Protein AF-A0A9C8L7P3-F1 (afdb_monomer_lite)

Radius of gyration: 28.36 Å; chains: 1; bounding box: 90×75×67 Å

Sequence (430 aa):
MRFQYSTNGHASNRRGRFLTSGTFPVILALGPALTFHACDCSPCARRITIRQFTGDVLAYVTTHDGPCTIDADCDPHCTRRLSSYSRVTFMRSIHQPGRNTPKIARSARLEDIQTLFNQPWDTLQAAAWAARGAHHPDDLALAVPGGKRYETERYRNTPHRFASLSVTGHDCDLMCDHCRGRLLLGMRPATTPESLLEKGQALIAQGCEGVLISGGAGIDGAVPLEPHLTAIAQLKSWGLRVIVHTGLLDRATAEGLKSAGIDQVLFDVIGDAVTIRDVLHMDRTPDDYARALATLRELEIPVAPHIVAGLHFGQLRGELRALDIVRQAGADVLVIVVLRPLRHTPMADVAPVTPEAVGRLVAVARLLNPDVPLTLGCARPSGPAKVEMERRAVLAGVNGLAYPDPRTVRLAEELGLRVSFVERCCTLAV

Structure (mmCIF, N/CA/C/O backbone):
data_AF-A0A9C8L7P3-F1
#
_entry.id   AF-A0A9C8L7P3-F1
#
loop_
_atom_site.group_PDB
_atom_site.id
_atom_site.type_symbol
_atom_site.label_atom_id
_atom_site.label_alt_id
_atom_site.label_comp_id
_atom_site.label_asym_id
_atom_site.label_entity_id
_atom_site.label_seq_id
_atom_site.pdbx_PDB_ins_code
_atom_site.Cartn_x
_atom_site.Cartn_y
_atom_site.Cartn_z
_atom_site.occupancy
_atom_site.B_iso_or_equiv
_atom_site.auth_seq_id
_atom_site.auth_comp_id
_atom_site.auth_asym_id
_atom_site.auth_atom_id
_atom_site.pdbx_PDB_model_num
ATOM 1 N N . MET A 1 1 ? -65.010 -0.848 0.115 1.00 29.95 1 MET A N 1
ATOM 2 C CA . MET A 1 1 ? -66.436 -0.705 -0.248 1.00 29.95 1 MET A CA 1
ATOM 3 C C . MET A 1 1 ? -66.490 -0.362 -1.736 1.00 29.95 1 MET A C 1
ATOM 5 O O . MET A 1 1 ? -65.916 0.655 -2.079 1.00 29.95 1 MET A O 1
ATOM 9 N N . ARG A 1 2 ? -67.093 -1.244 -2.561 1.00 24.39 2 ARG A N 1
ATOM 10 C CA . ARG A 1 2 ? -67.594 -1.071 -3.958 1.00 24.39 2 ARG A CA 1
ATOM 11 C C . ARG A 1 2 ? -66.604 -0.531 -5.026 1.00 24.39 2 ARG A C 1
ATOM 13 O O . ARG A 1 2 ? -66.145 0.589 -4.907 1.00 24.39 2 ARG A O 1
ATOM 20 N N . PHE A 1 3 ? -66.128 -1.280 -6.035 1.00 21.08 3 PHE A N 1
ATOM 21 C CA . PHE A 1 3 ? -66.808 -1.893 -7.205 1.00 21.08 3 PHE A CA 1
ATOM 22 C C . PHE A 1 3 ? -67.796 -0.952 -7.939 1.00 21.08 3 PHE A C 1
ATOM 24 O O . PHE A 1 3 ? -68.821 -0.625 -7.354 1.00 21.08 3 PHE A O 1
ATOM 31 N N . GLN A 1 4 ? -67.550 -0.595 -9.217 1.00 25.12 4 GLN A N 1
ATOM 32 C CA . GLN A 1 4 ? -68.216 -1.194 -10.404 1.00 25.12 4 GLN A CA 1
ATOM 33 C C . GLN A 1 4 ? -68.184 -0.357 -11.722 1.00 25.12 4 GLN A C 1
ATOM 35 O O . GLN A 1 4 ? -68.730 0.735 -11.738 1.00 25.12 4 GLN A O 1
ATOM 40 N N . TYR A 1 5 ? -67.702 -1.004 -12.814 1.00 26.09 5 TYR A N 1
ATOM 41 C CA . TYR A 1 5 ? -68.291 -1.166 -14.187 1.00 26.09 5 TYR A CA 1
ATOM 42 C C . TYR A 1 5 ? -68.443 0.082 -15.109 1.00 26.09 5 TYR A C 1
ATOM 44 O O . TYR A 1 5 ? -68.508 1.193 -14.617 1.00 26.09 5 TYR A O 1
ATOM 52 N N . SER A 1 6 ? -68.498 0.057 -16.457 1.00 24.66 6 SER A N 1
ATOM 53 C CA . SER A 1 6 ? -68.910 -0.905 -17.514 1.00 24.66 6 SER A CA 1
ATOM 54 C C . SER A 1 6 ? -68.573 -0.252 -18.895 1.00 24.66 6 SER A C 1
ATOM 56 O O . SER A 1 6 ? -68.754 0.954 -19.000 1.00 24.66 6 SER A O 1
ATOM 58 N N . THR A 1 7 ? -67.935 -0.868 -19.910 1.00 26.69 7 THR A N 1
ATOM 59 C CA . THR A 1 7 ? -68.411 -1.742 -21.034 1.00 26.69 7 THR A CA 1
ATOM 60 C C . THR A 1 7 ? -68.539 -1.090 -22.430 1.00 26.69 7 THR A C 1
ATOM 62 O O . THR A 1 7 ? -68.982 0.045 -22.549 1.00 26.69 7 THR A O 1
ATOM 65 N N . ASN A 1 8 ? -68.293 -1.945 -23.446 1.00 27.53 8 ASN A N 1
ATOM 66 C CA . ASN A 1 8 ? -68.621 -1.915 -24.894 1.00 27.53 8 ASN A CA 1
ATOM 67 C C . ASN A 1 8 ? -67.517 -1.363 -25.822 1.00 27.53 8 ASN A C 1
ATOM 69 O O . ASN A 1 8 ? -67.143 -0.210 -25.712 1.00 27.53 8 ASN A O 1
ATOM 73 N N . GLY A 1 9 ? -66.925 -2.084 -26.786 1.00 23.25 9 GLY A N 1
ATOM 74 C CA . GLY A 1 9 ? -67.201 -3.396 -27.380 1.00 23.25 9 GLY A CA 1
ATOM 75 C C . GLY A 1 9 ? -67.893 -3.262 -28.739 1.00 23.25 9 GLY A C 1
ATOM 76 O O . GLY A 1 9 ? -69.111 -3.155 -28.756 1.00 23.25 9 GLY A O 1
ATOM 77 N N . HIS A 1 10 ? -67.145 -3.319 -29.853 1.00 27.42 10 HIS A N 1
ATOM 78 C CA . HIS A 1 10 ? -67.653 -3.652 -31.195 1.00 27.42 10 HIS A CA 1
ATOM 79 C C . HIS A 1 10 ? -66.591 -4.406 -32.009 1.00 27.42 10 HIS A C 1
ATOM 81 O O . HIS A 1 10 ? -65.445 -3.977 -32.130 1.00 27.42 10 HIS A O 1
ATOM 87 N N . ALA A 1 11 ? -67.004 -5.555 -32.542 1.00 26.09 11 ALA A N 1
ATOM 88 C CA . ALA A 1 11 ? -66.221 -6.484 -33.340 1.00 26.09 11 ALA A CA 1
ATOM 89 C C . ALA A 1 11 ? -66.621 -6.385 -34.818 1.00 26.09 11 ALA A C 1
ATOM 91 O O . ALA A 1 11 ? -67.803 -6.283 -35.132 1.00 26.09 11 ALA A O 1
ATOM 92 N N . SER A 1 12 ? -65.660 -6.538 -35.729 1.00 29.17 12 SER A N 1
ATOM 93 C CA . SER A 1 12 ? -65.913 -7.174 -37.024 1.00 29.17 12 SER A CA 1
ATOM 94 C C . SER A 1 12 ? -64.647 -7.878 -37.525 1.00 29.17 12 SER A C 1
ATOM 96 O O . SER A 1 12 ? -63.530 -7.581 -37.118 1.00 29.17 12 SER A O 1
ATOM 98 N N . ASN A 1 13 ? -64.869 -8.919 -38.314 1.00 26.41 13 ASN A N 1
ATOM 99 C CA . ASN A 1 13 ? -64.104 -10.157 -38.389 1.00 26.41 13 ASN A CA 1
ATOM 100 C C . ASN A 1 13 ? -63.680 -10.386 -39.848 1.00 26.41 13 ASN A C 1
ATOM 102 O O . ASN A 1 13 ? -64.540 -10.240 -40.715 1.00 26.41 13 ASN A O 1
ATOM 106 N N . ARG A 1 14 ? -62.428 -10.797 -40.129 1.00 27.64 14 ARG A N 1
ATOM 107 C CA . ARG A 1 14 ? -62.071 -11.662 -41.282 1.00 27.64 14 ARG A CA 1
ATOM 108 C C . ARG A 1 14 ? -60.617 -12.184 -41.225 1.00 27.64 14 ARG A C 1
ATOM 110 O O . ARG A 1 14 ? -59.671 -11.503 -41.585 1.00 27.64 14 ARG A O 1
ATOM 117 N N . ARG A 1 15 ? -60.518 -13.439 -40.765 1.00 26.91 15 ARG A N 1
ATOM 118 C CA . ARG A 1 15 ? -59.682 -14.592 -41.188 1.00 26.91 15 ARG A CA 1
ATOM 119 C C . ARG A 1 15 ? -58.296 -14.373 -41.833 1.00 26.91 15 ARG A C 1
ATOM 121 O O . ARG A 1 15 ? -58.195 -13.906 -42.958 1.00 26.91 15 ARG A O 1
ATOM 128 N N . GLY A 1 16 ? -57.296 -15.019 -41.221 1.00 25.52 16 GLY A N 1
ATOM 129 C CA . GLY A 1 16 ? -56.079 -15.521 -41.874 1.00 25.52 16 GLY A CA 1
ATOM 130 C C . GLY A 1 16 ? -55.090 -16.116 -40.863 1.00 25.52 16 GLY A C 1
ATOM 131 O O . GLY A 1 16 ? -54.385 -15.377 -40.193 1.00 25.52 16 GLY A O 1
ATOM 132 N N . ARG A 1 17 ? -55.082 -17.447 -40.705 1.00 25.22 17 ARG A N 1
ATOM 133 C CA . ARG A 1 17 ? -54.166 -18.214 -39.834 1.00 25.22 17 ARG A CA 1
ATOM 134 C C . ARG A 1 17 ? -52.711 -18.080 -40.306 1.00 25.22 17 ARG A C 1
ATOM 136 O O . ARG A 1 17 ? -52.494 -18.231 -41.496 1.00 25.22 17 ARG A O 1
ATOM 143 N N . PHE A 1 18 ? -51.754 -17.988 -39.379 1.00 26.50 18 PHE A N 1
ATOM 144 C CA . PHE A 1 18 ? -50.683 -18.984 -39.198 1.00 26.50 18 PHE A CA 1
ATOM 145 C C . PHE A 1 18 ? -50.095 -18.868 -37.777 1.00 26.50 18 PHE A C 1
ATOM 147 O O . PHE A 1 18 ? -49.848 -17.778 -37.271 1.00 26.50 18 PHE A O 1
ATOM 154 N N . LEU A 1 19 ? -49.975 -20.029 -37.128 1.00 25.45 19 LEU A N 1
ATOM 155 C CA . LEU A 1 19 ? -49.342 -20.296 -35.827 1.00 25.45 19 LEU A CA 1
ATOM 156 C C . LEU A 1 19 ? -47.824 -20.004 -35.947 1.00 25.45 19 LEU A C 1
ATOM 158 O O . LEU A 1 19 ? -47.296 -20.130 -37.043 1.00 25.45 19 LEU A O 1
ATOM 162 N N . THR A 1 20 ? -47.057 -19.596 -34.931 1.00 26.11 20 THR A N 1
ATOM 163 C CA . THR A 1 20 ? -46.837 -20.261 -33.634 1.00 26.11 20 THR A CA 1
ATOM 164 C C . THR A 1 20 ? -46.187 -19.316 -32.600 1.00 26.11 20 THR A C 1
ATOM 166 O O . THR A 1 20 ? -45.161 -18.703 -32.874 1.00 26.11 20 THR A O 1
ATOM 169 N N . SER A 1 21 ? -46.795 -19.283 -31.405 1.00 26.41 21 SER A N 1
ATOM 170 C CA . SER A 1 21 ? -46.231 -19.137 -30.043 1.00 26.41 21 SER A CA 1
ATOM 171 C C . SER A 1 21 ? -45.179 -18.054 -29.715 1.00 26.41 21 SER A C 1
ATOM 173 O O . SER A 1 21 ? -43.977 -18.283 -29.837 1.00 26.41 21 SER A O 1
ATOM 175 N N . GLY A 1 22 ? -45.652 -16.959 -29.097 1.00 23.42 22 GLY A N 1
ATOM 176 C CA . GLY A 1 22 ? -45.029 -16.389 -27.883 1.00 23.42 22 GLY A CA 1
ATOM 177 C C . GLY A 1 22 ? -45.265 -17.317 -26.668 1.00 23.42 22 GLY A C 1
ATOM 178 O O . GLY A 1 22 ? -45.924 -18.342 -26.815 1.00 23.42 22 GLY A O 1
ATOM 179 N N . THR A 1 23 ? -44.759 -17.085 -25.455 1.00 25.30 23 THR A N 1
ATOM 180 C CA . THR A 1 23 ? -44.752 -15.838 -24.669 1.00 25.30 23 THR A CA 1
ATOM 181 C C . THR A 1 23 ? -43.913 -15.999 -23.381 1.00 25.30 23 THR A C 1
ATOM 183 O O . THR A 1 23 ? -43.664 -17.115 -22.936 1.00 25.30 23 THR A O 1
ATOM 186 N N . PHE A 1 24 ? -43.540 -14.850 -22.797 1.00 23.12 24 PHE A N 1
ATOM 187 C CA . PHE A 1 24 ? -42.935 -14.587 -21.475 1.00 23.12 24 PHE A CA 1
ATOM 188 C C . PHE A 1 24 ? -43.818 -15.017 -20.246 1.00 23.12 24 PHE A C 1
ATOM 190 O O . PHE A 1 24 ? -44.768 -15.772 -20.431 1.00 23.12 24 PHE A O 1
ATOM 197 N N . PRO A 1 25 ? -43.589 -14.526 -18.997 1.00 38.16 25 PRO A N 1
ATOM 198 C CA . PRO A 1 25 ? -42.874 -15.184 -17.891 1.00 38.16 25 PRO A CA 1
ATOM 199 C C . PRO A 1 25 ? -43.792 -15.468 -16.670 1.00 38.16 25 PRO A C 1
ATOM 201 O O . PRO A 1 25 ? -44.803 -14.795 -16.489 1.00 38.16 25 PRO A O 1
ATOM 204 N N . VAL A 1 26 ? -43.460 -16.412 -15.777 1.00 22.56 26 VAL A N 1
ATOM 205 C CA . VAL A 1 26 ? -44.269 -16.647 -14.556 1.00 22.56 26 VAL A CA 1
ATOM 206 C C . VAL A 1 26 ? -43.404 -16.962 -13.322 1.00 22.56 26 VAL A C 1
ATOM 208 O O . VAL A 1 26 ? -42.483 -17.771 -13.371 1.00 22.56 26 VAL A O 1
ATOM 211 N N . ILE A 1 27 ? -43.742 -16.251 -12.242 1.00 24.56 27 ILE A N 1
ATOM 212 C CA . ILE A 1 27 ? -43.334 -16.328 -10.823 1.00 24.56 27 ILE A CA 1
ATOM 213 C C . ILE A 1 27 ? -43.895 -17.617 -10.167 1.00 24.56 27 ILE A C 1
ATOM 215 O O . ILE A 1 27 ? -44.858 -18.148 -10.700 1.00 24.56 27 ILE A O 1
ATOM 219 N N . LEU A 1 28 ? -43.404 -18.013 -8.971 1.00 22.36 28 LEU A N 1
ATOM 220 C CA . LEU A 1 28 ? -43.906 -19.042 -8.005 1.00 22.36 28 LEU A CA 1
ATOM 221 C C . LEU A 1 28 ? -43.106 -20.362 -8.033 1.00 22.36 28 LEU A C 1
ATOM 223 O O . LEU A 1 28 ? -42.674 -20.789 -9.089 1.00 22.36 28 LEU A O 1
ATOM 227 N N . ALA A 1 29 ? -42.858 -21.100 -6.947 1.00 22.69 29 ALA A N 1
ATOM 228 C CA . ALA A 1 29 ? -43.302 -21.073 -5.552 1.00 22.69 29 ALA A CA 1
ATOM 229 C C . ALA A 1 29 ? -42.319 -21.901 -4.689 1.00 22.69 29 ALA A C 1
ATOM 231 O O . ALA A 1 29 ? -41.569 -22.733 -5.197 1.00 22.69 29 ALA A O 1
ATOM 232 N N . LEU A 1 30 ? -42.372 -21.695 -3.371 1.00 28.20 30 LEU A N 1
ATOM 233 C CA . LEU A 1 30 ? -41.768 -22.548 -2.343 1.00 28.20 30 LEU A CA 1
ATOM 234 C C . LEU A 1 30 ? -42.576 -23.851 -2.134 1.00 28.20 30 LEU A C 1
ATOM 236 O O . LEU A 1 30 ? -43.791 -23.787 -1.960 1.00 28.20 30 LEU A O 1
ATOM 240 N N . GLY A 1 31 ? -41.869 -24.990 -2.032 1.00 22.92 31 GLY A N 1
ATOM 241 C CA . GLY A 1 31 ? -42.311 -26.282 -1.453 1.00 22.92 31 GLY A CA 1
ATOM 242 C C . GLY A 1 31 ? -42.813 -27.354 -2.448 1.00 22.92 31 GLY A C 1
ATOM 243 O O . GLY A 1 31 ? -43.250 -26.983 -3.534 1.00 22.92 31 GLY A O 1
ATOM 244 N N . PRO A 1 32 ? -42.806 -28.673 -2.115 1.00 27.89 32 PRO A N 1
ATOM 245 C CA . PRO A 1 32 ? -42.470 -29.321 -0.841 1.00 27.89 32 PRO A CA 1
ATOM 246 C C . PRO A 1 32 ? -41.255 -30.281 -0.905 1.00 27.89 32 PRO A C 1
ATOM 248 O O . PRO A 1 32 ? -40.760 -30.654 -1.966 1.00 27.89 32 PRO A O 1
ATOM 251 N N . ALA A 1 33 ? -40.787 -30.698 0.274 1.00 29.80 33 ALA A N 1
ATOM 252 C CA . ALA A 1 33 ? -39.735 -31.692 0.459 1.00 29.80 33 ALA A CA 1
ATOM 253 C C . ALA A 1 33 ? -40.134 -33.064 -0.122 1.00 29.80 33 ALA A C 1
ATOM 255 O O . ALA A 1 33 ? -41.142 -33.650 0.278 1.00 29.80 33 ALA A O 1
ATOM 256 N N . LEU A 1 34 ? -39.320 -33.598 -1.035 1.00 26.02 34 LEU A N 1
ATOM 257 C CA . LEU A 1 34 ? -39.436 -34.976 -1.514 1.00 26.02 34 LEU A CA 1
ATOM 258 C C . LEU A 1 34 ? -38.966 -35.942 -0.420 1.00 26.02 34 LEU A C 1
ATOM 260 O O . LEU A 1 34 ? -37.819 -35.899 0.022 1.00 26.02 34 LEU A O 1
ATOM 264 N N . THR A 1 35 ? -39.872 -36.816 0.013 1.00 24.81 35 THR A N 1
ATOM 265 C CA . THR A 1 35 ? -39.593 -37.921 0.938 1.00 24.81 35 THR A CA 1
ATOM 266 C C . THR A 1 35 ? -39.595 -39.210 0.120 1.00 24.81 35 THR A C 1
ATOM 268 O O . THR A 1 35 ? -40.595 -39.500 -0.530 1.00 24.81 35 THR A O 1
ATOM 271 N N . PHE A 1 36 ? -38.500 -39.976 0.124 1.00 26.23 36 PHE A N 1
ATOM 272 C CA . PHE A 1 36 ? -38.438 -41.297 -0.515 1.00 26.23 36 PHE A CA 1
ATOM 273 C C . PHE A 1 36 ? -38.524 -42.409 0.540 1.00 26.23 36 PHE A C 1
ATOM 275 O O . PHE A 1 36 ? -37.850 -42.341 1.570 1.00 26.23 36 PHE A O 1
ATOM 282 N N . HIS A 1 37 ? -39.361 -43.418 0.273 1.00 23.38 37 HIS A N 1
ATOM 283 C CA . HIS A 1 37 ? -39.468 -44.654 1.053 1.00 23.38 37 HIS A CA 1
ATOM 284 C C . HIS A 1 37 ? -38.392 -45.671 0.640 1.00 23.38 37 HIS A C 1
ATOM 286 O O . HIS A 1 37 ? -38.017 -45.762 -0.527 1.00 23.38 37 HIS A O 1
ATOM 292 N N . ALA A 1 38 ? -37.894 -46.396 1.641 1.00 25.92 38 ALA A N 1
ATOM 293 C CA . ALA A 1 38 ? -36.743 -47.289 1.597 1.00 25.92 38 ALA A CA 1
ATOM 294 C C . ALA A 1 38 ? -37.011 -48.626 0.882 1.00 25.92 38 ALA A C 1
ATOM 296 O O . ALA A 1 38 ? -38.070 -49.223 1.058 1.00 25.92 38 ALA A O 1
ATOM 297 N N . CYS A 1 39 ? -36.001 -49.120 0.158 1.00 23.83 39 CYS A N 1
ATOM 298 C CA . CYS A 1 39 ? -35.796 -50.554 -0.057 1.00 23.83 39 CYS A CA 1
ATOM 299 C C . CYS A 1 39 ? -35.018 -51.130 1.135 1.00 23.83 39 CYS A C 1
ATOM 301 O O . CYS A 1 39 ? -34.101 -50.483 1.646 1.00 23.83 39 CYS A O 1
ATOM 303 N N . ASP A 1 40 ? -35.395 -52.338 1.554 1.00 29.25 40 ASP A N 1
ATOM 304 C CA . ASP A 1 40 ? -34.850 -53.076 2.694 1.00 29.25 40 ASP A CA 1
ATOM 305 C C . ASP A 1 40 ? -33.330 -53.274 2.630 1.00 29.25 40 ASP A C 1
ATOM 307 O O . ASP A 1 40 ? -32.826 -54.101 1.877 1.00 29.25 40 ASP A O 1
ATOM 311 N N . CYS A 1 41 ? -32.626 -52.539 3.490 1.00 24.41 41 CYS A N 1
ATOM 312 C CA . CYS A 1 41 ? -31.339 -52.896 4.084 1.00 24.41 41 CYS A CA 1
ATOM 313 C C . CYS A 1 41 ? -31.224 -52.119 5.407 1.00 24.41 41 CYS A C 1
ATOM 315 O O . CYS A 1 41 ? -31.053 -50.899 5.416 1.00 24.41 41 CYS A O 1
ATOM 317 N N . SER A 1 42 ? -31.362 -52.806 6.542 1.00 27.73 42 SER A N 1
ATOM 318 C CA . SER A 1 42 ? -31.051 -52.237 7.864 1.00 27.73 42 SER A CA 1
ATOM 319 C C . SER A 1 42 ? -29.555 -52.396 8.186 1.00 27.73 42 SER A C 1
ATOM 321 O O . SER A 1 42 ? -28.981 -53.390 7.744 1.00 27.73 42 SER A O 1
ATOM 323 N N . PRO A 1 43 ? -28.920 -51.512 8.990 1.00 32.91 43 PRO A N 1
ATOM 324 C CA . PRO A 1 43 ? -29.449 -50.314 9.638 1.00 32.91 43 PRO A CA 1
ATOM 325 C C . PRO A 1 43 ? -28.584 -49.079 9.308 1.00 32.91 43 PRO A C 1
ATOM 327 O O . PRO A 1 43 ? -27.665 -48.771 10.048 1.00 32.91 43 PRO A O 1
ATOM 330 N N . CYS A 1 44 ? -28.850 -48.352 8.219 1.00 29.20 44 CYS A N 1
ATOM 331 C CA . CYS A 1 44 ? -28.290 -46.997 8.036 1.00 29.20 44 CYS A CA 1
ATOM 332 C C . CYS A 1 44 ? -29.060 -46.194 6.976 1.00 29.20 44 CYS A C 1
ATOM 334 O O . CYS A 1 44 ? -28.501 -45.602 6.059 1.00 29.20 44 CYS A O 1
ATOM 336 N N . ALA A 1 45 ? -30.388 -46.177 7.072 1.00 29.75 45 ALA A N 1
ATOM 337 C CA . ALA A 1 45 ? -31.201 -45.248 6.298 1.00 29.75 45 ALA A CA 1
ATOM 338 C C . ALA A 1 45 ? -31.477 -44.008 7.153 1.00 29.75 45 ALA A C 1
ATOM 340 O O . ALA A 1 45 ? -32.242 -44.125 8.109 1.00 29.75 45 ALA A O 1
ATOM 341 N N . ARG A 1 46 ? -30.901 -42.839 6.812 1.00 33.28 46 ARG A N 1
ATOM 342 C CA . ARG A 1 46 ? -31.512 -41.505 7.040 1.00 33.28 46 ARG A CA 1
ATOM 343 C C . ARG A 1 46 ? -30.716 -40.342 6.403 1.00 33.28 46 ARG A C 1
ATOM 345 O O . ARG A 1 46 ? -29.586 -40.074 6.775 1.00 33.28 46 ARG A O 1
ATOM 352 N N . ARG A 1 47 ? -31.412 -39.633 5.496 1.00 32.28 47 ARG A N 1
ATOM 353 C CA . ARG A 1 47 ? -31.302 -38.223 5.037 1.00 32.28 47 ARG A CA 1
ATOM 354 C C . ARG A 1 47 ? -29.909 -37.620 4.766 1.00 32.28 47 ARG A C 1
ATOM 356 O O . ARG A 1 47 ? -29.277 -37.074 5.659 1.00 32.28 47 ARG A O 1
ATOM 363 N N . ILE A 1 48 ? -29.56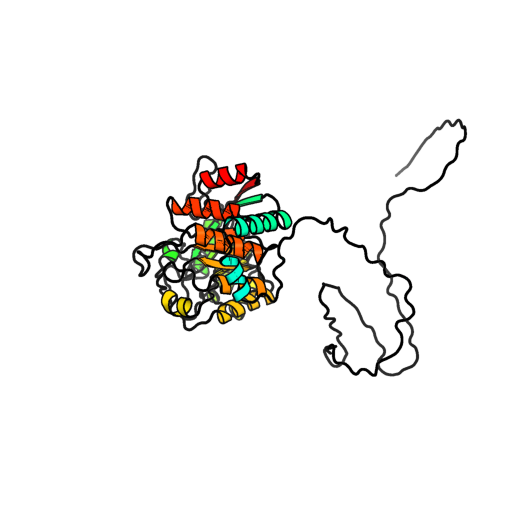4 -37.513 3.480 1.00 35.72 48 ILE A N 1
ATOM 364 C CA . ILE A 1 48 ? -28.537 -36.588 2.968 1.00 35.72 48 ILE A CA 1
ATOM 365 C C . ILE A 1 48 ? -29.218 -35.254 2.622 1.00 35.72 48 ILE A C 1
ATOM 367 O O . ILE A 1 48 ? -30.201 -35.239 1.882 1.00 35.72 48 ILE A O 1
ATOM 371 N N . THR A 1 49 ? -28.708 -34.137 3.147 1.00 33.19 49 THR A N 1
ATOM 372 C CA . THR A 1 49 ? -29.142 -32.781 2.763 1.00 33.19 49 THR A CA 1
ATOM 373 C C . THR A 1 49 ? -27.980 -32.084 2.064 1.00 33.19 49 THR A C 1
ATOM 375 O O . THR A 1 49 ? -26.978 -31.786 2.703 1.00 33.19 49 THR A O 1
ATOM 378 N N . ILE A 1 50 ? -28.097 -31.832 0.759 1.00 35.00 50 ILE A N 1
ATOM 379 C CA . ILE A 1 50 ? -27.055 -31.160 -0.033 1.00 35.00 50 ILE A CA 1
ATOM 380 C C . ILE A 1 50 ? -27.272 -29.648 0.060 1.00 35.00 50 ILE A C 1
ATOM 382 O O . ILE A 1 50 ? -28.336 -29.153 -0.316 1.00 35.00 50 ILE A O 1
ATOM 386 N N . ARG A 1 51 ? -26.271 -28.903 0.541 1.00 28.47 51 ARG A N 1
ATOM 387 C CA . ARG A 1 51 ? -26.257 -27.437 0.493 1.00 28.47 51 ARG A CA 1
ATOM 388 C C . ARG A 1 51 ? -25.077 -26.965 -0.359 1.00 28.47 51 ARG A C 1
ATOM 390 O O . ARG A 1 51 ? -23.950 -26.983 0.103 1.00 28.47 51 ARG A O 1
ATOM 397 N N . GLN A 1 52 ? -25.410 -26.498 -1.566 1.00 29.92 52 GLN A N 1
ATOM 398 C CA . GLN A 1 52 ? -24.610 -25.623 -2.436 1.00 29.92 52 GLN A CA 1
ATOM 399 C C . GLN A 1 52 ? -23.435 -26.262 -3.210 1.00 29.92 52 GLN A C 1
ATOM 401 O O . GLN A 1 52 ? -22.666 -27.057 -2.689 1.00 29.92 52 GLN A O 1
ATOM 406 N N . PHE A 1 53 ? -23.324 -25.892 -4.493 1.00 33.75 53 PHE A N 1
ATOM 407 C CA . PHE A 1 53 ? -22.230 -26.254 -5.400 1.00 33.75 53 PHE A CA 1
ATOM 408 C C . PHE A 1 53 ? -21.407 -25.000 -5.704 1.00 33.75 53 PHE A C 1
ATOM 410 O O . PHE A 1 53 ? -21.944 -24.029 -6.240 1.00 33.75 53 PHE A O 1
ATOM 417 N N . THR A 1 54 ? -20.109 -25.040 -5.424 1.00 31.70 54 THR A N 1
ATOM 418 C CA . THR A 1 54 ? -19.114 -24.099 -5.956 1.00 31.70 54 THR A CA 1
ATOM 419 C C . THR A 1 54 ? -18.001 -24.911 -6.604 1.00 31.70 54 THR A C 1
ATOM 421 O O . THR A 1 54 ? -17.605 -25.943 -6.072 1.00 31.70 54 THR A O 1
ATOM 424 N N . GLY A 1 55 ? -17.587 -24.500 -7.803 1.00 36.94 55 GLY A N 1
ATOM 425 C CA . GLY A 1 55 ? -16.689 -25.247 -8.683 1.00 36.94 55 GLY A CA 1
ATOM 426 C C . GLY A 1 55 ? -15.309 -25.478 -8.079 1.00 36.94 55 GLY A C 1
ATOM 427 O O . GLY A 1 55 ? -14.467 -24.596 -8.124 1.00 36.94 55 GLY A O 1
ATOM 428 N N . ASP A 1 56 ? -15.161 -26.629 -7.440 1.00 32.62 56 ASP A N 1
ATOM 429 C CA . ASP A 1 56 ? -14.117 -27.653 -7.550 1.00 32.62 56 ASP A CA 1
ATOM 430 C C . ASP A 1 56 ? -14.455 -28.663 -6.433 1.00 32.62 56 ASP A C 1
ATOM 432 O O . ASP A 1 56 ? -14.809 -28.284 -5.319 1.00 32.62 56 ASP A O 1
ATOM 436 N N . VAL A 1 57 ? -14.540 -29.950 -6.769 1.00 31.59 57 VAL A N 1
ATOM 437 C CA . VAL A 1 57 ? -15.282 -30.964 -5.994 1.00 31.59 57 VAL A CA 1
ATOM 438 C C . VAL A 1 57 ? -14.733 -31.155 -4.573 1.00 31.59 57 VAL A C 1
ATOM 440 O O . VAL A 1 57 ? -13.619 -31.634 -4.409 1.00 31.59 57 VAL A O 1
ATOM 443 N N . LEU A 1 58 ? -15.566 -30.893 -3.558 1.00 28.39 58 LEU A N 1
ATOM 444 C CA . LEU A 1 58 ? -15.502 -31.502 -2.222 1.00 28.39 58 LEU A CA 1
ATOM 445 C C . LEU A 1 58 ? -16.894 -31.414 -1.577 1.00 28.39 58 LEU A C 1
ATOM 447 O O . LEU A 1 58 ? -17.387 -30.332 -1.265 1.00 28.39 58 LEU A O 1
ATOM 451 N N . ALA A 1 59 ? -17.564 -32.557 -1.418 1.00 35.03 59 ALA A N 1
ATOM 452 C CA . ALA A 1 59 ? -18.818 -32.646 -0.676 1.00 35.03 59 ALA A CA 1
ATOM 453 C C . ALA A 1 59 ? -18.517 -33.120 0.751 1.00 35.03 59 ALA A C 1
ATOM 455 O O . ALA A 1 59 ? -17.974 -34.207 0.932 1.00 35.03 59 ALA A O 1
ATOM 456 N N . TYR A 1 60 ? -18.897 -32.338 1.762 1.00 29.86 60 TYR A N 1
ATOM 457 C CA . TYR A 1 60 ? -18.876 -32.789 3.154 1.00 29.86 60 TYR 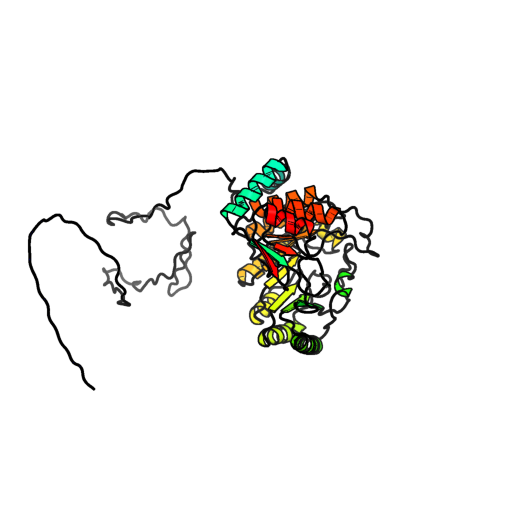A CA 1
ATOM 458 C C . TYR A 1 60 ? -20.194 -33.492 3.489 1.00 29.86 60 TYR A C 1
ATOM 460 O O . TYR A 1 60 ? -21.271 -32.911 3.348 1.00 29.86 60 TYR A O 1
ATOM 468 N N . VAL A 1 61 ? -20.109 -34.739 3.954 1.00 35.38 61 VAL A N 1
ATOM 469 C CA . VAL A 1 61 ? -21.249 -35.495 4.488 1.00 35.38 61 VAL A CA 1
ATOM 470 C C . VAL A 1 61 ? -20.999 -35.746 5.971 1.00 35.38 61 VAL A C 1
ATOM 472 O O . VAL A 1 61 ? -20.027 -36.399 6.344 1.00 35.38 61 VAL A O 1
ATOM 475 N N . THR A 1 62 ? -21.873 -35.232 6.833 1.00 31.30 62 THR A N 1
ATOM 476 C CA . THR A 1 62 ? -21.855 -35.545 8.266 1.00 31.30 62 THR A CA 1
ATOM 477 C C . THR A 1 62 ? -22.683 -36.799 8.517 1.00 31.30 62 THR A C 1
ATOM 479 O O . THR A 1 62 ? -23.871 -36.836 8.195 1.00 31.30 62 THR A O 1
ATOM 482 N N . THR A 1 63 ? -22.065 -37.825 9.100 1.00 40.41 63 THR A N 1
ATOM 483 C CA . THR A 1 63 ? -22.766 -39.015 9.605 1.00 40.41 63 THR A CA 1
ATOM 484 C C . THR A 1 63 ? -22.792 -38.991 11.133 1.00 40.41 63 THR A C 1
ATOM 486 O O . THR A 1 63 ? -22.122 -38.163 11.752 1.00 40.41 63 THR A O 1
ATOM 489 N N . HIS A 1 64 ? -23.587 -39.866 11.755 1.00 35.31 64 HIS A N 1
ATOM 490 C CA . HIS A 1 64 ? -23.797 -39.857 13.207 1.00 35.31 64 HIS A CA 1
ATOM 491 C C . HIS A 1 64 ? -22.517 -40.165 14.023 1.00 35.31 64 HIS A C 1
ATOM 493 O O . HIS A 1 64 ? -22.492 -39.863 15.215 1.00 35.31 64 HIS A O 1
ATOM 499 N N . ASP A 1 65 ? -21.455 -40.665 13.376 1.00 34.12 65 ASP A N 1
ATOM 500 C CA . ASP A 1 65 ? -20.176 -41.031 14.003 1.00 34.12 65 ASP A CA 1
ATOM 501 C C . ASP A 1 65 ? -18.994 -40.113 13.603 1.00 34.12 65 ASP A C 1
ATOM 503 O O . ASP A 1 65 ? -17.846 -40.399 13.934 1.00 34.12 65 ASP A O 1
ATOM 507 N N . GLY A 1 66 ? -19.250 -38.985 12.920 1.00 33.38 66 GLY A N 1
ATOM 508 C CA . GLY A 1 66 ? -18.234 -37.979 12.563 1.00 33.38 66 GLY A CA 1
ATOM 509 C C . GLY A 1 66 ? -18.129 -37.663 11.059 1.00 33.38 66 GLY A C 1
ATOM 510 O O . GLY A 1 66 ? -18.885 -38.214 10.246 1.00 33.38 66 GLY A O 1
ATOM 511 N N . PRO A 1 67 ? -17.242 -36.723 10.666 1.00 33.88 67 PRO A N 1
ATOM 512 C CA . PRO A 1 67 ? -17.020 -36.366 9.264 1.00 33.88 67 PRO A CA 1
ATOM 513 C C . PRO A 1 67 ? -16.256 -37.478 8.529 1.00 33.88 67 PRO A C 1
ATOM 515 O O . PRO A 1 67 ? -15.208 -37.923 8.989 1.00 33.88 67 PRO A O 1
ATOM 518 N N . CYS A 1 68 ? -16.765 -37.906 7.371 1.00 34.69 68 CYS A N 1
ATOM 519 C CA . CYS A 1 68 ? -16.079 -38.838 6.475 1.00 34.69 68 CYS A CA 1
ATOM 520 C C . CYS A 1 68 ? -15.682 -38.109 5.185 1.00 34.69 68 CYS A C 1
ATOM 522 O O . CYS A 1 68 ? -16.516 -37.448 4.562 1.00 34.69 68 CYS A O 1
ATOM 524 N N . THR A 1 69 ? -14.413 -38.223 4.792 1.00 34.56 69 THR A N 1
ATOM 525 C CA . THR A 1 69 ? -13.883 -37.682 3.535 1.00 34.56 69 THR A CA 1
ATOM 526 C C . THR A 1 69 ? -13.978 -38.768 2.466 1.00 34.56 69 THR A C 1
ATOM 528 O O . THR A 1 69 ? -13.390 -39.835 2.625 1.00 34.56 69 THR A O 1
ATOM 531 N N . ILE A 1 70 ? -14.722 -38.525 1.385 1.00 37.00 70 ILE A N 1
ATOM 532 C CA . ILE A 1 70 ? -14.692 -39.403 0.208 1.00 37.00 70 ILE A CA 1
ATOM 533 C C . ILE A 1 70 ? -13.519 -38.939 -0.652 1.00 37.00 70 ILE A C 1
ATOM 535 O O . ILE A 1 70 ? -13.610 -37.893 -1.293 1.00 37.00 70 ILE A O 1
ATOM 539 N N . ASP A 1 71 ? -12.424 -39.692 -0.624 1.00 32.78 71 ASP A N 1
ATOM 540 C CA . ASP A 1 71 ? -11.262 -39.465 -1.484 1.00 32.78 71 ASP A CA 1
ATOM 541 C C . ASP A 1 71 ? -11.350 -40.317 -2.763 1.00 32.78 71 ASP A C 1
ATOM 543 O O . ASP A 1 71 ? -12.099 -41.298 -2.823 1.00 32.78 71 ASP A O 1
ATOM 547 N N . ALA A 1 72 ? -10.594 -39.945 -3.797 1.00 33.94 72 ALA A N 1
ATOM 548 C CA . ALA A 1 72 ? -10.648 -40.563 -5.127 1.00 33.94 72 ALA A CA 1
ATOM 549 C C . ALA A 1 72 ? -10.167 -42.034 -5.185 1.00 33.94 72 ALA A C 1
ATOM 551 O O . ALA A 1 72 ? -10.363 -42.686 -6.209 1.00 33.94 72 ALA A O 1
ATOM 552 N N . ASP A 1 73 ? -9.619 -42.572 -4.090 1.00 33.34 73 ASP A N 1
ATOM 553 C CA . ASP A 1 73 ? -9.037 -43.922 -3.995 1.00 33.34 73 ASP A CA 1
ATOM 554 C C . ASP A 1 73 ? -9.911 -44.928 -3.214 1.00 33.34 73 ASP A C 1
ATOM 556 O O . ASP A 1 73 ? -9.416 -45.845 -2.555 1.00 33.34 73 ASP A O 1
ATOM 560 N N . CYS A 1 74 ? -11.237 -44.786 -3.276 1.00 30.53 74 CYS A N 1
ATOM 561 C CA . CYS A 1 74 ? -12.149 -45.784 -2.714 1.00 30.53 74 CYS A CA 1
ATOM 562 C C . CYS A 1 74 ? -12.295 -47.009 -3.646 1.00 30.53 74 CYS A C 1
ATOM 564 O O . CYS A 1 74 ? -12.470 -46.865 -4.854 1.00 30.53 74 CYS A O 1
ATOM 566 N N . ASP A 1 75 ? -12.229 -48.201 -3.045 1.00 30.92 75 ASP A N 1
ATOM 567 C CA . ASP A 1 75 ? -12.218 -49.553 -3.632 1.00 30.92 75 ASP A CA 1
ATOM 568 C C . ASP A 1 75 ? -12.951 -49.706 -4.997 1.00 30.92 75 ASP A C 1
ATOM 570 O O . ASP A 1 75 ? -14.154 -49.424 -5.102 1.00 30.92 75 ASP A O 1
ATOM 574 N N . PRO A 1 76 ? -12.271 -50.219 -6.048 1.00 33.34 76 PRO A N 1
ATOM 575 C CA . PRO A 1 76 ? -12.830 -50.383 -7.392 1.00 33.34 76 PRO A CA 1
ATOM 576 C C . PRO A 1 76 ? -13.983 -51.402 -7.507 1.00 33.34 76 PRO A C 1
ATOM 578 O O . PRO A 1 76 ? -14.551 -51.549 -8.593 1.00 33.34 76 PRO A O 1
ATOM 581 N N . HIS A 1 77 ? -14.386 -52.092 -6.435 1.00 32.19 77 HIS A N 1
ATOM 582 C CA . HIS A 1 77 ? -15.512 -53.032 -6.467 1.00 32.19 77 HIS A CA 1
ATOM 583 C C . HIS A 1 77 ? -16.920 -52.417 -6.332 1.00 32.19 77 HIS A C 1
ATOM 585 O O . HIS A 1 77 ? -17.912 -53.146 -6.434 1.00 32.19 77 HIS A O 1
ATOM 591 N N . CYS A 1 78 ? -17.070 -51.092 -6.222 1.00 33.31 78 CYS A N 1
ATOM 592 C CA . CYS A 1 78 ? -18.389 -50.442 -6.248 1.00 33.31 78 CYS A CA 1
ATOM 593 C C . CYS A 1 78 ? -18.909 -50.205 -7.683 1.00 33.31 78 CYS A C 1
ATOM 595 O O . CYS A 1 78 ? -19.130 -49.083 -8.138 1.00 33.31 78 CYS A O 1
ATOM 597 N N . THR A 1 79 ? -19.118 -51.281 -8.441 1.00 34.69 79 THR A N 1
ATOM 598 C CA . THR A 1 79 ? -19.727 -51.226 -9.778 1.00 34.69 79 THR A CA 1
ATOM 599 C C . THR A 1 79 ? -21.215 -51.574 -9.729 1.00 34.69 79 THR A C 1
ATOM 601 O O . THR A 1 79 ? -21.552 -52.753 -9.632 1.00 34.69 79 THR A O 1
ATOM 604 N N . ARG A 1 80 ? -22.120 -50.594 -9.912 1.00 30.88 80 ARG A N 1
ATOM 605 C CA . ARG A 1 80 ? -23.412 -50.817 -10.606 1.00 30.88 80 ARG A CA 1
ATOM 606 C C . ARG A 1 80 ? -24.094 -49.522 -11.088 1.00 30.88 80 ARG A C 1
ATOM 608 O O . ARG A 1 80 ? -24.815 -48.854 -10.364 1.00 30.88 80 ARG A O 1
ATOM 615 N N . ARG A 1 81 ? -23.898 -49.275 -12.391 1.00 28.06 81 ARG A N 1
ATOM 616 C CA . ARG A 1 81 ? -24.810 -48.661 -13.382 1.00 28.06 81 ARG A CA 1
ATOM 617 C C . ARG A 1 81 ? -25.510 -47.343 -13.013 1.00 28.06 81 ARG A C 1
ATOM 619 O O . ARG A 1 81 ? -26.683 -47.322 -12.659 1.00 28.06 81 ARG A O 1
ATOM 626 N N . LEU A 1 82 ? -24.861 -46.232 -13.361 1.00 28.09 82 LEU A N 1
ATOM 627 C CA . LEU A 1 82 ? -25.539 -44.989 -13.748 1.00 28.09 82 LEU A CA 1
ATOM 628 C C . LEU A 1 82 ? -25.996 -45.092 -15.214 1.00 28.09 82 LEU A C 1
ATOM 630 O O . LEU A 1 82 ? -25.423 -44.481 -16.109 1.00 28.09 82 LEU A O 1
ATOM 634 N N . SER A 1 83 ? -27.011 -45.914 -15.482 1.00 29.86 83 SER A N 1
ATOM 635 C CA . SER A 1 83 ? -27.630 -46.021 -16.810 1.00 29.86 83 SER A CA 1
ATOM 636 C C . SER A 1 83 ? -29.141 -45.823 -16.719 1.00 29.86 83 SER A C 1
ATOM 638 O O . SER A 1 83 ? -29.900 -46.728 -17.045 1.00 29.86 83 SER A O 1
ATOM 640 N N . SER A 1 84 ? -29.574 -44.657 -16.237 1.00 31.25 84 SER A N 1
ATOM 641 C CA . SER A 1 84 ? -30.965 -44.190 -16.358 1.00 31.25 84 SER A CA 1
ATOM 642 C C . SER A 1 84 ? -31.117 -42.751 -15.854 1.00 31.25 84 SER A C 1
ATOM 644 O O . SER A 1 84 ? -31.791 -42.513 -14.860 1.00 31.25 84 SER A O 1
ATOM 646 N N . TYR A 1 85 ? -30.508 -41.780 -16.538 1.00 26.47 85 TYR A N 1
ATOM 647 C CA . TYR A 1 85 ? -30.961 -40.389 -16.455 1.00 26.47 85 TYR A CA 1
ATOM 648 C C . TYR A 1 85 ? -30.969 -39.771 -17.849 1.00 26.47 85 TYR A C 1
ATOM 650 O O . TYR A 1 85 ? -29.943 -39.576 -18.497 1.00 26.47 85 TYR A O 1
ATOM 658 N N . SER A 1 86 ? -32.176 -39.505 -18.328 1.00 28.67 86 SER A N 1
ATOM 659 C CA . SER A 1 86 ? -32.464 -38.790 -19.561 1.00 28.67 86 SER A CA 1
ATOM 660 C C . SER A 1 86 ? -32.292 -37.282 -19.344 1.00 28.67 86 SER A C 1
ATOM 662 O O . SER A 1 86 ? -33.065 -36.681 -18.606 1.00 28.67 86 SER A O 1
ATOM 664 N N . ARG A 1 87 ? -31.316 -36.697 -20.058 1.00 23.86 87 ARG A N 1
ATOM 665 C CA . ARG A 1 87 ? -31.048 -35.256 -20.272 1.00 23.86 87 ARG A CA 1
ATOM 666 C C . ARG A 1 87 ? -30.603 -34.429 -19.051 1.00 23.86 87 ARG A C 1
ATOM 668 O O . ARG A 1 87 ? -31.419 -33.877 -18.327 1.00 23.86 87 ARG A O 1
ATOM 675 N N . VAL A 1 88 ? -29.292 -34.184 -18.968 1.00 26.05 88 VAL A N 1
ATOM 676 C CA . VAL A 1 88 ? -28.727 -32.958 -18.377 1.00 26.05 88 VAL A CA 1
ATOM 677 C C . VAL A 1 88 ? -28.253 -32.080 -19.535 1.00 26.05 88 VAL A C 1
ATOM 679 O O . VAL A 1 88 ? -27.309 -32.431 -20.241 1.00 26.05 88 VAL A O 1
ATOM 682 N N . THR A 1 89 ? -28.943 -30.969 -19.788 1.00 22.95 89 THR A N 1
ATOM 683 C CA . THR A 1 89 ? -28.544 -30.000 -20.817 1.00 22.95 89 THR A CA 1
ATOM 684 C C . THR A 1 89 ? -27.590 -28.992 -20.187 1.00 22.95 89 THR A C 1
ATOM 686 O O . THR A 1 89 ? -28.007 -28.166 -19.380 1.00 22.95 89 THR A O 1
ATOM 689 N N . PHE A 1 90 ? -26.314 -29.038 -20.562 1.00 25.34 90 PHE A N 1
ATOM 690 C CA . PHE A 1 90 ? -25.357 -27.986 -20.226 1.00 25.34 90 PHE A CA 1
ATOM 691 C C . PHE A 1 90 ? -25.582 -26.790 -21.160 1.00 25.34 90 PHE A C 1
ATOM 693 O O . PHE A 1 90 ? -25.471 -26.928 -22.381 1.00 25.34 90 PHE A O 1
ATOM 700 N N . MET A 1 91 ? -25.887 -25.610 -20.613 1.00 22.38 91 MET A N 1
ATOM 701 C CA . MET A 1 91 ? -25.813 -24.369 -21.388 1.00 22.38 91 MET A CA 1
ATOM 702 C C . MET A 1 91 ? -24.344 -24.108 -21.729 1.00 22.38 91 MET A C 1
ATOM 704 O O . MET A 1 91 ? -23.547 -23.737 -20.870 1.00 22.38 91 MET A O 1
ATOM 708 N N . ARG A 1 92 ? -23.977 -24.323 -22.998 1.00 23.14 92 ARG A N 1
ATOM 709 C CA . ARG A 1 92 ? -22.714 -23.834 -23.555 1.00 23.14 92 ARG A CA 1
ATOM 710 C C . ARG A 1 92 ? -22.721 -22.310 -23.467 1.00 23.14 92 ARG A C 1
ATOM 712 O O . ARG A 1 92 ? -23.514 -21.661 -24.145 1.00 23.14 92 ARG A O 1
ATOM 719 N N . SER A 1 93 ? -21.821 -21.751 -22.661 1.00 25.98 93 SER A N 1
ATOM 720 C CA . SER A 1 93 ? -21.395 -20.365 -22.841 1.00 25.98 93 SER A CA 1
ATOM 721 C C . SER A 1 93 ? -20.873 -20.222 -24.271 1.00 25.98 93 SER A C 1
ATOM 723 O O . SER A 1 93 ? -20.041 -21.011 -24.728 1.00 25.98 93 SER A O 1
ATOM 725 N N . ILE A 1 94 ? -21.439 -19.267 -25.002 1.00 26.78 94 ILE A N 1
ATOM 726 C CA . ILE A 1 94 ? -21.088 -18.965 -26.384 1.00 26.78 94 ILE A CA 1
ATOM 727 C C . ILE A 1 94 ? -19.732 -18.259 -26.334 1.00 26.78 94 ILE A C 1
ATOM 729 O O . ILE A 1 94 ? -19.645 -17.049 -26.153 1.00 26.78 94 ILE A O 1
ATOM 733 N N . HIS A 1 95 ? -18.661 -19.041 -26.429 1.00 27.06 95 HIS A N 1
ATOM 734 C CA . HIS A 1 95 ? -17.303 -18.536 -26.565 1.00 27.06 95 HIS A CA 1
ATOM 735 C C . HIS A 1 95 ? -17.154 -17.957 -27.979 1.00 27.06 95 HIS A C 1
ATOM 737 O O . HIS A 1 95 ? -17.156 -18.700 -28.961 1.00 27.06 95 HIS A O 1
ATOM 743 N N . GLN A 1 96 ? -17.069 -16.631 -28.096 1.00 28.30 96 GLN A N 1
ATOM 744 C CA . GLN A 1 96 ? -16.558 -16.003 -29.314 1.00 28.30 96 GLN A CA 1
ATOM 745 C C . GLN A 1 96 ? -15.035 -16.222 -29.368 1.00 28.30 96 GLN A C 1
ATOM 747 O O . GLN A 1 96 ? -14.359 -15.963 -28.372 1.00 28.30 96 GLN A O 1
ATOM 752 N N . PRO A 1 97 ? -14.466 -16.700 -30.487 1.00 27.53 97 PRO A N 1
ATOM 753 C CA . PRO A 1 97 ? -13.028 -16.880 -30.607 1.00 27.53 97 PRO A CA 1
ATOM 754 C C . PRO A 1 97 ? -12.371 -15.539 -30.957 1.00 27.53 97 PRO A C 1
ATOM 756 O O . PRO A 1 97 ? -12.662 -14.953 -31.998 1.00 27.53 97 PRO A O 1
ATOM 759 N N . GLY A 1 98 ? -11.459 -15.052 -30.112 1.00 28.39 98 GLY A N 1
ATOM 760 C CA . GLY A 1 98 ? -10.666 -13.871 -30.445 1.00 28.39 98 GLY A CA 1
ATOM 761 C C . GLY A 1 98 ? -9.710 -13.405 -29.350 1.00 28.39 98 GLY A C 1
ATOM 762 O O . GLY A 1 98 ? -10.144 -12.790 -28.387 1.00 28.39 98 GLY A O 1
ATOM 763 N N . ARG A 1 99 ? -8.408 -13.588 -29.617 1.00 31.42 99 ARG A N 1
ATOM 764 C CA . ARG A 1 99 ? -7.200 -13.106 -28.906 1.00 31.42 99 ARG A CA 1
ATOM 765 C C . ARG A 1 99 ? -6.703 -13.987 -27.749 1.00 31.42 99 ARG A C 1
ATOM 767 O O . ARG A 1 99 ? -7.241 -13.988 -26.652 1.00 31.42 99 ARG A O 1
ATOM 774 N N . ASN A 1 100 ? -5.603 -14.694 -28.032 1.00 32.69 10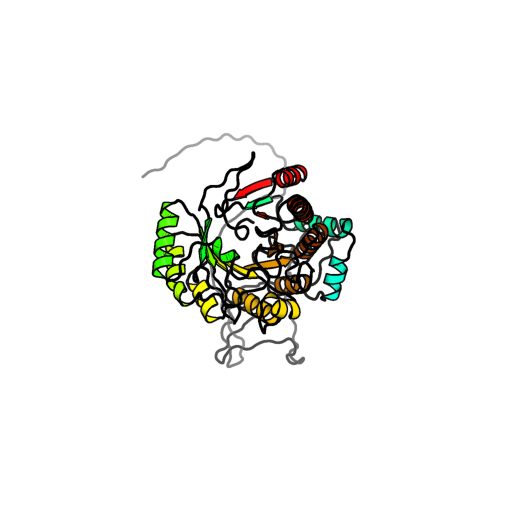0 ASN A N 1
ATOM 775 C CA . ASN A 1 100 ? -4.742 -15.383 -27.069 1.00 32.69 100 ASN A CA 1
ATOM 776 C C . ASN A 1 100 ? -4.202 -14.392 -26.022 1.00 32.69 100 ASN A C 1
ATOM 778 O O . ASN A 1 100 ? -3.138 -13.806 -26.216 1.00 32.69 100 ASN A O 1
ATOM 782 N N . THR A 1 101 ? -4.897 -14.225 -24.902 1.00 37.34 101 THR A N 1
ATOM 783 C CA . THR A 1 101 ? -4.254 -13.841 -23.642 1.00 37.34 101 THR A CA 1
ATOM 784 C C . THR A 1 101 ? -3.702 -15.117 -23.002 1.00 37.34 101 THR A C 1
ATOM 786 O O . THR A 1 101 ? -4.465 -16.062 -22.779 1.00 37.34 101 THR A O 1
ATOM 789 N N . PRO A 1 102 ? -2.388 -15.217 -22.740 1.00 37.78 102 PRO A N 1
ATOM 790 C CA . PRO A 1 102 ? -1.833 -16.384 -22.070 1.00 37.78 102 PRO A CA 1
ATOM 791 C C . PRO A 1 102 ? -2.422 -16.478 -20.657 1.00 37.78 102 PRO A C 1
ATOM 793 O O . PRO A 1 102 ? -2.138 -15.647 -19.798 1.00 37.78 102 PRO A O 1
ATOM 796 N N . LYS A 1 103 ? -3.266 -17.488 -20.417 1.00 41.03 103 LYS A N 1
ATOM 797 C CA . LYS A 1 103 ? -3.719 -17.847 -19.071 1.00 41.03 103 LYS A CA 1
ATOM 798 C C . LYS A 1 103 ? -2.569 -18.553 -18.365 1.00 41.03 103 LYS A C 1
ATOM 800 O O . LYS A 1 103 ? -2.255 -19.697 -18.687 1.00 41.03 103 LYS A O 1
ATOM 805 N N . ILE A 1 104 ? -1.927 -17.868 -17.427 1.00 52.78 104 ILE A N 1
ATOM 806 C CA . ILE A 1 104 ? -0.894 -18.464 -16.581 1.00 52.78 104 ILE A CA 1
ATOM 807 C C . ILE A 1 104 ? -1.602 -19.375 -15.569 1.00 52.78 104 ILE A C 1
ATOM 809 O O . ILE A 1 104 ? -2.455 -18.924 -14.807 1.00 52.78 104 ILE A O 1
ATOM 813 N N . ALA A 1 105 ? -1.313 -20.678 -15.621 1.00 48.69 105 ALA A N 1
ATOM 814 C CA . ALA A 1 105 ? -1.955 -21.678 -14.772 1.00 48.69 105 ALA A CA 1
ATOM 815 C C . ALA A 1 105 ? -1.649 -21.434 -13.284 1.00 48.69 105 ALA A C 1
ATOM 817 O O . ALA A 1 105 ? -0.585 -20.924 -12.934 1.00 48.69 105 ALA A O 1
ATOM 818 N N . ARG A 1 106 ? -2.542 -21.882 -12.386 1.00 53.56 106 ARG A N 1
ATOM 819 C CA . ARG A 1 106 ? -2.323 -21.805 -10.928 1.00 53.56 106 ARG A CA 1
ATOM 820 C C . ARG A 1 106 ? -1.019 -22.487 -10.460 1.00 53.56 106 ARG A C 1
ATOM 822 O O . ARG A 1 106 ? -0.536 -22.162 -9.379 1.00 53.56 106 ARG A O 1
ATOM 829 N N . SER A 1 107 ? -0.441 -23.365 -11.281 1.00 53.28 107 SER A N 1
ATOM 830 C CA . SER A 1 107 ? 0.816 -24.091 -11.065 1.00 53.28 107 SER A CA 1
ATOM 831 C C . SER A 1 107 ? 2.050 -23.450 -11.723 1.00 53.28 107 SER A C 1
ATOM 833 O O . SER A 1 107 ? 3.043 -24.149 -11.931 1.00 53.28 107 SER A O 1
ATOM 835 N N . ALA A 1 108 ? 1.990 -22.182 -12.140 1.00 61.94 108 ALA A N 1
ATOM 836 C CA . ALA A 1 108 ? 3.137 -21.524 -12.761 1.00 61.94 108 ALA A CA 1
ATOM 837 C C . ALA A 1 108 ? 4.352 -21.552 -11.831 1.00 61.94 108 ALA A C 1
ATOM 839 O O . ALA A 1 108 ? 4.253 -21.202 -10.653 1.00 61.94 108 ALA A O 1
ATOM 840 N N . ARG A 1 109 ? 5.495 -21.987 -12.363 1.00 80.31 109 ARG A N 1
ATOM 841 C CA . ARG A 1 109 ? 6.753 -21.999 -11.619 1.00 80.31 109 ARG A CA 1
ATOM 842 C C . ARG A 1 109 ? 7.313 -20.581 -11.568 1.00 80.31 109 ARG A C 1
ATOM 844 O O . ARG A 1 109 ? 7.080 -19.779 -12.469 1.00 80.31 109 ARG A O 1
ATOM 851 N N . LEU A 1 110 ? 8.116 -20.274 -10.550 1.00 83.50 110 LEU A N 1
ATOM 852 C CA . LEU A 1 110 ? 8.784 -18.970 -10.442 1.00 83.50 110 LEU A CA 1
ATOM 853 C C . LEU A 1 110 ? 9.628 -18.641 -11.695 1.00 83.50 110 LEU A C 1
ATOM 855 O O . LEU A 1 110 ? 9.713 -17.485 -12.102 1.00 83.50 110 LEU A O 1
ATOM 859 N N . GLU A 1 111 ? 10.184 -19.663 -12.350 1.00 84.56 111 GLU A N 1
ATOM 860 C CA . GLU A 1 111 ? 10.885 -19.564 -13.640 1.00 84.56 111 GLU A CA 1
ATOM 861 C C . GLU A 1 111 ? 9.990 -19.033 -14.775 1.00 84.56 111 GLU A C 1
ATOM 863 O O . GLU A 1 111 ? 10.441 -18.238 -15.605 1.00 84.56 111 GLU A O 1
ATOM 868 N N . ASP A 1 112 ? 8.708 -19.410 -14.788 1.00 91.00 112 ASP A N 1
ATOM 869 C CA . ASP A 1 112 ? 7.735 -18.936 -15.777 1.00 91.00 112 ASP A CA 1
ATOM 870 C C . ASP A 1 112 ? 7.437 -17.446 -15.551 1.00 91.00 112 ASP A C 1
ATOM 872 O O . ASP A 1 112 ? 7.378 -16.656 -16.496 1.00 91.00 112 ASP A O 1
ATOM 876 N N . ILE A 1 113 ? 7.323 -17.035 -14.283 1.00 93.88 113 ILE A N 1
ATOM 877 C CA . ILE A 1 113 ? 7.120 -15.633 -13.894 1.00 93.88 113 ILE A CA 1
ATOM 878 C C . ILE A 1 113 ? 8.349 -14.791 -14.253 1.00 93.88 113 ILE A C 1
ATOM 880 O O . ILE A 1 113 ? 8.212 -13.677 -14.758 1.00 93.88 113 ILE A O 1
ATOM 884 N N . GLN A 1 114 ? 9.554 -15.323 -14.045 1.00 94.00 114 GLN A N 1
ATOM 885 C CA . GLN A 1 114 ? 10.792 -14.647 -14.429 1.00 94.00 114 GLN A CA 1
ATOM 886 C C . GLN A 1 114 ? 10.896 -14.494 -15.951 1.00 94.00 114 GLN A C 1
ATOM 888 O O . GLN A 1 114 ? 11.252 -13.422 -16.444 1.00 94.00 114 GLN A O 1
ATOM 893 N N . THR A 1 115 ? 10.538 -15.540 -16.699 1.00 94.69 115 THR A N 1
ATOM 894 C CA . THR A 1 115 ? 10.445 -15.496 -18.164 1.00 94.69 115 THR A CA 1
ATOM 895 C C . THR A 1 115 ? 9.469 -14.417 -18.622 1.00 94.69 115 THR A C 1
ATOM 897 O O . THR A 1 115 ? 9.801 -13.624 -19.503 1.00 94.69 115 THR A O 1
ATOM 900 N N . LEU A 1 116 ? 8.295 -14.332 -17.992 1.00 95.00 116 LEU A N 1
ATOM 901 C CA . LEU A 1 116 ? 7.311 -13.291 -18.267 1.00 95.00 116 LEU A CA 1
ATOM 902 C C . LEU A 1 116 ? 7.866 -11.890 -17.981 1.00 95.00 116 LEU A C 1
ATOM 904 O O . LEU A 1 116 ? 7.770 -11.007 -18.832 1.00 95.00 116 LEU A O 1
ATOM 908 N N . PHE A 1 117 ? 8.488 -11.695 -16.814 1.00 96.62 117 PHE A N 1
ATOM 909 C CA . PHE A 1 117 ? 9.089 -10.418 -16.428 1.00 96.62 117 PHE A CA 1
ATOM 910 C C . PHE A 1 117 ? 10.169 -9.958 -17.410 1.00 96.62 117 PHE A C 1
ATOM 912 O O . PHE A 1 117 ? 10.341 -8.756 -17.585 1.00 96.62 117 PHE A O 1
ATOM 919 N N . ASN A 1 118 ? 10.863 -10.889 -18.070 1.00 96.62 118 ASN A N 1
ATOM 920 C CA . ASN A 1 118 ? 11.942 -10.611 -19.018 1.00 96.62 118 ASN A CA 1
ATOM 921 C C . ASN A 1 118 ? 11.472 -10.384 -20.468 1.00 96.62 118 ASN A C 1
ATOM 923 O O . ASN A 1 118 ? 12.291 -10.035 -21.318 1.00 96.62 118 ASN A O 1
ATOM 927 N N . GLN A 1 119 ? 10.179 -10.533 -20.778 1.00 96.69 119 GLN A N 1
ATOM 928 C CA . GLN A 1 119 ? 9.662 -10.269 -22.129 1.00 96.69 119 GLN A CA 1
ATOM 929 C C . GLN A 1 119 ? 9.894 -8.814 -22.566 1.00 96.69 119 GLN A C 1
ATOM 931 O O . GLN A 1 119 ? 9.985 -7.930 -21.717 1.00 96.69 119 GLN A O 1
ATOM 936 N N . PRO A 1 120 ? 9.962 -8.495 -23.869 1.00 97.81 120 PRO A N 1
ATOM 937 C CA . PRO A 1 120 ? 10.008 -7.106 -24.326 1.00 97.81 120 PRO A CA 1
ATOM 938 C C . PRO A 1 120 ? 8.840 -6.281 -23.765 1.00 97.81 120 PRO A C 1
ATOM 940 O O . PRO A 1 120 ? 7.714 -6.778 -23.690 1.00 97.81 120 PRO A O 1
ATOM 943 N N . TRP A 1 121 ? 9.102 -5.023 -23.388 1.00 97.56 121 TRP A N 1
ATOM 944 C CA . TRP A 1 121 ? 8.103 -4.156 -22.748 1.00 97.56 121 TRP A CA 1
ATOM 945 C C . TRP A 1 121 ? 6.804 -4.074 -23.552 1.00 97.56 121 TRP A C 1
ATOM 947 O O . TRP A 1 121 ? 5.742 -4.262 -22.974 1.00 97.56 121 TRP A O 1
ATOM 957 N N . ASP A 1 122 ? 6.877 -3.876 -24.868 1.00 97.81 122 ASP A N 1
ATOM 958 C CA . ASP A 1 122 ? 5.682 -3.721 -25.708 1.00 97.81 122 ASP A CA 1
ATOM 959 C C . ASP A 1 122 ? 4.819 -4.991 -25.734 1.00 97.81 122 ASP A C 1
ATOM 961 O O . ASP A 1 122 ? 3.593 -4.918 -25.729 1.00 97.81 122 ASP A O 1
ATOM 965 N N . THR A 1 123 ? 5.449 -6.171 -25.697 1.00 98.00 123 THR A N 1
ATOM 966 C CA . THR A 1 123 ? 4.736 -7.455 -25.620 1.00 98.00 123 THR A CA 1
ATOM 967 C C . THR A 1 123 ? 4.061 -7.622 -24.262 1.00 98.00 123 THR A C 1
ATOM 969 O O . THR A 1 123 ? 2.870 -7.930 -24.188 1.00 98.00 123 THR A O 1
ATOM 972 N N . LEU A 1 124 ? 4.809 -7.367 -23.186 1.00 98.19 124 LEU A N 1
ATOM 973 C CA . LEU A 1 124 ? 4.324 -7.500 -21.817 1.00 98.19 124 LEU A CA 1
ATOM 974 C C . LEU A 1 124 ? 3.192 -6.500 -21.518 1.00 98.19 124 LEU A C 1
ATOM 976 O O . LEU A 1 124 ? 2.162 -6.865 -20.954 1.00 98.19 124 LEU A O 1
ATOM 980 N N . GLN A 1 125 ? 3.365 -5.246 -21.936 1.00 98.44 125 GLN A N 1
ATOM 981 C CA . GLN A 1 125 ? 2.400 -4.166 -21.763 1.00 98.44 125 GLN A CA 1
ATOM 982 C C . GLN A 1 125 ? 1.117 -4.434 -22.548 1.00 98.44 125 GLN A C 1
ATOM 984 O O . GLN A 1 125 ? 0.033 -4.305 -21.981 1.00 98.44 125 GLN A O 1
ATOM 989 N N . ALA A 1 126 ? 1.214 -4.851 -23.815 1.00 98.50 126 ALA A N 1
ATOM 990 C CA . ALA A 1 126 ? 0.038 -5.172 -24.619 1.00 98.50 126 ALA A CA 1
ATOM 991 C C . ALA A 1 126 ? -0.778 -6.321 -24.006 1.00 98.50 126 ALA A C 1
ATOM 993 O O . ALA A 1 126 ? -2.007 -6.243 -23.949 1.00 98.50 126 ALA A O 1
ATOM 994 N N . ALA A 1 127 ? -0.107 -7.362 -23.500 1.00 98.56 127 ALA A N 1
ATOM 995 C CA . ALA A 1 127 ? -0.767 -8.470 -22.816 1.00 98.56 127 ALA A CA 1
ATOM 996 C C . ALA A 1 127 ? -1.461 -8.011 -21.523 1.00 98.56 127 ALA A C 1
ATOM 998 O O . ALA A 1 127 ? -2.620 -8.358 -21.292 1.00 98.56 127 ALA A O 1
ATOM 999 N N . ALA A 1 128 ? -0.787 -7.203 -20.700 1.00 98.69 128 ALA A N 1
ATOM 1000 C CA . ALA A 1 128 ? -1.352 -6.689 -19.455 1.00 98.69 128 ALA A CA 1
ATOM 1001 C C . ALA A 1 128 ? -2.546 -5.748 -19.699 1.00 98.69 128 ALA A C 1
ATOM 1003 O O . ALA A 1 128 ? -3.568 -5.859 -19.022 1.00 98.69 128 ALA A O 1
ATOM 1004 N N . TRP A 1 129 ? -2.468 -4.879 -20.710 1.00 98.56 129 TRP A N 1
ATOM 1005 C CA . TRP A 1 129 ? -3.578 -4.010 -21.108 1.00 98.56 129 TRP A CA 1
ATOM 1006 C C . TRP A 1 129 ? -4.783 -4.809 -21.618 1.00 98.56 129 TRP A C 1
ATOM 1008 O O . TRP A 1 129 ? -5.920 -4.531 -21.236 1.00 98.56 129 TRP A O 1
ATOM 1018 N N . ALA A 1 130 ? -4.545 -5.847 -22.427 1.00 98.50 130 ALA A N 1
ATOM 1019 C CA . ALA A 1 130 ? -5.601 -6.750 -22.874 1.00 98.50 130 ALA A CA 1
ATOM 1020 C C . ALA A 1 130 ? -6.259 -7.490 -21.697 1.00 98.50 130 ALA A C 1
ATOM 1022 O O . ALA A 1 130 ? -7.483 -7.591 -21.651 1.00 98.50 130 ALA A O 1
ATOM 1023 N N . ALA A 1 131 ? -5.468 -7.954 -20.723 1.00 98.38 131 ALA A N 1
ATOM 1024 C CA . ALA A 1 131 ? -5.993 -8.559 -19.502 1.00 98.38 131 ALA A CA 1
ATOM 1025 C C . ALA A 1 131 ? -6.834 -7.558 -18.694 1.00 98.38 131 ALA A C 1
ATOM 1027 O O . ALA A 1 131 ? -7.941 -7.886 -18.284 1.00 98.38 131 ALA A O 1
ATOM 1028 N N . ARG A 1 132 ? -6.382 -6.308 -18.536 1.00 97.94 132 ARG A N 1
ATOM 1029 C CA . ARG A 1 132 ? -7.184 -5.261 -17.884 1.00 97.94 132 ARG A CA 1
ATOM 1030 C C . ARG A 1 132 ? -8.554 -5.115 -18.556 1.00 97.94 132 ARG A C 1
ATOM 1032 O O . ARG A 1 132 ? -9.560 -5.193 -17.865 1.00 97.94 132 ARG A O 1
ATOM 1039 N N . GLY A 1 133 ? -8.593 -4.940 -19.878 1.00 97.81 133 GLY A N 1
ATOM 1040 C CA . GLY A 1 133 ? -9.849 -4.744 -20.613 1.00 97.81 133 GLY A CA 1
ATOM 1041 C C . GLY A 1 133 ? -10.784 -5.960 -20.608 1.00 97.81 133 GLY A C 1
ATOM 1042 O O . GLY A 1 133 ? -11.990 -5.804 -20.759 1.00 97.81 133 GLY A O 1
ATOM 1043 N N . ALA A 1 134 ? -10.252 -7.170 -20.420 1.00 98.19 134 ALA A N 1
ATOM 1044 C CA . ALA A 1 134 ? -11.061 -8.383 -20.325 1.00 98.19 134 ALA A CA 1
ATOM 1045 C C . ALA A 1 134 ? -11.694 -8.593 -18.936 1.00 98.19 134 ALA A C 1
ATOM 1047 O O . ALA A 1 134 ? -12.707 -9.283 -18.840 1.00 98.19 134 ALA A O 1
ATOM 1048 N N . HIS A 1 135 ? -11.105 -8.021 -17.881 1.00 98.06 135 HIS A N 1
ATOM 1049 C CA . HIS A 1 135 ? -11.445 -8.345 -16.491 1.00 98.06 135 HIS A CA 1
ATOM 1050 C C . HIS A 1 135 ? -11.944 -7.150 -15.665 1.00 98.06 135 HIS A C 1
ATOM 1052 O O . HIS A 1 135 ? -12.576 -7.338 -14.629 1.00 98.06 135 HIS A O 1
ATOM 1058 N N . HIS A 1 136 ? -11.706 -5.918 -16.117 1.00 97.81 136 HIS A N 1
ATOM 1059 C CA . HIS A 1 136 ? -12.057 -4.706 -15.383 1.00 97.81 136 HIS A CA 1
ATOM 1060 C C . HIS A 1 136 ? -12.764 -3.675 -16.268 1.00 97.81 136 HIS A C 1
ATOM 1062 O O . HIS A 1 136 ? -12.483 -3.598 -17.464 1.00 97.81 136 HIS A O 1
ATOM 1068 N N . PRO A 1 137 ? -13.647 -2.840 -15.687 1.00 97.00 137 PRO A N 1
ATOM 1069 C CA . PRO A 1 137 ? -14.237 -1.719 -16.406 1.00 97.00 137 PRO A CA 1
ATOM 1070 C C . PRO A 1 137 ? -13.175 -0.679 -16.774 1.00 97.00 137 PRO A C 1
ATOM 1072 O O . PRO A 1 137 ? -12.098 -0.618 -16.177 1.00 97.00 137 PRO A O 1
ATOM 1075 N N . ASP A 1 138 ? -13.510 0.218 -17.699 1.00 97.38 138 ASP A N 1
ATOM 1076 C CA . ASP A 1 138 ? -12.662 1.344 -18.109 1.00 97.38 138 ASP A CA 1
ATOM 1077 C C . ASP A 1 138 ? -12.618 2.482 -17.082 1.00 97.38 138 ASP A C 1
ATOM 1079 O O . ASP A 1 138 ? -12.591 3.651 -17.439 1.00 97.38 138 ASP A O 1
ATOM 1083 N N . ASP A 1 139 ? -12.583 2.141 -15.795 1.00 97.50 139 ASP A N 1
ATOM 1084 C CA . ASP A 1 139 ? -12.456 3.081 -14.687 1.00 97.50 139 ASP A CA 1
ATOM 1085 C C . ASP A 1 139 ? -11.011 3.169 -14.188 1.00 97.50 139 ASP A C 1
ATOM 1087 O O . ASP A 1 139 ? -10.258 2.186 -14.188 1.00 97.50 139 ASP A O 1
ATOM 1091 N N . LEU A 1 140 ? -10.630 4.373 -13.756 1.00 98.12 140 LEU A N 1
ATOM 1092 C CA . LEU A 1 140 ? -9.384 4.638 -13.046 1.00 98.12 140 LEU A CA 1
ATOM 1093 C C . LEU A 1 140 ? -9.660 5.525 -11.825 1.00 98.12 140 LEU A C 1
ATOM 1095 O O . LEU A 1 140 ? -9.942 6.721 -11.950 1.00 98.12 140 LEU A O 1
ATOM 1099 N N . ALA A 1 141 ? -9.552 4.943 -10.634 1.00 98.12 141 ALA A N 1
ATOM 1100 C CA . ALA A 1 141 ? -9.757 5.648 -9.376 1.00 98.12 141 ALA A CA 1
ATOM 1101 C C . ALA A 1 141 ? -8.476 6.368 -8.915 1.00 98.12 141 ALA A C 1
ATOM 1103 O O . ALA A 1 141 ? -7.393 5.792 -8.801 1.00 98.12 141 ALA A O 1
ATOM 1104 N N . LEU A 1 142 ? -8.591 7.660 -8.627 1.00 98.25 142 LEU A N 1
ATOM 1105 C CA . LEU A 1 142 ? -7.490 8.538 -8.247 1.00 98.25 142 LEU A CA 1
ATOM 1106 C C . LEU A 1 142 ? -7.588 8.856 -6.751 1.00 98.25 142 LEU A C 1
ATOM 1108 O O . LEU A 1 142 ? -8.341 9.735 -6.328 1.00 98.25 142 LEU A O 1
ATOM 1112 N N . ALA A 1 143 ? -6.827 8.123 -5.938 1.00 97.88 143 ALA A N 1
ATOM 1113 C CA . ALA A 1 143 ? -6.905 8.197 -4.482 1.00 97.88 143 ALA A CA 1
ATOM 1114 C C . ALA A 1 143 ? -6.141 9.407 -3.920 1.00 97.88 143 ALA A C 1
ATOM 1116 O O . ALA A 1 143 ? -4.922 9.531 -4.084 1.00 97.88 143 ALA A O 1
ATOM 1117 N N . VAL A 1 144 ? -6.847 10.293 -3.218 1.00 97.62 144 VAL A N 1
ATOM 1118 C CA . VAL A 1 144 ? -6.327 11.548 -2.644 1.00 97.62 144 VAL A CA 1
ATOM 1119 C C . VAL A 1 144 ? -6.807 11.763 -1.190 1.00 97.62 144 VAL A C 1
ATOM 1121 O O . VAL A 1 144 ? -7.422 12.781 -0.884 1.00 97.62 144 VAL A O 1
ATOM 1124 N N . PRO A 1 145 ? -6.495 10.841 -0.254 1.00 95.38 145 PRO A N 1
ATOM 1125 C CA . PRO A 1 145 ? -7.174 10.681 1.044 1.00 95.38 145 PRO A CA 1
ATOM 1126 C C . PRO A 1 145 ? -7.198 11.873 2.015 1.00 95.38 145 PRO A C 1
ATOM 1128 O O . PRO A 1 145 ? -7.996 11.872 2.936 1.00 95.38 145 PRO A O 1
ATOM 1131 N N . GLY A 1 146 ? -6.324 12.872 1.891 1.00 93.69 146 GLY A N 1
ATOM 1132 C CA . GLY A 1 146 ? -6.320 14.026 2.811 1.00 93.69 146 GLY A CA 1
ATOM 1133 C C . GLY A 1 146 ? -5.289 13.953 3.940 1.00 93.69 146 GLY A C 1
ATOM 1134 O O . GLY A 1 146 ? -5.127 14.924 4.678 1.00 93.69 146 GLY A O 1
ATOM 1135 N N . GLY A 1 147 ? -4.526 12.857 4.046 1.00 89.12 147 GLY A N 1
ATOM 1136 C CA . GLY A 1 147 ? -3.316 12.792 4.883 1.00 89.12 147 GLY A CA 1
ATOM 1137 C C . GLY A 1 147 ? -2.162 13.662 4.355 1.00 89.12 147 GLY A C 1
ATOM 1138 O O . GLY A 1 147 ? -1.302 14.101 5.111 1.00 89.12 147 GLY A O 1
ATOM 1139 N N . LYS A 1 148 ? -2.171 13.960 3.051 1.00 91.50 148 LYS A N 1
ATOM 1140 C CA . LYS A 1 148 ? -1.296 14.926 2.376 1.00 91.50 148 LYS A CA 1
ATOM 1141 C C . LYS A 1 148 ? -2.167 15.907 1.597 1.00 91.50 148 LYS A C 1
ATOM 1143 O O . LYS A 1 148 ? -3.131 15.487 0.956 1.00 91.50 148 LYS A O 1
ATOM 1148 N N . ARG A 1 149 ? -1.766 17.183 1.562 1.00 94.69 149 ARG A N 1
ATOM 1149 C CA . ARG A 1 149 ? -2.363 18.166 0.649 1.00 94.69 149 ARG A CA 1
ATOM 1150 C C . ARG A 1 149 ? -2.100 17.765 -0.804 1.00 94.69 149 ARG A C 1
ATOM 1152 O O . ARG A 1 149 ? -0.950 17.580 -1.212 1.00 94.69 149 ARG A O 1
ATOM 1159 N N . TYR A 1 150 ? -3.174 17.653 -1.571 1.00 96.31 150 TYR A N 1
ATOM 1160 C CA . TYR A 1 150 ? -3.169 17.436 -3.007 1.00 96.31 150 TYR A CA 1
ATOM 1161 C C . TYR A 1 150 ? -4.022 18.510 -3.664 1.00 96.31 150 TYR A C 1
ATOM 1163 O O . TYR A 1 150 ? -5.208 18.646 -3.373 1.00 96.31 150 TYR A O 1
ATOM 1171 N N . GLU A 1 151 ? -3.395 19.284 -4.537 1.00 96.88 151 GLU A N 1
ATOM 1172 C CA . GLU A 1 151 ? -4.042 20.383 -5.229 1.00 96.88 151 GLU A CA 1
ATOM 1173 C C . GLU A 1 151 ? -3.443 20.509 -6.617 1.00 96.88 151 GLU A C 1
ATOM 1175 O O . GLU A 1 151 ? -2.227 20.613 -6.780 1.00 96.88 151 GLU A O 1
ATOM 1180 N N . THR A 1 152 ? -4.321 20.447 -7.603 1.00 95.62 152 THR A N 1
ATOM 1181 C CA . THR A 1 152 ? -4.019 20.560 -9.026 1.00 95.62 152 THR A CA 1
ATOM 1182 C C . THR A 1 152 ? -5.119 21.383 -9.679 1.00 95.62 152 THR A C 1
ATOM 1184 O O . THR A 1 152 ? -6.125 21.708 -9.047 1.00 95.62 152 THR A O 1
ATOM 1187 N N . GLU A 1 153 ? -4.975 21.665 -10.967 1.00 93.44 153 GLU A N 1
ATOM 1188 C CA . GLU A 1 153 ? -6.032 22.258 -11.780 1.00 93.44 153 GLU A CA 1
ATOM 1189 C C . GLU A 1 153 ? -7.296 21.382 -11.869 1.00 93.44 153 GLU A C 1
ATOM 1191 O O . GLU A 1 153 ? -8.364 21.881 -12.210 1.00 93.44 153 GLU A O 1
ATOM 1196 N N . ARG A 1 154 ? -7.190 20.079 -11.569 1.00 91.75 154 ARG A N 1
ATOM 1197 C CA . ARG A 1 154 ? -8.285 19.107 -11.713 1.00 91.75 154 ARG A CA 1
ATOM 1198 C C . ARG A 1 154 ? -9.031 18.833 -10.409 1.00 91.75 154 ARG A C 1
ATOM 1200 O O . ARG A 1 154 ? -10.220 18.541 -10.450 1.00 91.75 154 ARG A O 1
ATOM 1207 N N . TYR A 1 155 ? -8.338 18.865 -9.269 1.00 96.69 155 TYR A N 1
ATOM 1208 C CA . TYR A 1 155 ? -8.914 18.481 -7.979 1.00 96.69 155 TYR A CA 1
ATOM 1209 C C . TYR A 1 155 ? -8.128 19.063 -6.799 1.00 96.69 155 TYR A C 1
ATOM 1211 O O . TYR A 1 155 ? -6.897 19.178 -6.849 1.00 96.69 155 TYR A O 1
ATOM 1219 N N . ARG A 1 156 ? -8.841 19.365 -5.711 1.00 97.56 156 ARG A N 1
ATOM 1220 C CA . ARG A 1 156 ? -8.297 19.747 -4.402 1.00 97.56 156 ARG A CA 1
ATOM 1221 C C . ARG A 1 156 ? -8.911 18.832 -3.355 1.00 97.56 156 ARG A C 1
ATOM 1223 O O . ARG A 1 156 ? -10.132 18.779 -3.269 1.00 97.56 156 ARG A O 1
ATOM 1230 N N . ASN A 1 157 ? -8.078 18.160 -2.564 1.00 97.38 157 ASN A N 1
ATOM 1231 C CA . ASN A 1 157 ? -8.586 17.279 -1.520 1.00 97.38 157 ASN A CA 1
ATOM 1232 C C . ASN A 1 157 ? -8.905 17.990 -0.201 1.00 97.38 157 ASN A C 1
ATOM 1234 O O . ASN A 1 157 ? -8.308 19.020 0.130 1.00 97.38 157 ASN A O 1
ATOM 1238 N N . THR A 1 158 ? -9.811 17.400 0.576 1.00 97.25 158 THR A N 1
ATOM 1239 C CA . THR A 1 158 ? -10.124 17.857 1.931 1.00 97.25 158 THR A CA 1
ATOM 1240 C C . THR A 1 158 ? -9.113 17.307 2.948 1.00 97.25 158 THR A C 1
ATOM 1242 O O . THR A 1 158 ? -8.886 16.093 3.012 1.00 97.25 158 THR A O 1
ATOM 1245 N N . PRO A 1 159 ? -8.484 18.167 3.776 1.00 95.19 159 PRO A N 1
ATOM 1246 C CA . PRO A 1 159 ? -7.622 17.713 4.861 1.00 95.19 159 PRO A CA 1
ATOM 1247 C C . PRO A 1 159 ? -8.350 16.743 5.792 1.00 95.19 159 PRO A C 1
ATOM 1249 O O . PRO A 1 159 ? -9.498 16.968 6.154 1.00 95.19 159 PRO A O 1
ATOM 1252 N N . HIS A 1 160 ? -7.660 15.680 6.203 1.00 94.00 160 HIS A N 1
ATOM 1253 C CA . HIS A 1 160 ? -8.157 14.708 7.187 1.00 94.00 160 HIS A CA 1
ATOM 1254 C C . HIS A 1 160 ? -9.402 13.913 6.777 1.00 94.00 160 HIS A C 1
ATOM 1256 O O . HIS A 1 160 ? -9.925 13.178 7.613 1.00 94.00 160 HIS A O 1
ATOM 1262 N N . ARG A 1 161 ? -9.834 13.968 5.507 1.00 97.25 161 ARG A N 1
ATOM 1263 C CA . ARG A 1 161 ? -10.942 13.134 5.018 1.00 97.25 161 ARG A CA 1
ATOM 1264 C C . ARG A 1 161 ? -10.712 11.650 5.299 1.00 97.25 161 ARG A C 1
ATOM 1266 O O . ARG A 1 161 ? -11.624 10.950 5.723 1.00 97.25 161 ARG A O 1
ATOM 1273 N N . PHE A 1 162 ? -9.468 11.212 5.149 1.00 97.75 162 PHE A N 1
ATOM 1274 C CA . PHE A 1 162 ? -8.967 9.922 5.578 1.00 97.75 162 PHE A CA 1
ATOM 1275 C C . PHE A 1 162 ? -7.597 10.111 6.246 1.00 97.75 162 PHE A C 1
ATOM 1277 O O . PHE A 1 162 ? -6.645 10.596 5.621 1.00 97.75 162 PHE A O 1
ATOM 1284 N N . ALA A 1 163 ? -7.500 9.780 7.532 1.00 97.12 163 ALA A N 1
ATOM 1285 C CA . ALA A 1 163 ? -6.334 10.083 8.367 1.00 97.12 163 ALA A CA 1
ATOM 1286 C C . ALA A 1 163 ? -5.526 8.831 8.737 1.00 97.12 163 ALA A C 1
ATOM 1288 O O . ALA A 1 163 ? -6.017 7.715 8.626 1.00 97.12 163 ALA A O 1
ATOM 1289 N N . SER A 1 164 ? -4.292 9.015 9.211 1.00 97.69 164 SER A N 1
ATOM 1290 C CA . SER A 1 164 ? -3.445 7.918 9.696 1.00 97.69 164 SER A CA 1
ATOM 1291 C C . SER A 1 164 ? -3.146 8.086 11.185 1.00 97.69 164 SER A C 1
ATOM 1293 O O . SER A 1 164 ? -2.682 9.151 11.604 1.00 97.69 164 SER A O 1
ATOM 1295 N N . LEU A 1 165 ? -3.394 7.038 11.969 1.00 98.50 165 LEU A N 1
ATOM 1296 C CA . LEU A 1 165 ? -3.192 6.977 13.418 1.00 98.50 165 LEU A CA 1
ATOM 1297 C C . LEU A 1 165 ? -2.143 5.905 13.746 1.00 98.50 165 LEU A C 1
ATOM 1299 O O . LEU A 1 165 ? -2.228 4.794 13.228 1.00 98.50 165 LEU A O 1
ATOM 1303 N N . SER A 1 166 ? -1.158 6.244 14.581 1.00 98.62 166 SER A N 1
ATOM 1304 C CA . SER A 1 166 ? -0.082 5.333 14.996 1.00 98.62 166 SER A CA 1
ATOM 1305 C C . SER A 1 166 ? -0.267 4.868 16.440 1.00 98.62 166 SER A C 1
ATOM 1307 O O . SER A 1 166 ? -0.187 5.694 17.351 1.00 98.62 166 SER A O 1
ATOM 1309 N N . VAL A 1 167 ? -0.453 3.565 16.662 1.00 98.69 167 VAL A N 1
ATOM 1310 C CA . VAL A 1 167 ? -0.632 2.964 17.999 1.00 98.69 167 VAL A CA 1
ATOM 1311 C C . VAL A 1 167 ? 0.658 2.879 18.814 1.00 98.69 167 VAL A C 1
ATOM 1313 O O . VAL A 1 167 ? 0.606 2.644 20.013 1.00 98.69 167 VAL A O 1
ATOM 1316 N N . THR A 1 168 ? 1.814 3.132 18.198 1.00 98.44 168 THR A N 1
ATOM 1317 C CA . THR A 1 168 ? 3.116 3.229 18.889 1.00 98.44 168 THR A CA 1
ATOM 1318 C C . THR A 1 168 ? 3.695 4.644 18.837 1.00 98.44 168 THR A C 1
ATOM 1320 O O . THR A 1 168 ? 4.836 4.886 19.221 1.00 98.44 168 THR A O 1
ATOM 1323 N N . GLY A 1 169 ? 2.934 5.617 18.324 1.00 98.00 169 GLY A N 1
ATOM 1324 C CA . GLY A 1 169 ? 3.452 6.961 18.098 1.00 98.00 169 GLY A CA 1
ATOM 1325 C C . GLY A 1 169 ? 4.572 6.952 17.062 1.00 98.00 169 GLY A C 1
ATOM 1326 O O . GLY A 1 169 ? 4.301 6.731 15.882 1.00 98.00 169 GLY A O 1
ATOM 1327 N N . HIS A 1 170 ? 5.802 7.225 17.486 1.00 96.62 170 HIS A N 1
ATOM 1328 C CA . HIS A 1 170 ? 6.981 7.244 16.613 1.00 96.62 170 HIS A CA 1
ATOM 1329 C C . HIS A 1 170 ? 7.963 6.102 16.900 1.00 96.62 170 HIS A C 1
ATOM 1331 O O . HIS A 1 170 ? 8.980 6.001 16.212 1.00 96.62 170 HIS A O 1
ATOM 1337 N N . ASP A 1 171 ? 7.639 5.241 17.864 1.00 97.75 171 ASP A N 1
ATOM 1338 C CA . ASP A 1 171 ? 8.507 4.155 18.301 1.00 97.75 171 ASP A CA 1
ATOM 1339 C C . ASP A 1 171 ? 8.353 2.945 17.375 1.00 97.75 171 ASP A C 1
ATOM 1341 O O . ASP A 1 171 ? 7.243 2.616 16.942 1.00 97.75 171 ASP A O 1
ATOM 1345 N N . CYS A 1 172 ? 9.479 2.315 17.035 1.00 97.88 172 CYS A N 1
ATOM 1346 C CA . CYS A 1 172 ? 9.574 1.135 16.178 1.00 97.88 172 CYS A CA 1
ATOM 1347 C C . CYS A 1 172 ? 10.843 0.357 16.536 1.00 97.88 172 CYS A C 1
ATOM 1349 O O . CYS A 1 172 ? 11.934 0.916 16.433 1.00 97.88 172 CYS A O 1
ATOM 1351 N N . ASP A 1 173 ? 10.715 -0.918 16.895 1.00 97.38 173 ASP A N 1
ATOM 1352 C CA . ASP A 1 173 ? 11.852 -1.720 17.359 1.00 97.38 173 ASP A CA 1
ATOM 1353 C C . ASP A 1 173 ? 12.709 -2.229 16.195 1.00 97.38 173 ASP A C 1
ATOM 1355 O O . ASP A 1 173 ? 13.929 -2.323 16.319 1.00 97.38 173 ASP A O 1
ATOM 1359 N N . LEU A 1 174 ? 12.098 -2.503 15.033 1.00 94.88 174 LEU A N 1
ATOM 1360 C CA . LEU A 1 174 ? 12.826 -3.022 13.865 1.00 94.88 174 LEU A CA 1
ATOM 1361 C C . LEU A 1 174 ? 13.869 -2.048 13.317 1.00 94.88 174 LEU A C 1
ATOM 1363 O O . LEU A 1 174 ? 14.913 -2.459 12.806 1.00 94.88 174 LEU A O 1
ATOM 1367 N N . MET A 1 175 ? 13.559 -0.748 13.358 1.00 97.12 175 MET A N 1
ATOM 1368 C CA . MET A 1 175 ? 14.406 0.310 12.804 1.00 97.12 175 MET A CA 1
ATOM 1369 C C . MET A 1 175 ? 14.964 -0.034 11.412 1.00 97.12 175 MET A C 1
ATOM 1371 O O . MET A 1 175 ? 16.150 0.165 11.149 1.00 97.12 175 MET A O 1
ATOM 1375 N N . CYS A 1 176 ? 14.094 -0.532 10.524 1.00 97.94 176 CYS A N 1
ATOM 1376 C CA . CYS A 1 176 ? 14.448 -0.978 9.177 1.00 97.94 176 CYS A CA 1
ATOM 1377 C C . CYS A 1 176 ? 15.264 0.076 8.418 1.00 97.94 176 CYS A C 1
ATOM 1379 O O . CYS A 1 176 ? 14.977 1.276 8.504 1.00 97.94 176 CYS A O 1
ATOM 1381 N N . ASP A 1 177 ? 16.207 -0.361 7.592 1.00 98.31 177 ASP A N 1
ATOM 1382 C CA . ASP A 1 177 ? 17.137 0.518 6.878 1.00 98.31 177 ASP A CA 1
ATOM 1383 C C . ASP A 1 177 ? 16.462 1.505 5.921 1.00 98.31 177 ASP A C 1
ATOM 1385 O O . ASP A 1 177 ? 16.968 2.608 5.705 1.00 98.31 177 ASP A O 1
ATOM 1389 N N . HIS A 1 178 ? 15.280 1.162 5.406 1.00 97.31 178 HIS A N 1
ATOM 1390 C CA . HIS A 1 178 ? 14.538 2.020 4.483 1.00 97.31 178 HIS A CA 1
ATOM 1391 C C . HIS A 1 178 ? 13.778 3.160 5.176 1.00 97.31 178 HIS A C 1
ATOM 1393 O O . HIS A 1 178 ? 13.428 4.146 4.522 1.00 97.31 178 HIS A O 1
ATOM 1399 N N . CYS A 1 179 ? 13.475 3.037 6.477 1.00 96.94 179 CYS A N 1
ATOM 1400 C CA . CYS A 1 179 ? 12.629 4.013 7.166 1.00 96.94 179 CYS A CA 1
ATOM 1401 C C . CYS A 1 179 ? 13.144 4.510 8.511 1.00 96.94 179 CYS A C 1
ATOM 1403 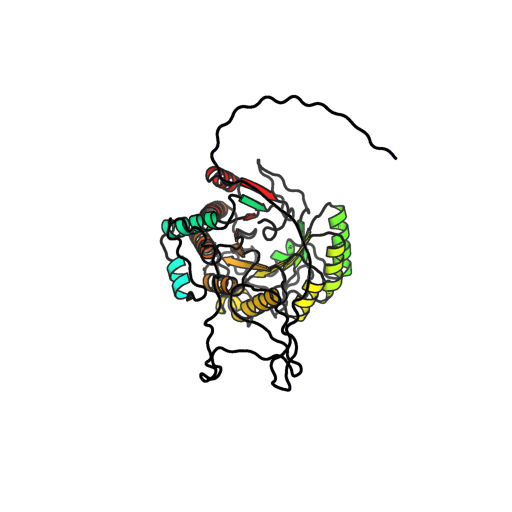O O . CYS A 1 179 ? 12.923 5.684 8.805 1.00 96.94 179 CYS A O 1
ATOM 1405 N N . ARG A 1 180 ? 13.796 3.674 9.330 1.00 97.19 180 ARG A N 1
ATOM 1406 C CA . ARG A 1 180 ? 14.231 4.015 10.698 1.00 97.19 180 ARG A CA 1
ATOM 1407 C C . ARG A 1 180 ? 13.111 4.683 11.519 1.00 97.19 180 ARG A C 1
ATOM 1409 O O . ARG A 1 180 ? 13.326 5.722 12.136 1.00 97.19 180 ARG A O 1
ATOM 1416 N N . GLY A 1 181 ? 11.879 4.175 11.402 1.00 95.94 181 GLY A N 1
ATOM 1417 C CA . GLY A 1 181 ? 10.684 4.734 12.056 1.00 95.94 181 GLY A CA 1
ATOM 1418 C C . GLY A 1 181 ? 10.153 6.048 11.458 1.00 95.94 181 GLY A C 1
ATOM 1419 O O . GLY A 1 181 ? 9.061 6.491 11.801 1.00 95.94 181 GLY A O 1
ATOM 1420 N N . ARG A 1 182 ? 10.845 6.673 10.494 1.00 96.19 182 ARG A N 1
ATOM 1421 C CA . ARG A 1 182 ? 10.481 8.004 9.966 1.00 96.19 182 ARG A CA 1
ATOM 1422 C C . ARG A 1 182 ? 9.138 8.067 9.251 1.00 96.19 182 ARG A C 1
ATOM 1424 O O . ARG A 1 182 ? 8.566 9.151 9.152 1.00 96.19 182 ARG A O 1
ATOM 1431 N N . LEU A 1 183 ? 8.627 6.943 8.749 1.00 93.81 183 LEU A N 1
ATOM 1432 C CA . LEU A 1 183 ? 7.284 6.889 8.162 1.00 93.81 183 LEU A CA 1
ATOM 1433 C C . LEU A 1 183 ? 6.194 7.216 9.199 1.00 93.81 183 LEU A C 1
ATOM 1435 O O . LEU A 1 183 ? 5.181 7.813 8.838 1.00 93.81 183 LEU A O 1
ATOM 1439 N N . LEU A 1 184 ? 6.441 6.930 10.482 1.00 96.81 184 LEU A N 1
ATOM 1440 C CA . LEU A 1 184 ? 5.514 7.201 11.583 1.00 96.81 184 LEU A CA 1
ATOM 1441 C C . LEU A 1 184 ? 5.384 8.693 11.908 1.00 96.81 184 LEU A C 1
ATOM 1443 O O . LEU A 1 184 ? 4.384 9.106 12.484 1.00 96.81 184 LEU A O 1
ATOM 1447 N N . LEU A 1 185 ? 6.351 9.528 11.507 1.00 95.00 185 LEU A N 1
ATOM 1448 C CA . LEU A 1 185 ? 6.295 10.983 11.724 1.00 95.00 185 LEU A CA 1
ATOM 1449 C C . LEU A 1 185 ? 5.131 11.644 10.972 1.00 95.00 185 LEU A C 1
ATOM 1451 O O . LEU A 1 185 ? 4.673 12.717 11.352 1.00 95.00 185 LEU A O 1
ATOM 1455 N N . GLY A 1 186 ? 4.654 11.012 9.894 1.00 91.62 186 GLY A N 1
ATOM 1456 C CA . GLY A 1 186 ? 3.477 11.461 9.148 1.00 91.62 186 GLY A CA 1
ATOM 1457 C C . GLY A 1 186 ? 2.145 10.999 9.745 1.00 91.62 186 GLY A C 1
ATOM 1458 O O . GLY A 1 186 ? 1.094 11.325 9.195 1.00 91.62 186 GLY A O 1
ATOM 1459 N N . MET A 1 187 ? 2.171 10.223 10.829 1.00 96.69 187 MET A N 1
ATOM 1460 C CA . MET A 1 187 ? 0.991 9.655 11.474 1.00 96.69 187 MET A CA 1
ATOM 1461 C C . MET A 1 187 ? 0.708 10.365 12.794 1.00 96.69 187 MET A C 1
ATOM 1463 O O . MET A 1 187 ? 1.624 10.791 13.494 1.00 96.69 187 MET A O 1
ATOM 1467 N N . ARG A 1 188 ? -0.572 10.485 13.157 1.00 97.31 188 ARG A N 1
ATOM 1468 C CA . ARG A 1 188 ? -0.970 11.065 14.446 1.00 97.31 188 ARG A CA 1
ATOM 1469 C C . ARG A 1 188 ? -0.757 10.012 15.550 1.00 97.31 188 ARG A C 1
ATOM 1471 O O . ARG A 1 188 ? -1.396 8.962 15.471 1.00 97.31 188 ARG A O 1
ATOM 1478 N N . PRO A 1 189 ? 0.080 10.258 16.574 1.00 98.31 189 PRO A N 1
ATOM 1479 C CA . PRO A 1 189 ? 0.290 9.306 17.670 1.00 98.31 189 PRO A CA 1
ATOM 1480 C C . PRO A 1 189 ? -1.003 9.049 18.439 1.00 98.31 189 PRO A C 1
ATOM 1482 O O . PRO A 1 189 ? -1.691 10.017 18.742 1.00 98.31 189 PRO A O 1
ATOM 1485 N N . ALA A 1 190 ? -1.312 7.794 18.751 1.00 98.31 190 ALA A N 1
ATOM 1486 C CA . ALA A 1 190 ? -2.494 7.314 19.468 1.00 98.31 190 ALA A CA 1
ATOM 1487 C C . ALA A 1 190 ? -2.109 6.084 20.316 1.00 98.31 190 ALA A C 1
ATOM 1489 O O . ALA A 1 190 ? -2.578 4.974 20.080 1.00 98.31 190 ALA A O 1
ATOM 1490 N N . THR A 1 191 ? -1.178 6.275 21.255 1.00 98.25 191 THR A N 1
ATOM 1491 C CA . THR A 1 191 ? -0.437 5.179 21.906 1.00 98.25 191 THR A CA 1
ATOM 1492 C C . THR A 1 191 ? -1.240 4.356 22.906 1.00 98.25 191 THR A C 1
ATOM 1494 O O . THR A 1 191 ? -0.833 3.252 23.248 1.00 98.25 191 THR A O 1
ATOM 1497 N N . THR A 1 192 ? -2.403 4.840 23.341 1.00 98.69 192 THR A N 1
ATOM 1498 C CA . THR A 1 192 ? -3.321 4.100 24.219 1.00 98.69 192 THR A CA 1
ATOM 1499 C C . THR A 1 192 ? -4.704 3.978 23.578 1.00 98.69 192 THR A C 1
ATOM 1501 O O . THR A 1 192 ? -5.045 4.794 22.709 1.00 98.69 192 THR A O 1
ATOM 1504 N N . PRO A 1 193 ? -5.528 3.001 23.999 1.00 98.69 193 PRO A N 1
ATOM 1505 C CA . PRO A 1 193 ? -6.907 2.873 23.532 1.00 98.69 193 PRO A CA 1
ATOM 1506 C C . PRO A 1 193 ? -7.722 4.159 23.722 1.00 98.69 193 PRO A C 1
ATOM 1508 O O . PRO A 1 193 ? -8.415 4.589 22.805 1.00 98.69 193 PRO A O 1
ATOM 1511 N N . GLU A 1 194 ? -7.583 4.835 24.863 1.00 98.75 194 GLU A N 1
ATOM 1512 C CA . GLU A 1 194 ? -8.290 6.085 25.170 1.00 98.75 194 GLU A CA 1
ATOM 1513 C C . GLU A 1 194 ? -7.868 7.205 24.217 1.00 98.75 194 GLU A C 1
ATOM 1515 O O . GLU A 1 194 ? -8.714 7.910 23.667 1.00 98.75 194 GLU A O 1
ATOM 1520 N N . SER A 1 195 ? -6.562 7.329 23.954 1.00 98.56 195 SER A N 1
ATOM 1521 C CA . SER A 1 195 ? -6.037 8.323 23.015 1.00 98.56 195 SER A CA 1
ATOM 1522 C C . SER A 1 195 ? -6.495 8.055 21.577 1.00 98.56 195 SER A C 1
ATOM 1524 O O . SER A 1 195 ? -6.770 8.992 20.819 1.00 98.56 195 SER A O 1
ATOM 1526 N N . LEU A 1 196 ? -6.611 6.779 21.189 1.00 98.81 196 LEU A N 1
ATOM 1527 C CA . LEU A 1 196 ? -7.146 6.373 19.890 1.00 98.81 196 LEU A CA 1
ATOM 1528 C C . LEU A 1 196 ? -8.614 6.795 19.731 1.00 98.81 196 LEU A C 1
ATOM 1530 O O . LEU A 1 196 ? -8.980 7.352 18.693 1.00 98.81 196 LEU A O 1
ATOM 1534 N N . LEU A 1 197 ? -9.427 6.604 20.772 1.00 98.81 197 LEU A N 1
ATOM 1535 C CA . LEU A 1 197 ? -10.826 7.035 20.807 1.00 98.81 197 LEU A CA 1
ATOM 1536 C C . LEU A 1 197 ? -10.967 8.560 20.749 1.00 98.81 197 LEU A C 1
ATOM 1538 O O . LEU A 1 197 ? -11.725 9.068 19.922 1.00 98.81 197 LEU A O 1
ATOM 1542 N N . GLU A 1 198 ? -10.205 9.293 21.562 1.00 98.69 198 GLU A N 1
ATOM 1543 C CA . GLU A 1 198 ? -10.200 10.762 21.579 1.00 98.69 198 GLU A CA 1
ATOM 1544 C C . GLU A 1 198 ? -9.888 11.332 20.184 1.00 98.69 198 GLU A C 1
ATOM 1546 O O . GLU A 1 198 ? -10.600 12.194 19.658 1.00 98.69 198 GLU A O 1
ATOM 1551 N N . LYS A 1 199 ? -8.855 10.796 19.524 1.00 98.50 199 LYS A N 1
ATOM 1552 C CA . LYS A 1 199 ? -8.469 11.218 18.169 1.00 98.50 199 LYS A CA 1
ATOM 1553 C C . LYS A 1 199 ? -9.507 10.840 17.130 1.00 98.50 199 LYS A C 1
ATOM 1555 O O . LYS A 1 199 ? -9.720 11.618 16.201 1.00 98.50 199 LYS A O 1
ATOM 1560 N N . GLY A 1 200 ? -10.149 9.684 17.281 1.00 98.44 200 GLY A N 1
ATOM 1561 C CA . GLY A 1 200 ? -11.277 9.277 16.452 1.00 98.44 200 GLY A CA 1
ATOM 1562 C C . GLY A 1 200 ? -12.420 10.286 16.507 1.00 98.44 200 GLY A C 1
ATOM 1563 O O . GLY A 1 200 ? -12.870 10.753 15.464 1.00 98.44 200 GLY A O 1
ATOM 1564 N N . GLN A 1 201 ? -12.831 10.696 17.708 1.00 98.50 201 GLN A N 1
ATOM 1565 C CA . GLN A 1 201 ? -13.883 11.703 17.895 1.00 98.50 201 GLN A CA 1
ATOM 1566 C C . GLN A 1 201 ? -13.493 13.053 17.289 1.00 98.50 201 GLN A C 1
ATOM 1568 O O . GLN A 1 201 ? -14.276 13.648 16.545 1.00 98.50 201 GLN A O 1
ATOM 1573 N N . ALA A 1 202 ? -12.264 13.511 17.542 1.00 98.31 202 ALA A N 1
ATOM 1574 C CA . ALA A 1 202 ? -11.758 14.757 16.974 1.00 98.31 202 ALA A CA 1
ATOM 1575 C C . ALA A 1 202 ? -11.722 14.723 15.435 1.00 98.31 202 ALA A C 1
ATOM 1577 O O . ALA A 1 202 ? -12.039 15.716 14.784 1.00 98.31 202 ALA A O 1
ATOM 1578 N N . LEU A 1 203 ? -11.359 13.583 14.840 1.00 97.94 203 LEU A N 1
ATOM 1579 C CA . LEU A 1 203 ? -11.363 13.382 13.391 1.00 97.94 203 LEU A CA 1
ATOM 1580 C C . LEU A 1 203 ? -12.780 13.385 12.813 1.00 97.94 203 LEU A C 1
ATOM 1582 O O . LEU A 1 203 ? -13.018 14.047 11.805 1.00 97.94 203 LEU A O 1
ATOM 1586 N N . ILE A 1 204 ? -13.728 12.700 13.452 1.00 98.25 204 ILE A N 1
ATOM 1587 C CA . ILE A 1 204 ? -15.137 12.704 13.032 1.00 98.25 204 ILE A CA 1
ATOM 1588 C C . ILE A 1 204 ? -15.692 14.132 13.054 1.00 98.25 204 ILE A C 1
ATOM 1590 O O . ILE A 1 204 ? -16.307 14.566 12.081 1.00 98.25 204 ILE A O 1
ATOM 1594 N N . ALA A 1 205 ? -15.398 14.905 14.104 1.00 97.81 205 ALA A N 1
ATOM 1595 C CA . ALA A 1 205 ? -15.779 16.316 14.187 1.00 97.81 205 ALA A CA 1
ATOM 1596 C C . ALA A 1 205 ? -15.146 17.183 13.076 1.00 97.81 205 ALA A C 1
ATOM 1598 O O . ALA A 1 205 ? -15.696 18.219 12.712 1.00 97.81 205 ALA A O 1
ATOM 1599 N N . GLN A 1 206 ? -14.015 16.749 12.508 1.00 96.50 206 GLN A N 1
ATOM 1600 C CA . GLN A 1 206 ? -13.344 17.369 11.356 1.00 96.50 206 GLN A CA 1
ATOM 1601 C C . GLN A 1 206 ? -13.862 16.851 9.997 1.00 96.50 206 GLN A C 1
ATOM 1603 O O . GLN A 1 206 ? -13.310 17.215 8.960 1.00 96.50 206 GLN A O 1
ATOM 1608 N N . GLY A 1 207 ? -14.905 16.012 9.970 1.00 96.94 207 GLY A N 1
ATOM 1609 C CA . GLY A 1 207 ? -15.482 15.458 8.739 1.00 96.94 207 GLY A CA 1
ATOM 1610 C C . GLY A 1 207 ? -14.716 14.264 8.155 1.00 96.94 207 GLY A C 1
ATOM 1611 O O . GLY A 1 207 ? -14.850 13.973 6.960 1.00 96.94 207 GLY A O 1
ATOM 1612 N N . CYS A 1 208 ? -13.901 13.591 8.974 1.00 97.81 208 CYS A N 1
ATOM 1613 C CA . CYS A 1 208 ? -13.187 12.373 8.600 1.00 97.81 208 CYS A CA 1
ATOM 1614 C C . CYS A 1 208 ? -14.164 11.221 8.325 1.00 97.81 208 CYS A C 1
ATOM 1616 O O . CYS A 1 208 ? -15.079 10.973 9.107 1.00 97.81 208 CYS A O 1
ATOM 1618 N N . GLU A 1 209 ? -13.947 10.496 7.229 1.00 97.69 209 GLU A N 1
ATOM 1619 C CA . GLU A 1 209 ? -14.735 9.319 6.842 1.00 97.69 209 GLU A CA 1
ATOM 1620 C C . GLU A 1 209 ? -14.014 8.002 7.130 1.00 97.69 209 GLU A C 1
ATOM 1622 O O . GLU A 1 209 ? -14.630 6.935 7.096 1.00 97.69 209 GLU A O 1
ATOM 1627 N N . GLY A 1 210 ? -12.706 8.041 7.386 1.00 98.19 210 GLY A N 1
ATOM 1628 C CA . GLY A 1 210 ? -11.964 6.831 7.686 1.00 98.19 210 GLY A CA 1
ATOM 1629 C C . GLY A 1 210 ? -10.534 7.033 8.155 1.00 98.19 210 GLY A C 1
ATOM 1630 O O . GLY A 1 210 ? -9.946 8.107 8.039 1.00 98.19 210 GLY A O 1
ATOM 1631 N N . VAL A 1 211 ? -9.970 5.968 8.705 1.00 98.56 211 VAL A N 1
ATOM 1632 C CA . VAL A 1 211 ? -8.641 5.956 9.293 1.00 98.56 211 VAL A CA 1
ATOM 1633 C C . VAL A 1 211 ? -7.842 4.736 8.849 1.00 98.56 211 VAL A C 1
ATOM 1635 O O . VAL A 1 211 ? -8.362 3.626 8.739 1.00 98.56 211 VAL A O 1
ATOM 1638 N N . LEU A 1 212 ? -6.551 4.961 8.618 1.00 98.44 212 LEU A N 1
ATOM 1639 C CA . LEU A 1 212 ? -5.517 3.938 8.609 1.00 98.44 212 LEU A CA 1
ATOM 1640 C C . LEU A 1 212 ? -4.935 3.844 10.017 1.00 98.44 212 LEU A C 1
ATOM 1642 O O . LEU A 1 212 ? -4.357 4.814 10.508 1.00 98.44 212 LEU A O 1
ATOM 1646 N N . ILE A 1 213 ? -5.049 2.678 10.639 1.00 98.69 213 ILE A N 1
ATOM 1647 C CA . ILE A 1 213 ? -4.407 2.370 11.916 1.00 98.69 213 ILE A CA 1
ATOM 1648 C C . ILE A 1 213 ? -3.144 1.563 11.622 1.00 98.69 213 ILE A C 1
ATOM 1650 O O . ILE A 1 213 ? -3.183 0.603 10.860 1.00 98.69 213 ILE A O 1
ATOM 1654 N N . SER A 1 214 ? -2.008 1.981 12.164 1.00 98.12 214 SER A N 1
ATOM 1655 C CA . SER A 1 214 ? -0.721 1.285 12.038 1.00 98.12 214 SER A CA 1
ATOM 1656 C C . SER A 1 214 ? 0.145 1.621 13.251 1.00 98.12 214 SER A C 1
ATOM 1658 O O . SER A 1 214 ? -0.343 2.202 14.216 1.00 98.12 214 SER A O 1
ATOM 1660 N N . GLY A 1 215 ? 1.426 1.293 13.206 1.00 97.88 215 GLY A N 1
ATOM 1661 C CA . GLY A 1 215 ? 2.429 1.647 14.194 1.00 97.88 215 GLY A CA 1
ATOM 1662 C C . GLY A 1 215 ? 3.800 1.163 13.745 1.00 97.88 215 GLY A C 1
ATOM 1663 O O . GLY A 1 215 ? 3.957 0.574 12.674 1.00 97.88 215 GLY A O 1
ATOM 1664 N N . GLY A 1 216 ? 4.804 1.439 14.560 1.00 97.94 216 GLY A N 1
ATOM 1665 C CA . GLY A 1 216 ? 6.072 0.738 14.486 1.00 97.94 216 GLY A CA 1
ATOM 1666 C C . GLY A 1 216 ? 5.885 -0.724 14.856 1.00 97.94 216 GLY A C 1
ATOM 1667 O O . GLY A 1 216 ? 5.032 -1.070 15.673 1.00 97.94 216 GLY A O 1
ATOM 1668 N N . ALA A 1 217 ? 6.669 -1.570 14.204 1.00 97.19 217 ALA A N 1
ATOM 1669 C CA . ALA A 1 217 ? 6.646 -2.996 14.450 1.00 97.19 217 ALA A CA 1
ATOM 1670 C C . ALA A 1 217 ? 7.615 -3.363 15.579 1.00 97.19 217 ALA A C 1
ATOM 1672 O O . ALA A 1 217 ? 8.684 -2.751 15.710 1.00 97.19 217 ALA A O 1
ATOM 1673 N N . GLY A 1 218 ? 7.235 -4.377 16.353 1.00 95.88 218 GLY A N 1
ATOM 1674 C CA . GLY A 1 218 ? 8.123 -5.090 17.257 1.00 95.88 218 GLY A CA 1
ATOM 1675 C C . GLY A 1 218 ? 9.167 -5.906 16.492 1.00 95.88 218 GLY A C 1
ATOM 1676 O O . GLY A 1 218 ? 9.120 -6.027 15.265 1.00 95.88 218 GLY A O 1
ATOM 1677 N N . ILE A 1 219 ? 10.114 -6.498 17.224 1.00 93.38 219 ILE A N 1
ATOM 1678 C CA . ILE A 1 219 ? 11.202 -7.310 16.645 1.00 93.38 219 ILE A CA 1
ATOM 1679 C C . ILE A 1 219 ? 10.706 -8.536 15.856 1.00 93.38 219 ILE A C 1
ATOM 1681 O O . ILE A 1 219 ? 11.417 -9.090 15.020 1.00 93.38 219 ILE A O 1
ATOM 1685 N N . ASP A 1 220 ? 9.478 -8.967 16.126 1.00 92.00 220 ASP A N 1
ATOM 1686 C CA . ASP A 1 220 ? 8.796 -10.075 15.468 1.00 92.00 220 ASP A CA 1
ATOM 1687 C C . ASP A 1 220 ? 8.149 -9.702 14.125 1.00 92.00 220 ASP A C 1
ATOM 1689 O O . ASP A 1 220 ? 7.714 -10.599 13.396 1.00 92.00 220 ASP A O 1
ATOM 1693 N N . GLY A 1 221 ? 8.116 -8.408 13.791 1.00 95.38 221 GLY A N 1
ATOM 1694 C CA . GLY A 1 221 ? 7.500 -7.876 12.582 1.00 95.38 221 GLY A CA 1
ATOM 1695 C C . GLY A 1 221 ? 6.045 -7.448 12.734 1.00 95.38 221 GLY A C 1
ATOM 1696 O O . GLY A 1 221 ? 5.461 -7.004 11.741 1.00 95.38 221 GLY A O 1
ATOM 1697 N N . ALA A 1 222 ? 5.457 -7.565 13.927 1.00 96.81 222 ALA A N 1
ATOM 1698 C CA . ALA A 1 222 ? 4.060 -7.239 14.191 1.00 96.81 222 ALA A CA 1
ATOM 1699 C C . ALA A 1 222 ? 3.898 -5.808 14.716 1.00 96.81 222 ALA A C 1
ATOM 1701 O O . ALA A 1 222 ? 4.702 -5.323 15.510 1.00 96.81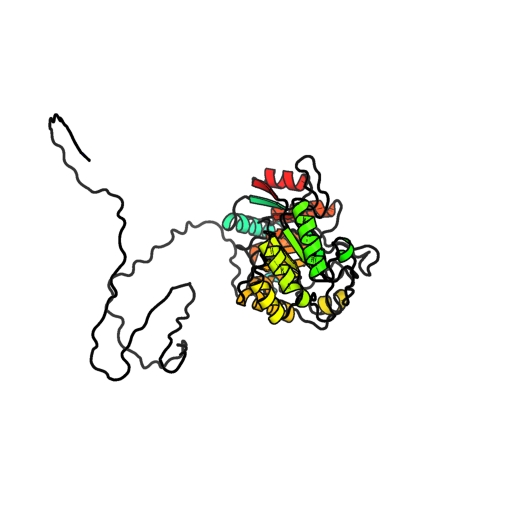 222 ALA A O 1
ATOM 1702 N N . VAL A 1 223 ? 2.821 -5.125 14.325 1.00 98.06 223 VAL A N 1
ATOM 1703 C CA . VAL A 1 223 ? 2.364 -3.916 15.026 1.00 98.06 223 VAL A CA 1
ATOM 1704 C C . VAL A 1 223 ? 1.565 -4.356 16.264 1.00 98.06 223 VAL A C 1
ATOM 1706 O O . VAL A 1 223 ? 0.657 -5.178 16.112 1.00 98.06 223 VAL A O 1
ATOM 1709 N N . PRO A 1 224 ? 1.833 -3.818 17.471 1.00 96.94 224 PRO A N 1
ATOM 1710 C CA . PRO A 1 224 ? 1.187 -4.257 18.713 1.00 96.94 224 PRO A CA 1
ATOM 1711 C C . PRO A 1 224 ? -0.258 -3.738 18.814 1.00 96.94 224 PRO A C 1
ATOM 1713 O O . PRO A 1 224 ? -0.548 -2.758 19.495 1.00 96.94 224 PRO A O 1
ATOM 1716 N N . LEU A 1 225 ? -1.170 -4.380 18.082 1.00 98.19 225 LEU A N 1
ATOM 1717 C CA . LEU A 1 225 ? -2.564 -3.949 17.921 1.00 98.19 225 LEU A CA 1
ATOM 1718 C C . LEU A 1 225 ? -3.516 -4.525 18.971 1.00 98.19 225 LEU A C 1
ATOM 1720 O O . LEU A 1 225 ? -4.591 -3.958 19.171 1.00 98.19 225 LEU A O 1
ATOM 1724 N N . GLU A 1 226 ? -3.147 -5.635 19.616 1.00 96.56 226 GLU A N 1
ATOM 1725 C CA . GLU A 1 226 ? -3.994 -6.345 20.583 1.00 96.56 226 GLU A CA 1
ATOM 1726 C C . GLU A 1 226 ? -4.586 -5.417 21.665 1.00 96.56 226 GLU A C 1
ATOM 1728 O O . GLU A 1 226 ? -5.809 -5.438 21.847 1.00 96.56 226 GLU A O 1
ATOM 1733 N N . PRO A 1 227 ? -3.811 -4.511 22.305 1.00 97.44 227 PRO A N 1
ATOM 1734 C CA . PRO A 1 227 ? -4.358 -3.613 23.324 1.00 97.44 227 PRO A CA 1
ATOM 1735 C C . PRO A 1 227 ? -5.428 -2.651 22.788 1.00 97.44 227 PRO A C 1
ATOM 1737 O O . PRO A 1 227 ? -6.260 -2.158 23.548 1.00 97.44 227 PRO A O 1
ATOM 1740 N N . HIS A 1 228 ? -5.431 -2.376 21.481 1.00 98.56 228 HIS A N 1
ATOM 1741 C CA . HIS A 1 228 ? -6.295 -1.383 20.844 1.00 98.56 228 HIS A CA 1
ATOM 1742 C C . HIS A 1 228 ? -7.532 -1.988 20.178 1.00 98.56 228 HIS A C 1
ATOM 1744 O O . HIS A 1 228 ? -8.378 -1.223 19.720 1.00 98.56 228 HIS A O 1
ATOM 1750 N N . LEU A 1 229 ? -7.693 -3.316 20.139 1.00 98.62 229 LEU A N 1
ATOM 1751 C CA . LEU A 1 229 ? -8.783 -3.990 19.412 1.00 98.62 229 LEU A CA 1
ATOM 1752 C C . LEU A 1 229 ? -10.179 -3.467 19.786 1.00 98.62 229 LEU A C 1
ATOM 1754 O O . LEU A 1 229 ? -10.986 -3.165 18.904 1.00 98.62 229 LEU A O 1
ATOM 1758 N N . THR A 1 230 ? -10.448 -3.271 21.078 1.00 98.62 230 THR A N 1
ATOM 1759 C CA . THR A 1 230 ? -11.724 -2.708 21.554 1.00 98.62 230 THR A CA 1
ATOM 1760 C C . THR A 1 230 ? -11.932 -1.275 21.061 1.00 98.62 230 THR A C 1
ATOM 1762 O O . THR A 1 230 ? -13.023 -0.917 20.617 1.00 98.62 230 THR A O 1
ATOM 1765 N N . ALA A 1 231 ? -10.884 -0.447 21.081 1.00 98.75 231 ALA A N 1
ATOM 1766 C CA . ALA A 1 231 ? -10.962 0.920 20.576 1.00 98.75 231 ALA A CA 1
ATOM 1767 C C . ALA A 1 231 ? -11.141 0.956 19.048 1.00 98.75 231 ALA A C 1
ATOM 1769 O O . ALA A 1 231 ? -11.923 1.756 18.543 1.00 98.75 231 ALA A O 1
ATOM 1770 N N . ILE A 1 232 ? -10.491 0.050 18.312 1.00 98.88 232 ILE A N 1
ATOM 1771 C CA . ILE A 1 232 ? -10.666 -0.131 16.863 1.00 98.88 232 ILE A CA 1
ATOM 1772 C C . ILE A 1 232 ? -12.129 -0.472 16.538 1.00 98.88 232 ILE A C 1
ATOM 1774 O O . ILE A 1 232 ? -12.730 0.168 15.671 1.00 98.88 232 ILE A O 1
ATOM 1778 N N . ALA A 1 233 ? -12.725 -1.421 17.265 1.00 98.81 233 ALA A N 1
ATOM 1779 C CA . ALA A 1 233 ? -14.135 -1.783 17.117 1.00 98.81 233 ALA A CA 1
ATOM 1780 C C . ALA A 1 233 ? -15.065 -0.590 17.402 1.00 98.81 233 ALA A C 1
ATOM 1782 O O . ALA A 1 233 ? -16.045 -0.353 16.692 1.00 98.81 233 ALA A O 1
ATOM 1783 N N . GLN A 1 234 ? -14.726 0.222 18.404 1.00 98.81 234 GLN A N 1
ATOM 1784 C CA . GLN A 1 234 ? -15.487 1.422 18.732 1.00 98.81 234 GLN A CA 1
ATOM 1785 C C . GLN A 1 234 ? -15.405 2.484 17.623 1.00 98.81 234 GLN A C 1
ATOM 1787 O O . GLN A 1 234 ? -16.445 3.027 17.246 1.00 98.81 234 GLN A O 1
ATOM 1792 N N . LEU A 1 235 ? -14.222 2.737 17.043 1.00 98.75 235 LEU A N 1
ATOM 1793 C CA . LEU A 1 235 ? -14.074 3.624 15.877 1.00 98.75 235 LEU A CA 1
ATOM 1794 C C . LEU A 1 235 ? -14.950 3.159 14.712 1.00 98.75 235 LEU A C 1
ATOM 1796 O O . LEU A 1 235 ? -15.600 3.975 14.054 1.00 98.75 235 LEU A O 1
ATOM 1800 N N . LYS A 1 236 ? -15.011 1.842 14.494 1.00 98.31 236 LYS A N 1
ATOM 1801 C CA . LYS A 1 236 ? -15.898 1.238 13.503 1.00 98.31 236 LYS A CA 1
ATOM 1802 C C . LYS A 1 236 ? -17.373 1.484 13.790 1.00 98.31 236 LYS A C 1
ATOM 1804 O O . LYS A 1 236 ? -18.104 1.879 12.883 1.00 98.31 236 LYS A O 1
ATOM 1809 N N . SER A 1 237 ? -17.801 1.323 15.040 1.00 98.50 237 SER A N 1
ATOM 1810 C CA . SER A 1 237 ? -19.189 1.576 15.446 1.00 98.50 237 SER A CA 1
ATOM 1811 C C . SER A 1 237 ? -19.620 3.042 15.279 1.00 98.50 237 SER A C 1
ATOM 1813 O O . SER A 1 237 ? -20.799 3.318 15.078 1.00 98.50 237 SER A O 1
ATOM 1815 N N . TRP A 1 238 ? -18.670 3.985 15.299 1.00 98.38 238 TRP A N 1
ATOM 1816 C CA . TRP A 1 238 ? -18.919 5.403 15.022 1.00 98.38 238 TRP A CA 1
ATOM 1817 C C . TRP A 1 238 ? -19.050 5.733 13.528 1.00 98.38 238 TRP A C 1
ATOM 1819 O O . TRP A 1 238 ? -19.233 6.894 13.170 1.00 98.38 238 TRP A O 1
ATOM 1829 N N . GLY A 1 239 ? -18.972 4.730 12.649 1.00 97.81 239 GLY A N 1
ATOM 1830 C CA . GLY A 1 239 ? -19.183 4.885 11.210 1.00 97.81 239 GLY A CA 1
ATOM 1831 C C . GLY A 1 239 ? -17.920 5.192 10.406 1.00 97.81 239 GLY A C 1
ATOM 1832 O O . GLY A 1 239 ? -18.017 5.383 9.194 1.00 97.81 239 GLY A O 1
ATOM 1833 N N . LEU A 1 240 ? -16.736 5.204 11.031 1.00 98.31 240 LEU A N 1
ATOM 1834 C CA . LEU A 1 240 ? -15.482 5.343 10.293 1.00 98.31 240 LEU A CA 1
ATOM 1835 C C . LEU A 1 240 ? -15.210 4.096 9.447 1.00 98.31 240 LEU A C 1
ATOM 1837 O O . LEU A 1 240 ? -15.402 2.954 9.877 1.00 98.31 240 LEU A O 1
ATOM 1841 N N . ARG A 1 241 ? -14.661 4.306 8.250 1.00 98.38 241 ARG A N 1
ATOM 1842 C CA . ARG A 1 241 ? -13.895 3.260 7.574 1.00 98.38 241 ARG A CA 1
ATOM 1843 C C . ARG A 1 241 ? -12.585 3.047 8.329 1.00 98.38 241 ARG A C 1
ATOM 1845 O O . ARG A 1 241 ? -11.910 4.012 8.656 1.00 98.38 241 ARG A O 1
ATOM 1852 N N . VAL A 1 242 ? -12.225 1.811 8.639 1.00 98.75 242 VAL A N 1
ATOM 1853 C CA . VAL A 1 242 ? -11.017 1.478 9.395 1.00 98.75 242 VAL A CA 1
ATOM 1854 C C . VAL A 1 242 ? -10.279 0.399 8.634 1.00 98.75 242 VAL A C 1
ATOM 1856 O O . VAL A 1 242 ? -10.777 -0.717 8.494 1.00 98.75 242 VAL A O 1
ATOM 1859 N N . ILE A 1 243 ? -9.095 0.752 8.152 1.00 98.62 243 ILE A N 1
ATOM 1860 C CA . ILE A 1 243 ? -8.129 -0.188 7.590 1.00 98.62 243 ILE A CA 1
ATOM 1861 C C . ILE A 1 243 ? -6.923 -0.251 8.514 1.00 98.62 243 ILE A C 1
ATOM 1863 O O . ILE A 1 243 ? -6.591 0.740 9.171 1.00 98.62 243 ILE A O 1
ATOM 1867 N N . VAL A 1 244 ? -6.269 -1.404 8.568 1.00 98.75 244 VAL A N 1
ATOM 1868 C CA . VAL A 1 244 ? -5.192 -1.637 9.531 1.00 98.75 244 VAL A CA 1
ATOM 1869 C C . VAL A 1 244 ? -3.957 -2.160 8.821 1.00 98.75 244 VAL A C 1
ATOM 1871 O O . VAL A 1 244 ? -4.036 -3.157 8.106 1.00 98.75 244 VAL A O 1
ATOM 1874 N N . HIS A 1 245 ? -2.819 -1.490 9.018 1.00 97.94 245 HIS A N 1
ATOM 1875 C CA . HIS A 1 245 ? -1.526 -2.038 8.641 1.00 97.94 245 HIS A CA 1
ATOM 1876 C C . HIS A 1 245 ? -0.945 -2.828 9.805 1.00 97.94 245 HIS A C 1
ATOM 1878 O O . HIS A 1 245 ? -0.618 -2.259 10.843 1.00 97.94 245 HIS A O 1
ATOM 1884 N N . THR A 1 246 ? -0.803 -4.135 9.626 1.00 97.56 246 THR A N 1
ATOM 1885 C CA . THR A 1 246 ? -0.556 -5.057 10.742 1.00 97.56 246 THR A CA 1
ATOM 1886 C C . THR A 1 246 ? 0.899 -5.478 10.890 1.00 97.56 246 THR A C 1
ATOM 1888 O O . THR A 1 246 ? 1.299 -5.904 11.968 1.00 97.56 246 THR A O 1
ATOM 1891 N N . GLY A 1 247 ? 1.688 -5.396 9.814 1.00 95.25 247 GLY A N 1
ATOM 1892 C CA . GLY A 1 247 ? 2.914 -6.192 9.740 1.00 95.25 247 GLY A CA 1
ATOM 1893 C C . GLY A 1 247 ? 2.588 -7.693 9.755 1.00 95.25 247 GLY A C 1
ATOM 1894 O O . GLY A 1 247 ? 1.504 -8.092 9.314 1.00 95.25 247 GLY A O 1
ATOM 1895 N N . LEU A 1 248 ? 3.508 -8.514 10.263 1.00 94.88 248 LEU A N 1
ATOM 1896 C CA . LEU A 1 248 ? 3.313 -9.956 10.454 1.00 94.88 248 LEU A CA 1
ATOM 1897 C C . LEU A 1 248 ? 2.500 -10.217 11.728 1.00 94.88 248 LEU A C 1
ATOM 1899 O O . LEU A 1 248 ? 3.068 -10.386 12.799 1.00 94.88 248 LEU A O 1
ATOM 1903 N N . LEU A 1 249 ? 1.172 -10.231 11.616 1.00 91.56 249 LEU A N 1
ATOM 1904 C CA . LEU A 1 249 ? 0.296 -10.505 12.756 1.00 91.56 249 LEU A CA 1
ATOM 1905 C C . LEU A 1 249 ? 0.181 -11.995 13.100 1.00 91.56 249 LEU A C 1
ATOM 1907 O O . LEU A 1 249 ? 0.288 -12.861 12.228 1.00 91.56 249 LEU A O 1
ATOM 1911 N N . ASP A 1 250 ? -0.140 -12.269 14.363 1.00 92.69 250 ASP A N 1
ATOM 1912 C CA . ASP A 1 250 ? -0.589 -13.581 14.816 1.00 92.69 250 ASP A CA 1
ATOM 1913 C C . ASP A 1 250 ? -2.102 -13.794 14.609 1.00 92.69 250 ASP A C 1
ATOM 1915 O O . ASP A 1 250 ? -2.868 -12.886 14.262 1.00 92.69 250 ASP A O 1
ATOM 1919 N N . ARG A 1 251 ? -2.543 -15.040 14.817 1.00 95.44 251 ARG A N 1
ATOM 1920 C CA . ARG A 1 251 ? -3.948 -15.430 14.653 1.00 95.44 251 ARG A CA 1
ATOM 1921 C C . ARG A 1 251 ? -4.876 -14.743 15.658 1.00 95.44 251 ARG A C 1
ATOM 1923 O O . ARG A 1 251 ? -5.973 -14.355 15.268 1.00 95.44 251 ARG A O 1
ATOM 1930 N N . ALA A 1 252 ? -4.452 -14.574 16.910 1.00 96.38 252 ALA A N 1
ATOM 1931 C CA . ALA A 1 252 ? -5.280 -13.955 17.945 1.00 96.38 252 ALA A CA 1
ATOM 1932 C C . ALA A 1 252 ? -5.616 -12.499 17.582 1.00 96.38 252 ALA A C 1
ATOM 1934 O O . ALA A 1 252 ? -6.777 -12.086 17.611 1.00 96.38 252 ALA A O 1
ATOM 1935 N N . THR A 1 253 ? -4.614 -11.748 17.122 1.00 96.94 253 THR A N 1
ATOM 1936 C CA . THR A 1 253 ? -4.781 -10.391 16.602 1.00 96.94 253 THR A CA 1
ATOM 1937 C C . THR A 1 253 ? -5.691 -10.383 15.375 1.00 96.94 253 THR A C 1
ATOM 1939 O O . THR A 1 253 ? -6.565 -9.522 15.265 1.00 96.94 253 THR A O 1
ATOM 1942 N N . ALA A 1 254 ? -5.545 -11.350 14.463 1.00 97.94 254 ALA A N 1
ATOM 1943 C CA . ALA A 1 254 ? -6.376 -11.446 13.261 1.00 97.94 254 ALA A CA 1
ATOM 1944 C C . ALA A 1 254 ? -7.862 -11.665 13.599 1.00 97.94 254 ALA A C 1
ATOM 1946 O O . ALA A 1 254 ? -8.735 -10.984 13.059 1.00 97.94 254 ALA A O 1
ATOM 1947 N N . GLU A 1 255 ? -8.155 -12.571 14.533 1.00 98.50 255 GLU A N 1
ATOM 1948 C CA . GLU A 1 255 ? -9.508 -12.846 15.030 1.00 98.50 255 GLU A CA 1
ATOM 1949 C C . GLU A 1 255 ? -10.100 -11.636 15.765 1.00 98.50 255 GLU A C 1
ATOM 1951 O O . GLU A 1 255 ? -11.276 -11.298 15.579 1.00 98.50 255 GLU A O 1
ATOM 1956 N N . GLY A 1 256 ? -9.271 -10.924 16.529 1.00 98.50 256 GLY A N 1
ATOM 1957 C CA . GLY A 1 256 ? -9.624 -9.653 17.149 1.00 98.50 256 GLY A CA 1
ATOM 1958 C C . GLY A 1 256 ? -10.017 -8.586 16.126 1.00 98.50 256 GLY A C 1
ATOM 1959 O O . GLY A 1 256 ? -11.066 -7.952 16.253 1.00 98.50 256 GLY A O 1
ATOM 1960 N N . LEU A 1 257 ? -9.221 -8.421 15.067 1.00 98.56 257 LEU A N 1
ATOM 1961 C CA . LEU A 1 257 ? -9.504 -7.482 13.979 1.00 98.56 257 LEU A CA 1
ATOM 1962 C C . LEU A 1 257 ? -10.770 -7.865 13.198 1.00 98.56 257 LEU A C 1
ATOM 1964 O O . LEU A 1 257 ? -11.576 -6.988 12.878 1.00 98.56 257 LEU A O 1
ATOM 1968 N N . LYS A 1 258 ? -10.991 -9.163 12.941 1.00 98.38 258 LYS A N 1
ATOM 1969 C CA . LYS A 1 258 ? -12.240 -9.659 12.341 1.00 98.38 258 LYS A CA 1
ATOM 1970 C C . LYS A 1 258 ? -13.443 -9.301 13.208 1.00 98.38 258 LYS A C 1
ATOM 1972 O O . LYS A 1 258 ? -14.428 -8.775 12.693 1.00 98.38 258 LYS A O 1
ATOM 1977 N N . SER A 1 259 ? -13.344 -9.544 14.514 1.00 98.44 259 SER A N 1
ATOM 1978 C CA . SER A 1 259 ? -14.399 -9.241 15.488 1.00 98.44 259 SER A CA 1
ATOM 1979 C C . SER A 1 259 ? -14.672 -7.738 15.593 1.00 98.44 259 SER A C 1
ATOM 1981 O O . SER A 1 259 ? -15.821 -7.329 15.737 1.00 98.44 259 SER A O 1
ATOM 1983 N N . ALA A 1 260 ? -13.636 -6.907 15.444 1.00 98.38 260 ALA A N 1
ATOM 1984 C CA . ALA A 1 260 ? -13.761 -5.453 15.377 1.00 98.38 260 ALA A CA 1
ATOM 1985 C C . ALA A 1 260 ? -14.444 -4.950 14.089 1.00 98.38 260 ALA A C 1
ATOM 1987 O O . ALA A 1 260 ? -14.805 -3.775 14.005 1.00 98.38 260 ALA A O 1
ATOM 1988 N N . GLY A 1 261 ? -14.626 -5.814 13.084 1.00 98.06 261 GLY A N 1
ATOM 1989 C CA . GLY A 1 261 ? -15.336 -5.490 11.849 1.00 98.06 261 GLY A CA 1
ATOM 1990 C C . GLY A 1 261 ? -14.599 -4.493 10.956 1.00 98.06 261 GLY A C 1
ATOM 1991 O O . GLY A 1 261 ? -15.252 -3.698 10.279 1.00 98.06 261 GLY A O 1
ATOM 1992 N N . ILE A 1 262 ? -13.258 -4.488 10.974 1.00 98.50 262 ILE A N 1
ATOM 1993 C CA . ILE A 1 262 ? -12.438 -3.612 10.118 1.00 98.50 262 ILE A CA 1
ATOM 1994 C C . ILE A 1 262 ? -12.744 -3.827 8.625 1.00 98.50 262 ILE A C 1
ATOM 1996 O O . ILE A 1 262 ? -13.184 -4.900 8.221 1.00 98.50 262 ILE A O 1
ATOM 2000 N N . ASP A 1 263 ? -12.512 -2.811 7.788 1.00 98.44 263 ASP A N 1
ATOM 2001 C CA . ASP A 1 263 ? -12.783 -2.928 6.347 1.00 98.44 263 ASP A CA 1
ATOM 2002 C C . ASP A 1 263 ? -11.717 -3.735 5.613 1.00 98.44 263 ASP A C 1
ATOM 2004 O O . ASP A 1 263 ? -12.031 -4.352 4.602 1.00 98.44 263 ASP A O 1
ATOM 2008 N N . GLN A 1 264 ? -10.454 -3.652 6.047 1.00 98.31 264 GLN A N 1
ATOM 2009 C CA . GLN A 1 264 ? -9.340 -4.251 5.319 1.00 98.31 264 GLN A CA 1
ATOM 2010 C C . GLN A 1 264 ? -8.061 -4.311 6.161 1.00 98.31 264 GLN A C 1
ATOM 2012 O O . GLN A 1 264 ? -7.743 -3.363 6.886 1.00 98.31 264 GLN A O 1
ATOM 2017 N N . VAL A 1 265 ? -7.287 -5.380 5.993 1.00 98.38 265 VAL A N 1
ATOM 2018 C CA . VAL A 1 265 ? -5.892 -5.471 6.442 1.00 98.38 265 VAL A CA 1
ATOM 2019 C C . VAL A 1 265 ? -4.958 -5.184 5.276 1.00 98.38 265 VAL A C 1
ATOM 2021 O O . VAL A 1 265 ? -5.177 -5.647 4.160 1.00 98.38 265 VAL A O 1
ATOM 2024 N N . LEU A 1 266 ? -3.883 -4.449 5.531 1.00 95.88 266 LEU A N 1
ATOM 2025 C CA . LEU A 1 266 ? -2.791 -4.276 4.584 1.00 95.88 266 LEU A CA 1
ATOM 2026 C C . LEU A 1 266 ? -1.442 -4.566 5.240 1.00 95.88 266 LEU A C 1
ATOM 2028 O O . LEU A 1 266 ? -1.234 -4.290 6.414 1.00 95.88 266 LEU A O 1
ATOM 2032 N N . PHE A 1 267 ? -0.518 -5.145 4.489 1.00 94.88 267 PHE A N 1
ATOM 2033 C CA . PHE A 1 267 ? 0.855 -5.355 4.938 1.00 94.88 267 PHE A CA 1
ATOM 2034 C C . PHE A 1 267 ? 1.760 -5.595 3.733 1.00 94.88 267 PHE A C 1
ATOM 2036 O O . PHE A 1 267 ? 1.291 -6.006 2.666 1.00 94.88 267 PHE A O 1
ATOM 2043 N N . ASP A 1 268 ? 3.051 -5.336 3.909 1.00 97.69 268 ASP A N 1
ATOM 2044 C CA . ASP A 1 268 ? 4.057 -5.600 2.887 1.00 97.69 268 ASP A CA 1
ATOM 2045 C C . ASP A 1 268 ? 4.351 -7.106 2.810 1.00 97.69 268 ASP A C 1
ATOM 2047 O O . ASP A 1 268 ? 4.676 -7.722 3.821 1.00 97.69 268 ASP A O 1
ATOM 2051 N N . VAL A 1 269 ? 4.264 -7.703 1.619 1.00 98.44 269 VAL A N 1
ATOM 2052 C CA . VAL A 1 269 ? 4.646 -9.102 1.359 1.00 98.44 269 VAL A CA 1
ATOM 2053 C C . VAL A 1 269 ? 6.049 -9.121 0.769 1.00 98.44 269 VAL A C 1
ATOM 2055 O O . VAL A 1 269 ? 6.271 -8.631 -0.340 1.00 98.44 269 VAL A O 1
ATOM 2058 N N . ILE A 1 270 ? 7.006 -9.702 1.498 1.00 98.38 270 ILE A N 1
ATOM 2059 C CA . ILE A 1 270 ? 8.415 -9.720 1.087 1.00 98.38 270 ILE A CA 1
ATOM 2060 C C . ILE A 1 270 ? 8.821 -11.119 0.628 1.00 98.38 270 ILE A C 1
ATOM 2062 O O . ILE A 1 270 ? 8.777 -12.086 1.381 1.00 98.38 270 ILE A O 1
ATOM 2066 N N . GLY A 1 271 ? 9.234 -11.223 -0.635 1.00 98.12 271 GLY A N 1
ATOM 2067 C CA . GLY A 1 271 ? 9.517 -12.499 -1.293 1.00 98.12 271 GLY A CA 1
ATOM 2068 C C . GLY A 1 271 ? 10.971 -12.973 -1.221 1.00 98.12 271 GLY A C 1
ATOM 2069 O O . GLY A 1 271 ? 11.317 -13.932 -1.905 1.00 98.12 271 GLY A O 1
ATOM 2070 N N . ASP A 1 272 ? 11.841 -12.332 -0.438 1.00 98.44 272 ASP A N 1
ATOM 2071 C CA . ASP A 1 272 ? 13.261 -12.694 -0.343 1.00 98.44 272 ASP A CA 1
ATOM 2072 C C . ASP A 1 272 ? 13.796 -12.600 1.096 1.00 98.44 272 ASP A C 1
ATOM 2074 O O . ASP A 1 272 ? 13.721 -11.555 1.737 1.00 98.44 272 ASP A O 1
ATOM 2078 N N . ALA A 1 273 ? 14.377 -13.700 1.587 1.00 98.25 273 ALA A N 1
ATOM 2079 C CA . ALA A 1 273 ? 14.898 -13.811 2.955 1.00 98.25 273 ALA A CA 1
ATOM 2080 C C . ALA A 1 273 ? 16.090 -12.879 3.223 1.00 98.25 273 ALA A C 1
ATOM 2082 O O . ALA A 1 273 ? 16.238 -12.359 4.325 1.00 98.25 273 ALA A O 1
ATOM 2083 N N . VAL A 1 274 ? 16.925 -12.627 2.210 1.00 98.44 274 VAL A N 1
ATOM 2084 C CA . VAL A 1 274 ? 18.064 -11.704 2.328 1.00 98.44 274 VAL A CA 1
ATOM 2085 C C . VAL A 1 274 ? 17.566 -10.272 2.525 1.00 98.44 274 VAL A C 1
ATOM 2087 O O . VAL A 1 274 ? 18.071 -9.563 3.380 1.00 98.44 274 VAL A O 1
ATOM 2090 N N . THR A 1 275 ? 16.518 -9.867 1.813 1.00 98.50 275 THR A N 1
ATOM 2091 C CA . THR A 1 275 ? 15.869 -8.560 1.973 1.00 98.50 275 THR A CA 1
ATOM 2092 C C . THR A 1 275 ? 15.235 -8.409 3.350 1.00 98.50 275 THR A C 1
ATOM 2094 O O . THR A 1 275 ? 15.412 -7.379 3.993 1.00 98.50 275 THR A O 1
ATOM 2097 N N . ILE A 1 276 ? 14.538 -9.442 3.826 1.00 98.44 276 ILE A N 1
ATOM 2098 C CA . ILE A 1 276 ? 13.936 -9.456 5.165 1.00 98.44 276 ILE A CA 1
ATOM 2099 C C . ILE A 1 276 ? 15.012 -9.267 6.243 1.00 98.44 276 ILE A C 1
ATOM 2101 O O . ILE A 1 276 ? 14.870 -8.415 7.118 1.00 98.44 276 ILE A O 1
ATOM 2105 N N . ARG A 1 277 ? 16.123 -9.999 6.146 1.00 98.12 277 ARG A N 1
ATOM 2106 C CA . ARG A 1 277 ? 17.231 -9.899 7.097 1.00 98.12 277 ARG A CA 1
ATOM 2107 C C . ARG A 1 277 ? 17.968 -8.562 6.996 1.00 98.12 277 ARG A C 1
ATOM 2109 O O . ARG A 1 277 ? 18.132 -7.883 8.001 1.00 98.12 277 ARG A O 1
ATOM 2116 N N . ASP A 1 278 ? 18.411 -8.186 5.801 1.00 98.25 278 ASP A N 1
ATOM 2117 C CA . ASP A 1 278 ? 19.336 -7.062 5.619 1.00 98.25 278 ASP A CA 1
ATOM 2118 C C . ASP A 1 278 ? 18.627 -5.706 5.715 1.00 98.25 278 ASP A C 1
ATOM 2120 O O . ASP A 1 278 ? 19.233 -4.742 6.162 1.00 98.25 278 ASP A O 1
ATOM 2124 N N . VAL A 1 279 ? 17.353 -5.615 5.307 1.00 98.31 279 VAL A N 1
ATOM 2125 C CA . VAL A 1 279 ? 16.609 -4.342 5.297 1.00 98.31 279 VAL A CA 1
ATOM 2126 C C . VAL A 1 279 ? 15.662 -4.219 6.484 1.00 98.31 279 VAL A C 1
ATOM 2128 O O . VAL A 1 279 ? 15.504 -3.121 7.019 1.00 98.31 279 VAL A O 1
ATOM 2131 N N . LEU A 1 280 ? 14.980 -5.306 6.863 1.00 97.94 280 LEU A N 1
ATOM 2132 C CA . LEU A 1 280 ? 13.987 -5.285 7.945 1.00 97.94 280 LEU A CA 1
ATOM 2133 C C . LEU A 1 280 ? 14.536 -5.792 9.283 1.00 97.94 280 LEU A C 1
ATOM 2135 O O . LEU A 1 280 ? 13.856 -5.635 10.289 1.00 97.94 280 LEU A O 1
ATOM 2139 N N . HIS A 1 281 ? 15.748 -6.356 9.303 1.00 97.19 281 HIS A N 1
ATOM 2140 C CA . HIS A 1 281 ? 16.414 -6.882 10.501 1.00 97.19 281 HIS A CA 1
ATOM 2141 C C . HIS A 1 281 ? 15.645 -8.013 11.195 1.00 97.19 281 HIS A C 1
ATOM 2143 O O . HIS A 1 281 ? 15.713 -8.161 12.414 1.00 97.19 281 HIS A O 1
ATOM 2149 N N . MET A 1 282 ? 14.919 -8.823 10.421 1.00 96.69 282 MET A N 1
ATOM 2150 C CA . MET A 1 282 ? 14.103 -9.912 10.957 1.00 96.69 282 MET A CA 1
ATOM 2151 C C . MET A 1 282 ? 14.667 -11.285 10.602 1.00 96.69 282 MET A C 1
ATOM 2153 O O . MET A 1 282 ? 15.082 -11.527 9.468 1.00 96.69 282 MET A O 1
ATOM 2157 N N . ASP A 1 283 ? 14.586 -12.213 11.556 1.00 95.00 283 ASP A N 1
ATOM 2158 C CA . ASP A 1 283 ? 14.756 -13.648 11.311 1.00 95.00 283 ASP A CA 1
ATOM 2159 C C . ASP A 1 283 ? 13.416 -14.251 10.866 1.00 95.00 283 ASP A C 1
ATOM 2161 O O . ASP A 1 283 ? 12.661 -14.858 11.636 1.00 95.00 283 ASP A O 1
ATOM 2165 N N . ARG A 1 284 ? 13.049 -13.932 9.623 1.00 96.62 284 ARG A N 1
ATOM 2166 C CA . ARG A 1 284 ? 11.805 -14.343 8.968 1.00 96.62 284 ARG A CA 1
ATOM 2167 C C . ARG A 1 284 ? 12.075 -14.716 7.519 1.00 96.62 284 ARG A C 1
ATOM 2169 O O . ARG A 1 284 ? 13.073 -14.335 6.908 1.00 96.62 284 ARG A O 1
ATOM 2176 N N . THR A 1 285 ? 11.135 -15.450 6.954 1.00 97.88 285 THR A N 1
ATOM 2177 C CA . THR A 1 285 ? 11.176 -15.971 5.594 1.00 97.88 285 THR A CA 1
ATOM 2178 C C . THR A 1 285 ? 9.965 -15.487 4.801 1.00 97.88 285 THR A C 1
ATOM 2180 O O . THR A 1 285 ? 8.950 -15.107 5.385 1.00 97.88 285 THR A O 1
ATOM 2183 N N . PRO A 1 286 ? 10.001 -15.547 3.461 1.00 98.06 286 PRO A N 1
ATOM 2184 C CA . PRO A 1 286 ? 8.812 -15.280 2.650 1.00 98.06 286 PRO A CA 1
ATOM 2185 C C . PRO A 1 286 ? 7.605 -16.158 3.011 1.00 98.06 286 PRO A C 1
ATOM 2187 O O . PRO A 1 286 ? 6.462 -15.745 2.827 1.00 98.06 286 PRO A O 1
ATOM 2190 N N . ASP A 1 287 ? 7.842 -17.349 3.562 1.00 97.56 287 ASP A N 1
ATOM 2191 C CA . ASP A 1 287 ? 6.774 -18.268 3.952 1.00 97.56 287 ASP A CA 1
ATOM 2192 C C . ASP A 1 287 ? 6.029 -17.775 5.205 1.00 97.56 287 ASP A C 1
ATOM 2194 O O . ASP A 1 287 ? 4.857 -18.100 5.378 1.00 97.56 287 ASP A O 1
ATOM 2198 N N . ASP A 1 288 ? 6.655 -16.944 6.049 1.00 97.69 288 ASP A N 1
ATOM 2199 C CA . ASP A 1 288 ? 5.968 -16.249 7.147 1.00 97.69 288 ASP A CA 1
ATOM 2200 C C . ASP A 1 288 ? 4.906 -15.281 6.611 1.00 97.69 288 ASP A C 1
ATOM 2202 O O . ASP A 1 288 ? 3.771 -15.277 7.086 1.00 97.69 288 ASP A O 1
ATOM 2206 N N . TYR A 1 289 ? 5.234 -14.524 5.560 1.00 98.00 289 TYR A N 1
ATOM 2207 C CA . TYR A 1 289 ? 4.282 -13.636 4.888 1.00 98.00 289 TYR A CA 1
ATOM 2208 C C . TYR A 1 289 ? 3.168 -14.421 4.189 1.00 98.00 289 TYR A C 1
ATOM 2210 O O . TYR A 1 289 ? 2.007 -14.016 4.241 1.00 98.00 289 TYR A O 1
ATOM 2218 N N . ALA A 1 290 ? 3.502 -15.560 3.571 1.00 97.50 290 ALA A N 1
ATOM 2219 C CA . ALA A 1 290 ? 2.512 -16.447 2.966 1.00 97.50 290 ALA A CA 1
ATOM 2220 C C . ALA A 1 290 ? 1.532 -17.007 4.012 1.00 97.50 290 ALA A C 1
ATOM 2222 O O . ALA A 1 290 ? 0.323 -16.988 3.784 1.00 97.50 290 ALA A O 1
ATOM 2223 N N . ARG A 1 291 ? 2.028 -17.436 5.182 1.00 97.31 291 ARG A N 1
ATOM 2224 C CA . ARG A 1 291 ? 1.192 -17.901 6.304 1.00 97.31 291 ARG A CA 1
ATOM 2225 C C . ARG A 1 291 ? 0.310 -16.797 6.880 1.00 97.31 291 ARG A C 1
ATOM 2227 O O . ARG A 1 291 ? -0.862 -17.049 7.160 1.00 97.31 291 ARG A O 1
ATOM 2234 N N . ALA A 1 292 ? 0.847 -15.587 7.039 1.00 97.00 292 ALA A N 1
ATOM 2235 C CA . ALA A 1 292 ? 0.070 -14.437 7.496 1.00 97.00 292 ALA A CA 1
ATOM 2236 C C . ALA A 1 292 ? -1.066 -14.114 6.511 1.00 97.00 292 ALA A C 1
ATOM 2238 O O . ALA A 1 292 ? -2.218 -13.975 6.921 1.00 97.00 292 ALA A O 1
ATOM 2239 N N . LEU A 1 293 ? -0.771 -14.089 5.203 1.00 97.50 293 LEU A N 1
ATOM 2240 C CA . LEU A 1 293 ? -1.788 -13.882 4.171 1.00 97.50 293 LEU A CA 1
ATOM 2241 C C . LEU A 1 293 ? -2.850 -14.988 4.206 1.00 97.50 293 LEU A C 1
ATOM 2243 O O . LEU A 1 293 ? -4.037 -14.679 4.236 1.00 97.50 293 LEU A O 1
ATOM 2247 N N . ALA A 1 294 ? -2.437 -16.258 4.262 1.00 96.31 294 ALA A N 1
ATOM 2248 C CA . ALA A 1 294 ? -3.348 -17.400 4.341 1.00 96.31 294 ALA A CA 1
ATOM 2249 C C . ALA A 1 294 ? -4.277 -17.313 5.562 1.00 96.31 294 ALA A C 1
ATOM 2251 O O . ALA A 1 294 ? -5.485 -17.461 5.416 1.00 96.31 294 ALA A O 1
ATOM 2252 N N . THR A 1 295 ? -3.742 -16.959 6.734 1.00 96.94 295 THR A N 1
ATOM 2253 C CA . THR A 1 295 ? -4.532 -16.775 7.964 1.00 96.94 295 THR A CA 1
ATOM 2254 C C . THR A 1 295 ? -5.609 -15.700 7.789 1.00 96.94 295 THR A C 1
ATOM 2256 O O . THR A 1 295 ? -6.764 -15.909 8.156 1.00 96.94 295 THR A O 1
ATOM 2259 N N . LEU A 1 296 ? -5.264 -14.558 7.184 1.00 97.62 296 LEU A N 1
ATOM 2260 C CA . LEU A 1 296 ? -6.230 -13.490 6.908 1.00 97.62 296 LEU A CA 1
ATOM 2261 C C . LEU A 1 296 ? -7.317 -13.937 5.917 1.00 97.62 296 LEU A C 1
ATOM 2263 O O . LEU A 1 296 ? -8.485 -13.581 6.084 1.00 97.62 296 LEU A O 1
ATOM 2267 N N . ARG A 1 297 ? -6.945 -14.734 4.905 1.00 96.62 297 ARG A N 1
ATOM 2268 C CA . ARG A 1 297 ? -7.887 -15.299 3.927 1.00 96.62 297 ARG A CA 1
ATOM 2269 C C . ARG A 1 297 ? -8.829 -16.321 4.554 1.00 96.62 297 ARG A C 1
ATOM 2271 O O . ARG A 1 297 ? -10.023 -16.256 4.287 1.00 96.62 297 ARG A O 1
ATOM 2278 N N . GLU A 1 298 ? -8.321 -17.212 5.402 1.00 97.12 298 GLU A N 1
ATOM 2279 C CA . GLU A 1 298 ? -9.121 -18.199 6.143 1.00 97.12 298 GLU A CA 1
ATOM 2280 C C . GLU A 1 298 ? -10.166 -17.538 7.047 1.00 97.12 298 GLU A C 1
ATOM 2282 O O . GLU A 1 298 ? -11.284 -18.028 7.165 1.00 97.12 298 GLU A O 1
ATOM 2287 N N . LEU A 1 299 ? -9.820 -16.403 7.659 1.00 97.81 299 LEU A N 1
ATOM 2288 C CA . LEU A 1 299 ? -10.736 -15.609 8.483 1.00 97.81 299 LEU A CA 1
ATOM 2289 C C . LEU A 1 299 ? -11.674 -14.715 7.653 1.00 97.81 299 LEU A C 1
ATOM 2291 O O . LEU A 1 299 ? -12.465 -13.949 8.216 1.00 97.81 299 LEU A O 1
ATOM 2295 N N . GLU A 1 300 ? -11.592 -14.784 6.322 1.00 97.44 300 GLU A N 1
ATOM 2296 C CA . GLU A 1 300 ? -12.363 -13.972 5.378 1.00 97.44 300 GLU A CA 1
ATOM 2297 C C . GLU A 1 300 ? -12.255 -12.470 5.692 1.00 97.44 300 GLU A C 1
ATOM 2299 O O . GLU A 1 300 ? -13.248 -11.731 5.697 1.00 97.44 300 GLU A O 1
ATOM 2304 N N . ILE A 1 301 ? -11.057 -12.021 6.062 1.00 97.75 301 ILE A N 1
ATOM 2305 C CA . ILE A 1 301 ? -10.756 -10.603 6.251 1.00 97.75 301 ILE A CA 1
ATOM 2306 C C . ILE A 1 301 ? -10.345 -10.049 4.884 1.00 97.75 301 ILE A C 1
ATOM 2308 O O . ILE A 1 301 ? -9.472 -10.640 4.245 1.00 97.75 301 ILE A O 1
ATOM 2312 N N . PRO A 1 302 ? -10.924 -8.929 4.414 1.00 98.12 302 PRO A N 1
ATOM 2313 C CA . PRO A 1 302 ? -10.457 -8.314 3.182 1.00 98.12 302 PRO A CA 1
ATOM 2314 C C . PRO A 1 302 ? -8.993 -7.886 3.313 1.00 98.12 302 PRO A C 1
ATOM 2316 O O . PRO A 1 302 ? -8.605 -7.268 4.307 1.00 98.12 302 PRO A O 1
ATOM 2319 N N . VAL A 1 303 ? -8.173 -8.189 2.311 1.00 98.12 303 VAL A N 1
ATOM 2320 C CA . VAL A 1 303 ? -6.730 -7.931 2.334 1.00 98.12 303 VAL A CA 1
ATOM 2321 C C . VAL A 1 303 ? -6.261 -7.119 1.136 1.00 98.12 303 VAL A C 1
ATOM 2323 O O . VAL A 1 303 ? -6.673 -7.344 -0.004 1.00 98.12 303 VAL A O 1
ATOM 2326 N N . ALA A 1 304 ? -5.340 -6.199 1.412 1.00 98.19 304 ALA A N 1
ATOM 2327 C CA . ALA A 1 304 ? -4.593 -5.441 0.425 1.00 98.19 304 ALA A CA 1
ATOM 2328 C C . ALA A 1 304 ? -3.078 -5.623 0.625 1.00 98.19 304 ALA A C 1
ATOM 2330 O O . ALA A 1 304 ? -2.428 -4.738 1.196 1.00 98.19 304 ALA A O 1
ATOM 2331 N N . PRO A 1 305 ? -2.489 -6.765 0.218 1.00 98.25 305 PRO A N 1
ATOM 2332 C CA . PRO A 1 305 ? -1.046 -6.952 0.273 1.00 98.25 305 PRO A CA 1
ATOM 2333 C C . PRO A 1 305 ? -0.322 -5.919 -0.595 1.00 98.25 305 PRO A C 1
ATOM 2335 O O . PRO A 1 305 ? -0.753 -5.578 -1.702 1.00 98.25 305 PRO A O 1
ATOM 2338 N N . HIS A 1 306 ? 0.796 -5.431 -0.072 1.00 98.44 306 HIS A N 1
ATOM 2339 C CA . HIS A 1 306 ? 1.663 -4.466 -0.730 1.00 98.44 306 HIS A CA 1
ATOM 2340 C C . HIS A 1 306 ? 2.945 -5.153 -1.197 1.00 98.44 306 HIS A C 1
ATOM 2342 O O . HIS A 1 306 ? 3.598 -5.866 -0.441 1.00 98.44 306 HIS A O 1
ATOM 2348 N N . ILE A 1 307 ? 3.324 -4.921 -2.449 1.00 98.62 307 ILE A N 1
ATOM 2349 C CA . ILE A 1 307 ? 4.629 -5.307 -2.983 1.00 98.62 307 ILE A CA 1
ATOM 2350 C C . ILE A 1 307 ? 5.479 -4.045 -3.055 1.00 98.62 307 ILE A C 1
ATOM 2352 O O . ILE A 1 307 ? 5.105 -3.074 -3.721 1.00 98.62 307 ILE A O 1
ATOM 2356 N N . VAL A 1 308 ? 6.621 -4.058 -2.371 1.00 98.31 308 VAL A N 1
ATOM 2357 C CA . VAL A 1 308 ? 7.534 -2.914 -2.311 1.00 98.31 308 VAL A CA 1
ATOM 2358 C C . VAL A 1 308 ? 8.623 -3.074 -3.363 1.00 98.31 308 VAL A C 1
ATOM 2360 O O . VAL A 1 308 ? 9.622 -3.753 -3.142 1.00 98.31 308 VAL A O 1
ATOM 2363 N N . ALA A 1 309 ? 8.439 -2.429 -4.513 1.00 98.62 309 ALA A N 1
ATOM 2364 C CA . ALA A 1 309 ? 9.413 -2.452 -5.593 1.00 98.62 309 ALA A CA 1
ATOM 2365 C C . ALA A 1 309 ? 10.733 -1.813 -5.147 1.00 98.62 309 ALA A C 1
ATOM 2367 O O . ALA A 1 309 ? 10.782 -0.616 -4.831 1.00 98.62 309 ALA A O 1
ATOM 2368 N N . GLY A 1 310 ? 11.802 -2.607 -5.172 1.00 98.19 310 GLY A N 1
ATOM 2369 C CA . GLY A 1 310 ? 13.160 -2.165 -4.894 1.00 98.19 310 GLY A CA 1
ATOM 2370 C C . GLY A 1 310 ? 13.498 -2.071 -3.418 1.00 98.19 310 GLY A C 1
ATOM 2371 O O . GLY A 1 310 ? 14.415 -1.325 -3.081 1.00 98.19 310 GLY A O 1
ATOM 2372 N N . LEU A 1 311 ? 12.771 -2.762 -2.532 1.00 98.31 311 LEU A N 1
ATOM 2373 C CA . LEU A 1 311 ? 13.047 -2.710 -1.093 1.00 98.31 311 LEU A CA 1
ATOM 2374 C C . LEU A 1 311 ? 14.504 -3.081 -0.777 1.00 98.31 311 LEU A C 1
ATOM 2376 O O . LEU A 1 311 ? 15.104 -2.481 0.110 1.00 98.31 311 LEU A O 1
ATOM 2380 N N . HIS A 1 312 ? 15.095 -4.008 -1.534 1.00 98.31 312 HIS A N 1
ATOM 2381 C CA . HIS A 1 312 ? 16.502 -4.374 -1.402 1.00 98.31 312 HIS A CA 1
ATOM 2382 C C . HIS A 1 312 ? 17.420 -3.355 -2.085 1.00 98.31 312 HIS A C 1
ATOM 2384 O O . HIS A 1 312 ? 17.909 -3.571 -3.192 1.00 98.31 312 HIS A O 1
ATOM 2390 N N . PHE A 1 313 ? 17.638 -2.213 -1.432 1.00 97.88 313 PHE A N 1
ATOM 2391 C CA . PHE A 1 313 ? 18.583 -1.178 -1.876 1.00 97.88 313 PHE A CA 1
ATOM 2392 C C . PHE A 1 313 ? 18.381 -0.754 -3.344 1.00 97.88 313 PHE A C 1
ATOM 2394 O O . PHE A 1 313 ? 19.339 -0.548 -4.086 1.00 97.88 313 PHE A O 1
ATOM 2401 N N . GLY A 1 314 ? 17.118 -0.619 -3.768 1.00 96.88 314 GLY A N 1
ATOM 2402 C CA . GLY A 1 314 ? 16.738 -0.196 -5.120 1.00 96.88 314 GLY A CA 1
ATOM 2403 C C . GLY A 1 314 ? 16.737 -1.320 -6.161 1.00 96.88 314 GLY A C 1
ATOM 2404 O O . GLY A 1 314 ? 16.383 -1.080 -7.315 1.00 96.88 314 GLY A O 1
ATOM 2405 N N . GLN A 1 315 ? 17.094 -2.544 -5.772 1.00 97.69 315 GLN A N 1
ATOM 2406 C CA . GLN A 1 315 ? 17.108 -3.716 -6.643 1.00 97.69 315 GLN A CA 1
ATOM 2407 C C . GLN A 1 315 ? 15.805 -4.496 -6.504 1.00 97.69 315 GLN A C 1
ATOM 2409 O O . GLN A 1 315 ? 15.337 -4.729 -5.389 1.00 97.69 315 GLN A O 1
ATOM 2414 N N . LEU A 1 316 ? 15.251 -4.937 -7.637 1.00 97.75 316 LEU A N 1
ATOM 2415 C CA . LEU A 1 316 ? 14.168 -5.913 -7.614 1.00 97.75 316 LEU A CA 1
ATOM 2416 C C . LEU A 1 316 ? 14.736 -7.262 -7.176 1.00 97.75 316 LEU A C 1
ATOM 2418 O O . LEU A 1 316 ? 15.467 -7.920 -7.919 1.00 97.75 316 LEU A O 1
ATOM 2422 N N . ARG A 1 317 ? 14.417 -7.642 -5.945 1.00 97.44 317 ARG A N 1
ATOM 2423 C CA . ARG A 1 317 ? 14.809 -8.888 -5.314 1.00 97.44 317 ARG A CA 1
ATOM 2424 C C . ARG A 1 317 ? 13.636 -9.439 -4.498 1.00 97.44 317 ARG A C 1
ATOM 2426 O O . ARG A 1 317 ? 13.327 -8.968 -3.410 1.00 97.44 317 ARG A O 1
ATOM 2433 N N . GLY A 1 318 ? 13.003 -10.486 -5.027 1.00 97.81 318 GLY A N 1
ATOM 2434 C CA . GLY A 1 318 ? 11.906 -11.199 -4.364 1.00 97.81 318 GLY A CA 1
ATOM 2435 C C . GLY A 1 318 ? 10.497 -10.733 -4.734 1.00 97.81 318 GLY A C 1
ATOM 2436 O O . GLY A 1 318 ? 9.552 -11.465 -4.468 1.00 97.81 318 GLY A O 1
ATOM 2437 N N . GLU A 1 319 ? 10.310 -9.595 -5.405 1.00 98.62 319 GLU A N 1
ATOM 2438 C CA . GLU A 1 319 ? 8.975 -9.069 -5.735 1.00 98.62 319 GLU A CA 1
ATOM 2439 C C . GLU A 1 319 ? 8.169 -10.026 -6.620 1.00 98.62 319 GLU A C 1
ATOM 2441 O O . GLU A 1 319 ? 6.965 -10.156 -6.433 1.00 98.62 319 GLU A O 1
ATOM 2446 N N . LEU A 1 320 ? 8.815 -10.759 -7.536 1.00 98.44 320 LEU A N 1
ATOM 2447 C CA . LEU A 1 320 ? 8.135 -11.780 -8.346 1.00 98.44 320 LEU A CA 1
ATOM 2448 C C . LEU A 1 320 ? 7.647 -12.966 -7.503 1.00 98.44 320 LEU A C 1
ATOM 2450 O O . LEU A 1 320 ? 6.543 -13.457 -7.725 1.00 98.44 320 LEU A O 1
ATOM 2454 N N . ARG A 1 321 ? 8.427 -13.390 -6.499 1.00 98.25 321 ARG A N 1
ATOM 2455 C CA . ARG A 1 321 ? 7.985 -14.406 -5.530 1.00 98.25 321 ARG A CA 1
ATOM 2456 C C . ARG A 1 321 ? 6.871 -13.863 -4.639 1.00 98.25 321 ARG A C 1
ATOM 2458 O O . ARG A 1 321 ? 5.935 -14.591 -4.346 1.00 98.25 321 ARG A O 1
ATOM 2465 N N . ALA A 1 322 ? 6.934 -12.595 -4.244 1.00 98.56 322 ALA A N 1
ATOM 2466 C CA . ALA A 1 322 ? 5.870 -11.956 -3.478 1.00 98.56 322 ALA A CA 1
ATOM 2467 C C . ALA A 1 322 ? 4.556 -11.878 -4.279 1.00 98.56 322 ALA A C 1
ATOM 2469 O O . ALA A 1 322 ? 3.495 -12.185 -3.741 1.00 98.56 322 ALA A O 1
ATOM 2470 N N . LEU A 1 323 ? 4.621 -11.565 -5.579 1.00 98.50 323 LEU A N 1
ATOM 2471 C CA . LEU A 1 323 ? 3.463 -11.645 -6.476 1.00 98.50 323 LEU A CA 1
ATOM 2472 C C . LEU A 1 323 ? 2.904 -13.066 -6.579 1.00 98.50 323 LEU A C 1
ATOM 2474 O O . LEU A 1 323 ? 1.687 -13.231 -6.620 1.00 98.50 323 LEU A O 1
ATOM 2478 N N . ASP A 1 324 ? 3.768 -14.081 -6.602 1.00 97.38 324 ASP A N 1
ATOM 2479 C CA . ASP A 1 324 ? 3.336 -15.478 -6.621 1.00 97.38 324 ASP A CA 1
ATOM 2480 C C . ASP A 1 324 ? 2.663 -15.902 -5.306 1.00 97.38 324 ASP A C 1
ATOM 2482 O O . ASP A 1 324 ? 1.610 -16.533 -5.337 1.00 97.38 324 ASP A O 1
ATOM 2486 N N . ILE A 1 325 ? 3.197 -15.476 -4.154 1.00 97.69 325 ILE A N 1
ATOM 2487 C CA . ILE A 1 325 ? 2.565 -15.673 -2.837 1.00 97.69 325 ILE A CA 1
ATOM 2488 C C . ILE A 1 325 ? 1.151 -15.079 -2.832 1.00 97.69 325 ILE A C 1
ATOM 2490 O O . ILE A 1 325 ? 0.193 -15.756 -2.455 1.00 97.69 325 ILE A O 1
ATOM 2494 N N . VAL A 1 326 ? 1.001 -13.834 -3.301 1.00 97.75 326 VAL A N 1
ATOM 2495 C CA . VAL A 1 326 ? -0.313 -13.180 -3.382 1.00 97.75 326 VAL A CA 1
ATOM 2496 C C . VAL A 1 326 ? -1.241 -13.910 -4.351 1.00 97.75 326 VAL A C 1
ATOM 2498 O O . VAL A 1 326 ? -2.404 -14.121 -4.025 1.00 97.75 326 VAL A O 1
ATOM 2501 N N . ARG A 1 327 ? -0.744 -14.346 -5.512 1.00 95.88 327 ARG A N 1
ATOM 2502 C CA . ARG A 1 327 ? -1.529 -15.103 -6.498 1.00 95.88 327 ARG A CA 1
ATOM 2503 C C . ARG A 1 327 ? -2.068 -16.416 -5.925 1.00 95.88 327 ARG A C 1
ATOM 2505 O O . ARG A 1 327 ? -3.191 -16.806 -6.240 1.00 95.88 327 ARG A O 1
ATOM 2512 N N . GLN A 1 328 ? -1.263 -17.118 -5.130 1.00 94.38 328 GLN A N 1
ATOM 2513 C CA . GLN A 1 328 ? -1.642 -18.400 -4.536 1.00 94.38 328 GLN A CA 1
ATOM 2514 C C . GLN A 1 328 ? -2.688 -18.234 -3.427 1.00 94.38 328 GLN A C 1
ATOM 2516 O O . GLN A 1 328 ? -3.648 -19.001 -3.386 1.00 94.38 328 GLN A O 1
ATOM 2521 N N . ALA A 1 329 ? -2.532 -17.230 -2.560 1.00 94.75 329 ALA A N 1
ATOM 2522 C CA . ALA A 1 329 ? -3.453 -16.997 -1.446 1.00 94.75 329 ALA A CA 1
ATOM 2523 C C . ALA A 1 329 ? -4.718 -16.208 -1.846 1.00 94.75 329 ALA A C 1
ATOM 2525 O O . ALA A 1 329 ? -5.793 -16.412 -1.282 1.00 94.75 329 ALA A O 1
ATOM 2526 N N . GLY A 1 330 ? -4.601 -15.320 -2.832 1.00 94.81 330 GLY A N 1
ATOM 2527 C CA . GLY A 1 330 ? -5.626 -14.360 -3.229 1.00 94.81 330 GLY A CA 1
ATOM 2528 C C . GLY A 1 330 ? -5.549 -13.036 -2.461 1.00 94.81 330 GLY A C 1
ATOM 2529 O O . GLY A 1 330 ? -4.973 -12.939 -1.376 1.00 94.81 330 GLY A O 1
ATOM 2530 N N . ALA A 1 331 ? -6.157 -12.002 -3.040 1.00 97.31 331 ALA A N 1
ATOM 2531 C CA . ALA A 1 331 ? -6.272 -10.672 -2.456 1.00 97.31 331 ALA A CA 1
ATOM 2532 C C . ALA A 1 331 ? -7.541 -9.967 -2.943 1.00 97.31 331 ALA A C 1
ATOM 2534 O O . ALA A 1 331 ? -8.049 -10.282 -4.018 1.00 97.31 331 ALA A O 1
ATOM 2535 N N . ASP A 1 332 ? -8.020 -8.996 -2.169 1.00 98.06 332 ASP A N 1
ATOM 2536 C CA . ASP A 1 332 ? -9.147 -8.143 -2.560 1.00 98.06 332 ASP A CA 1
ATOM 2537 C C . ASP A 1 332 ? -8.661 -6.944 -3.374 1.00 98.06 332 ASP A C 1
ATOM 2539 O O . ASP A 1 332 ? -9.354 -6.491 -4.279 1.00 98.06 332 ASP A O 1
ATOM 2543 N N . VAL A 1 333 ? -7.449 -6.460 -3.083 1.00 98.19 333 VAL A N 1
ATOM 2544 C CA . VAL A 1 333 ? -6.730 -5.441 -3.858 1.00 98.19 333 VAL A CA 1
ATOM 2545 C C . VAL A 1 333 ? -5.240 -5.751 -3.814 1.00 98.19 333 VAL A C 1
ATOM 2547 O O . VAL A 1 333 ? -4.703 -6.044 -2.755 1.00 98.19 333 VAL A O 1
ATOM 2550 N N . LEU A 1 334 ? -4.530 -5.645 -4.930 1.00 98.56 334 LEU A N 1
ATOM 2551 C CA . LEU A 1 334 ? -3.071 -5.719 -4.953 1.00 98.56 334 LEU A CA 1
ATOM 2552 C C . LEU A 1 334 ? -2.489 -4.312 -5.079 1.00 98.56 334 LEU A C 1
ATOM 2554 O O . LEU A 1 334 ? -2.907 -3.523 -5.930 1.00 98.56 334 LEU A O 1
ATOM 2558 N N . VAL A 1 335 ? -1.511 -3.986 -4.240 1.00 98.69 335 VAL A N 1
ATOM 2559 C CA . VAL A 1 335 ? -0.881 -2.665 -4.233 1.00 98.69 335 VAL A CA 1
ATOM 2560 C C . VAL A 1 335 ? 0.591 -2.799 -4.571 1.00 98.69 335 VAL A C 1
ATOM 2562 O O . VAL A 1 335 ? 1.323 -3.541 -3.924 1.00 98.69 335 VAL A O 1
ATOM 2565 N N . ILE A 1 336 ? 1.049 -2.036 -5.558 1.00 98.75 336 ILE A N 1
ATOM 2566 C CA . ILE A 1 336 ? 2.476 -1.843 -5.804 1.00 98.75 336 ILE A CA 1
ATOM 2567 C C . ILE A 1 336 ? 2.868 -0.486 -5.234 1.00 98.75 336 ILE A C 1
ATOM 2569 O O . ILE A 1 336 ? 2.332 0.549 -5.635 1.00 98.75 336 ILE A O 1
ATOM 2573 N N . VAL A 1 337 ? 3.821 -0.479 -4.311 1.00 98.19 337 VAL A N 1
ATOM 2574 C CA . VAL A 1 337 ? 4.524 0.731 -3.873 1.00 98.19 337 VAL A CA 1
ATOM 2575 C C . VAL A 1 337 ? 5.974 0.655 -4.325 1.00 98.19 337 VAL A C 1
ATOM 2577 O O . VAL A 1 337 ? 6.476 -0.409 -4.673 1.00 98.19 337 VAL A O 1
ATOM 2580 N N . VAL A 1 338 ? 6.656 1.792 -4.368 1.00 98.38 338 VAL A N 1
ATOM 2581 C CA . VAL A 1 338 ? 8.052 1.872 -4.805 1.00 98.38 338 VAL A CA 1
ATOM 2582 C C . VAL A 1 338 ? 8.878 2.455 -3.675 1.00 98.38 338 VAL A C 1
ATOM 2584 O O . VAL A 1 338 ? 8.482 3.466 -3.082 1.00 98.38 338 VAL A O 1
ATOM 2587 N N . LEU A 1 339 ? 10.035 1.847 -3.398 1.00 97.44 339 LEU A N 1
ATOM 2588 C CA . LEU A 1 339 ? 10.983 2.371 -2.424 1.00 97.44 339 LEU A CA 1
ATOM 2589 C C . LEU A 1 339 ? 11.231 3.859 -2.697 1.00 97.44 339 LEU A C 1
ATOM 2591 O O . LEU A 1 339 ? 11.633 4.267 -3.789 1.00 97.44 339 LEU A O 1
ATOM 2595 N N . ARG A 1 340 ? 10.998 4.676 -1.672 1.00 94.25 340 ARG A N 1
ATOM 2596 C CA . ARG A 1 340 ? 11.343 6.093 -1.664 1.00 94.25 340 ARG A CA 1
ATOM 2597 C C . ARG A 1 340 ? 12.481 6.287 -0.664 1.00 94.25 340 ARG A C 1
ATOM 2599 O O . ARG A 1 340 ? 12.190 6.242 0.532 1.00 94.25 340 ARG A O 1
ATOM 2606 N N . PRO A 1 341 ? 13.716 6.554 -1.121 1.00 93.38 341 PRO A N 1
ATOM 2607 C CA . PRO A 1 341 ? 14.827 6.894 -0.240 1.00 93.38 341 PRO A CA 1
ATOM 2608 C C . PRO A 1 341 ? 14.430 8.008 0.736 1.00 93.38 341 PRO A C 1
ATOM 2610 O O . PRO A 1 341 ? 14.024 9.102 0.325 1.00 93.38 341 PRO A O 1
ATOM 2613 N N . LEU A 1 342 ? 14.464 7.711 2.036 1.00 94.56 342 LEU A N 1
ATOM 2614 C CA . LEU A 1 342 ? 14.158 8.685 3.079 1.00 94.56 342 LEU A CA 1
ATOM 2615 C C . LEU A 1 342 ? 15.456 9.283 3.603 1.00 94.56 342 LEU A C 1
ATOM 2617 O O . LEU A 1 342 ? 16.395 8.566 3.944 1.00 94.56 342 LEU A O 1
ATOM 2621 N N . ARG A 1 343 ? 15.493 10.613 3.723 1.00 93.88 343 ARG A N 1
ATOM 2622 C CA . ARG A 1 343 ? 16.630 11.310 4.331 1.00 93.88 343 ARG A CA 1
ATOM 2623 C C . ARG A 1 343 ? 16.874 10.789 5.747 1.00 93.88 343 ARG A C 1
ATOM 2625 O O . ARG A 1 343 ? 15.921 10.524 6.481 1.00 93.88 343 ARG A O 1
ATOM 2632 N N . HIS A 1 344 ? 18.148 10.735 6.133 1.00 94.88 344 HIS A N 1
ATOM 2633 C CA . HIS A 1 344 ? 18.593 10.262 7.448 1.00 94.88 344 HIS A CA 1
ATOM 2634 C C . HIS A 1 344 ? 18.200 8.803 7.732 1.00 94.88 344 HIS A C 1
ATOM 2636 O O . HIS A 1 344 ? 17.820 8.458 8.851 1.00 94.88 344 HIS A O 1
ATOM 2642 N N . THR A 1 345 ? 18.270 7.965 6.701 1.00 97.31 345 THR A N 1
ATOM 2643 C CA . THR A 1 345 ? 18.211 6.506 6.801 1.00 97.31 345 THR A CA 1
ATOM 2644 C C . THR A 1 345 ? 19.429 5.925 6.079 1.00 97.31 345 THR A C 1
ATOM 2646 O O . THR A 1 345 ? 19.975 6.610 5.209 1.00 97.31 345 THR A O 1
ATOM 2649 N N . PRO A 1 346 ? 19.866 4.694 6.390 1.00 98.06 346 PRO A N 1
ATOM 2650 C CA . PRO A 1 346 ? 20.941 4.025 5.648 1.00 98.06 346 PRO A CA 1
ATOM 2651 C C . PRO A 1 346 ? 20.706 3.957 4.135 1.00 98.06 346 PRO A C 1
ATOM 2653 O O . PRO A 1 346 ? 21.652 3.938 3.357 1.00 98.06 346 PRO A O 1
ATOM 2656 N N . MET A 1 347 ? 19.443 3.993 3.707 1.00 97.81 347 MET A N 1
ATOM 2657 C CA . MET A 1 347 ? 19.051 3.939 2.300 1.00 97.81 347 MET A CA 1
ATOM 2658 C C . MET A 1 347 ? 18.772 5.316 1.677 1.00 97.81 347 MET A C 1
ATOM 2660 O O . MET A 1 347 ? 18.134 5.388 0.628 1.00 97.81 347 MET A O 1
ATOM 2664 N N . ALA A 1 348 ? 19.211 6.417 2.297 1.00 96.69 348 ALA A N 1
ATOM 2665 C CA . ALA A 1 348 ? 18.919 7.776 1.825 1.00 96.69 348 ALA A CA 1
ATOM 2666 C C . ALA A 1 348 ? 19.443 8.073 0.408 1.00 96.69 348 ALA A C 1
ATOM 2668 O O . ALA A 1 348 ? 18.792 8.818 -0.326 1.00 96.69 348 ALA A O 1
ATOM 2669 N N . ASP A 1 349 ? 20.575 7.471 0.033 1.00 95.81 349 ASP A N 1
ATOM 2670 C CA . ASP A 1 349 ? 21.275 7.717 -1.237 1.00 95.81 349 ASP A CA 1
ATOM 2671 C C . ASP A 1 349 ? 21.149 6.548 -2.229 1.00 95.81 349 ASP A C 1
ATOM 2673 O O . ASP A 1 349 ? 21.821 6.504 -3.260 1.00 95.81 349 ASP A O 1
ATOM 2677 N N . VAL A 1 350 ? 20.267 5.588 -1.934 1.00 95.56 350 VAL A N 1
ATOM 2678 C CA . VAL A 1 350 ? 19.965 4.472 -2.833 1.00 95.56 350 VAL A CA 1
ATOM 2679 C C . VAL A 1 350 ? 19.351 4.995 -4.132 1.00 95.56 350 VAL A C 1
ATOM 2681 O O . VAL A 1 350 ? 18.419 5.805 -4.124 1.00 95.56 350 VAL A O 1
ATOM 2684 N N . ALA A 1 351 ? 19.844 4.491 -5.264 1.00 93.25 351 ALA A N 1
ATOM 2685 C CA . ALA A 1 351 ? 19.273 4.804 -6.565 1.00 93.25 351 ALA A CA 1
ATOM 2686 C C . ALA A 1 351 ? 17.814 4.308 -6.648 1.00 93.25 351 ALA A C 1
ATOM 2688 O O . ALA A 1 351 ? 17.522 3.174 -6.260 1.00 93.25 351 ALA A O 1
ATOM 2689 N N . PRO A 1 352 ? 16.875 5.127 -7.155 1.00 90.31 352 PRO A N 1
ATOM 2690 C CA . PRO A 1 352 ? 15.489 4.706 -7.289 1.00 90.31 352 PRO A CA 1
ATOM 2691 C C . PRO A 1 352 ? 15.350 3.602 -8.344 1.00 90.31 352 PRO A C 1
ATOM 2693 O O . PRO A 1 352 ? 16.054 3.599 -9.355 1.00 90.31 352 PRO A O 1
ATOM 2696 N N . VAL A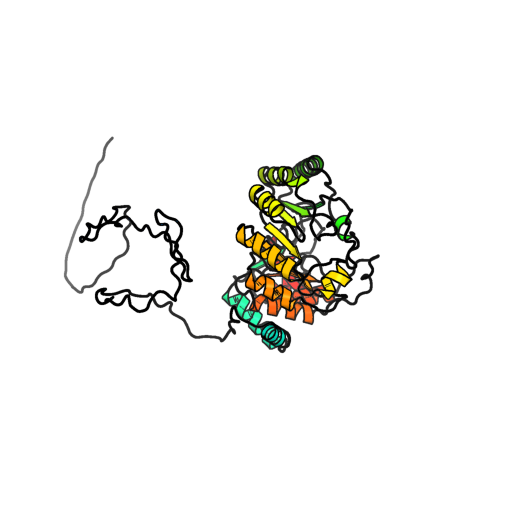 1 353 ? 14.368 2.718 -8.148 1.00 95.62 353 VAL A N 1
ATOM 2697 C CA . VAL A 1 353 ? 13.967 1.730 -9.161 1.00 95.62 353 VAL A CA 1
ATOM 2698 C C . VAL A 1 353 ? 13.625 2.447 -10.464 1.00 95.62 353 VAL A C 1
ATOM 2700 O O . VAL A 1 353 ? 12.975 3.497 -10.455 1.00 95.62 353 VAL A O 1
ATOM 2703 N N . THR A 1 354 ? 14.040 1.892 -11.602 1.00 96.94 354 THR A N 1
ATOM 2704 C CA . THR A 1 354 ? 13.741 2.514 -12.892 1.00 96.94 354 THR A CA 1
ATOM 2705 C C . THR A 1 354 ? 12.234 2.471 -13.177 1.00 96.94 354 THR A C 1
ATOM 2707 O O . THR A 1 354 ? 11.561 1.489 -12.845 1.00 96.94 354 THR A O 1
ATOM 2710 N N . PRO A 1 355 ? 11.669 3.496 -13.839 1.00 97.75 355 PRO A N 1
ATOM 2711 C CA . PRO A 1 355 ? 10.265 3.468 -14.229 1.00 97.75 355 PRO A CA 1
ATOM 2712 C C . PRO A 1 355 ? 9.881 2.261 -15.093 1.00 97.75 355 PRO A C 1
ATOM 2714 O O . PRO A 1 355 ? 8.772 1.746 -14.965 1.00 97.75 355 PRO A O 1
ATOM 2717 N N . GLU A 1 356 ? 10.790 1.789 -15.953 1.00 97.56 356 GLU A N 1
ATOM 2718 C CA . GLU A 1 356 ? 10.573 0.576 -16.745 1.00 97.56 356 GLU A CA 1
ATOM 2719 C C . GLU A 1 356 ? 10.412 -0.660 -15.858 1.00 97.56 356 GLU A C 1
ATOM 2721 O O . GLU A 1 356 ? 9.459 -1.412 -16.052 1.00 97.56 356 GLU A O 1
ATOM 2726 N N . ALA A 1 357 ? 11.288 -0.851 -14.869 1.00 98.12 357 ALA A N 1
ATOM 2727 C CA . ALA A 1 357 ? 11.210 -1.989 -13.960 1.00 98.12 357 ALA A CA 1
ATOM 2728 C C . ALA A 1 357 ? 9.905 -1.979 -13.144 1.00 98.12 357 ALA A C 1
ATOM 2730 O O . ALA A 1 357 ? 9.260 -3.019 -13.013 1.00 98.12 357 ALA A O 1
ATOM 2731 N N . VAL A 1 358 ? 9.455 -0.803 -12.683 1.00 98.44 358 VAL A N 1
ATOM 2732 C CA . VAL A 1 358 ? 8.140 -0.647 -12.030 1.00 98.44 358 VAL A CA 1
ATOM 2733 C C . VAL A 1 358 ? 7.006 -1.008 -12.991 1.00 98.44 358 VAL A C 1
ATOM 2735 O O . VAL A 1 358 ? 6.129 -1.790 -12.635 1.00 98.44 358 VAL A O 1
ATOM 2738 N N . GLY A 1 359 ? 7.030 -0.491 -14.224 1.00 98.56 359 GLY A N 1
ATOM 2739 C CA . GLY A 1 359 ? 6.032 -0.819 -15.244 1.00 98.56 359 GLY A CA 1
ATOM 2740 C C . GLY A 1 359 ? 5.945 -2.318 -15.527 1.00 98.56 359 GLY A C 1
ATOM 2741 O O . GLY A 1 359 ? 4.849 -2.874 -15.572 1.00 98.56 359 GLY A O 1
ATOM 2742 N N . ARG A 1 360 ? 7.097 -2.982 -15.681 1.00 98.69 360 ARG A N 1
ATOM 2743 C CA . ARG A 1 360 ? 7.192 -4.435 -15.886 1.00 98.69 360 ARG A CA 1
ATOM 2744 C C . ARG A 1 360 ? 6.611 -5.205 -14.705 1.00 98.69 360 ARG A C 1
ATOM 2746 O O . ARG A 1 360 ? 5.826 -6.122 -14.920 1.00 98.69 360 ARG A O 1
ATOM 2753 N N . LEU A 1 361 ? 6.938 -4.805 -13.475 1.00 98.75 361 LEU A N 1
ATOM 2754 C CA . LEU A 1 361 ? 6.394 -5.428 -12.267 1.00 98.75 361 LEU A CA 1
ATOM 2755 C C . LEU A 1 361 ? 4.864 -5.299 -12.204 1.00 98.75 361 LEU A C 1
ATOM 2757 O O . LEU A 1 361 ? 4.185 -6.283 -11.929 1.00 98.75 361 LEU A O 1
ATOM 2761 N N . VAL A 1 362 ? 4.317 -4.120 -12.517 1.00 98.88 362 VAL A N 1
ATOM 2762 C CA . VAL A 1 362 ? 2.862 -3.890 -12.585 1.00 98.88 362 VAL A CA 1
ATOM 2763 C C . VAL A 1 362 ? 2.217 -4.756 -13.672 1.00 98.88 362 VAL A C 1
ATOM 2765 O O . VAL A 1 362 ? 1.176 -5.364 -13.434 1.00 98.88 362 VAL A O 1
ATOM 2768 N N . ALA A 1 363 ? 2.836 -4.860 -14.850 1.00 98.81 363 ALA A N 1
ATOM 2769 C CA . ALA A 1 363 ? 2.311 -5.673 -15.944 1.00 98.81 363 ALA A CA 1
ATOM 2770 C C . ALA A 1 363 ? 2.295 -7.169 -15.588 1.00 98.81 363 ALA A C 1
ATOM 2772 O O . ALA A 1 363 ? 1.296 -7.849 -15.818 1.00 98.81 363 ALA A O 1
ATOM 2773 N N . VAL A 1 364 ? 3.359 -7.670 -14.951 1.00 98.69 364 VAL A N 1
ATOM 2774 C CA . VAL A 1 364 ? 3.395 -9.035 -14.406 1.00 98.69 364 VAL A CA 1
ATOM 2775 C C . VAL A 1 364 ? 2.322 -9.221 -13.334 1.00 98.69 364 VAL A C 1
ATOM 2777 O O . VAL A 1 364 ? 1.591 -10.206 -13.378 1.00 98.69 364 VAL A O 1
ATOM 2780 N N . ALA A 1 365 ? 2.160 -8.266 -12.415 1.00 98.56 365 ALA A N 1
ATOM 2781 C CA . ALA A 1 365 ? 1.135 -8.326 -11.374 1.00 98.56 365 ALA A CA 1
ATOM 2782 C C . ALA A 1 365 ? -0.284 -8.453 -11.957 1.00 98.56 365 ALA A C 1
ATOM 2784 O O . ALA A 1 365 ? -1.045 -9.312 -11.510 1.00 98.56 365 ALA A O 1
ATOM 2785 N N . ARG A 1 366 ? -0.606 -7.660 -12.991 1.00 98.62 366 ARG A N 1
ATOM 2786 C CA . ARG A 1 366 ? -1.872 -7.736 -13.738 1.00 98.62 366 ARG A CA 1
ATOM 2787 C C . ARG A 1 366 ? -2.062 -9.102 -14.397 1.00 98.62 366 ARG A C 1
ATOM 2789 O O . ARG A 1 366 ? -3.143 -9.669 -14.312 1.00 98.62 366 ARG A O 1
ATOM 2796 N N . LEU A 1 367 ? -1.033 -9.638 -15.048 1.00 98.31 367 LEU A N 1
ATOM 2797 C CA . LEU A 1 367 ? -1.133 -10.926 -15.744 1.00 98.31 367 LEU A CA 1
ATOM 2798 C C . LEU A 1 367 ? -1.274 -12.118 -14.790 1.00 98.31 367 LEU A C 1
ATOM 2800 O O . LEU A 1 367 ? -1.944 -13.090 -15.128 1.00 98.31 367 LEU A O 1
ATOM 2804 N N . LEU A 1 368 ? -0.669 -12.042 -13.604 1.00 97.12 368 LEU A N 1
ATOM 2805 C CA . LEU A 1 368 ? -0.804 -13.071 -12.573 1.00 97.12 368 LEU A CA 1
ATOM 2806 C C . LEU A 1 368 ? -2.137 -12.990 -11.822 1.00 97.12 368 LEU A C 1
ATOM 2808 O O . LEU A 1 368 ? -2.639 -14.020 -11.381 1.00 97.12 368 LEU A O 1
ATOM 2812 N N . ASN A 1 369 ? -2.706 -11.791 -11.685 1.00 97.06 369 ASN A N 1
ATOM 2813 C CA . ASN A 1 369 ? -3.931 -11.537 -10.928 1.00 97.06 369 ASN A CA 1
ATOM 2814 C C . ASN A 1 369 ? -4.945 -10.754 -11.785 1.00 97.06 369 ASN A C 1
ATOM 2816 O O . ASN A 1 369 ? -5.241 -9.595 -11.486 1.00 97.06 369 ASN A O 1
ATOM 2820 N N . PRO A 1 370 ? -5.464 -11.349 -12.875 1.00 97.25 370 PRO A N 1
ATOM 2821 C CA . PRO A 1 370 ? -6.247 -10.621 -13.870 1.00 97.25 370 PRO A CA 1
ATOM 2822 C C . PRO A 1 370 ? -7.547 -10.039 -13.315 1.00 97.25 370 PRO A C 1
ATOM 2824 O O . PRO A 1 370 ? -7.899 -8.942 -13.727 1.00 97.25 370 PRO A O 1
ATOM 2827 N N . ASP A 1 371 ? -8.194 -10.726 -12.370 1.00 96.69 371 ASP A N 1
ATOM 2828 C CA . ASP A 1 371 ? -9.467 -10.324 -11.754 1.00 96.69 371 ASP A CA 1
ATOM 2829 C C . ASP A 1 371 ? -9.308 -9.450 -10.497 1.00 96.69 371 ASP A C 1
ATOM 2831 O O . ASP A 1 371 ? -10.289 -8.911 -9.985 1.00 96.69 371 ASP A O 1
ATOM 2835 N N . VAL A 1 372 ? -8.088 -9.313 -9.964 1.00 97.94 372 VAL A N 1
ATOM 2836 C CA . VAL A 1 372 ? -7.844 -8.551 -8.731 1.00 97.94 372 VAL A CA 1
ATOM 2837 C C . VAL A 1 372 ? -7.591 -7.088 -9.090 1.00 97.94 372 VAL A C 1
ATOM 2839 O O . VAL A 1 372 ? -6.734 -6.802 -9.937 1.00 97.94 372 VAL A O 1
ATOM 2842 N N . PRO A 1 373 ? -8.281 -6.131 -8.448 1.00 98.31 373 PRO A N 1
ATOM 2843 C CA . PRO A 1 373 ? -7.957 -4.733 -8.625 1.00 98.31 373 PRO A CA 1
ATOM 2844 C C . PRO A 1 373 ? -6.508 -4.416 -8.245 1.00 98.31 373 PRO A C 1
ATOM 2846 O O . PRO A 1 373 ? -6.033 -4.782 -7.172 1.00 98.31 373 PRO A O 1
ATOM 2849 N N . LEU A 1 374 ? -5.801 -3.715 -9.127 1.00 98.62 374 LEU A N 1
ATOM 2850 C CA . LEU A 1 374 ? -4.377 -3.416 -8.996 1.00 98.62 374 LEU A CA 1
ATOM 2851 C C . LEU A 1 374 ? -4.165 -1.912 -8.880 1.00 98.62 374 LEU A C 1
ATOM 2853 O O . LEU A 1 374 ? -4.635 -1.153 -9.727 1.00 98.62 374 LEU A O 1
ATOM 2857 N N . THR A 1 375 ? -3.413 -1.467 -7.878 1.00 98.50 375 THR A N 1
ATOM 2858 C CA . THR A 1 375 ? -3.156 -0.038 -7.666 1.00 98.50 375 THR A CA 1
ATOM 2859 C C . THR A 1 375 ? -1.675 0.291 -7.591 1.00 98.50 375 THR A C 1
ATOM 2861 O O . THR A 1 375 ? -0.871 -0.484 -7.071 1.00 98.50 375 THR A O 1
ATOM 2864 N N . LEU A 1 376 ? -1.312 1.480 -8.085 1.00 98.50 376 LEU A N 1
ATOM 2865 C CA . LEU A 1 376 ? -0.023 2.094 -7.771 1.00 98.50 376 LEU A CA 1
ATOM 2866 C C . LEU A 1 376 ? -0.189 2.992 -6.535 1.00 98.50 376 LEU A C 1
ATOM 2868 O O . LEU A 1 376 ? -0.804 4.066 -6.591 1.00 98.50 376 LEU A O 1
ATOM 2872 N N . GLY A 1 377 ? 0.357 2.530 -5.412 1.00 96.94 377 GLY A N 1
ATOM 2873 C CA . GLY A 1 377 ? 0.193 3.122 -4.089 1.00 96.94 377 GLY A CA 1
ATOM 2874 C C . GLY A 1 377 ? 0.932 4.449 -3.893 1.00 96.94 377 GLY A C 1
ATOM 2875 O O . GLY A 1 377 ? 1.654 4.944 -4.760 1.00 96.94 377 GLY A O 1
ATOM 2876 N N . CYS A 1 378 ? 0.724 5.070 -2.730 1.00 93.19 378 CYS A N 1
ATOM 2877 C CA . CYS A 1 378 ? 1.147 6.449 -2.448 1.00 93.19 378 CYS A CA 1
ATOM 2878 C C . CYS A 1 378 ? 2.659 6.634 -2.242 1.00 93.19 378 CYS A C 1
ATOM 2880 O O . CYS A 1 378 ? 3.167 7.740 -2.454 1.00 93.19 378 CYS A O 1
ATOM 2882 N N . ALA A 1 379 ? 3.374 5.582 -1.842 1.00 93.44 379 ALA A N 1
ATOM 2883 C CA . ALA A 1 379 ? 4.816 5.612 -1.651 1.00 93.44 379 ALA A CA 1
ATOM 2884 C C . ALA A 1 379 ? 5.532 5.339 -2.980 1.00 93.44 379 ALA A C 1
ATOM 2886 O O . ALA A 1 379 ? 5.418 4.256 -3.549 1.00 93.44 379 ALA A O 1
ATOM 2887 N N . ARG A 1 380 ? 6.236 6.359 -3.483 1.00 94.12 380 ARG A N 1
ATOM 2888 C CA . ARG A 1 380 ? 7.138 6.292 -4.639 1.00 94.12 380 ARG A CA 1
ATOM 2889 C C . ARG A 1 380 ? 8.077 7.504 -4.676 1.00 94.12 380 ARG A C 1
ATOM 2891 O O . ARG A 1 380 ? 7.769 8.515 -4.026 1.00 94.12 380 ARG A O 1
ATOM 2898 N N . PRO A 1 381 ? 9.206 7.438 -5.404 1.00 91.25 381 PRO A N 1
ATOM 2899 C CA . PRO A 1 381 ? 10.070 8.591 -5.634 1.00 91.25 381 PRO A CA 1
ATOM 2900 C C . PRO A 1 381 ? 9.307 9.786 -6.222 1.00 91.25 381 PRO A C 1
ATOM 2902 O O . PRO A 1 381 ? 8.356 9.623 -6.986 1.00 91.25 381 PRO A O 1
ATOM 2905 N N . SER A 1 382 ? 9.727 10.997 -5.858 1.00 89.06 382 SER A N 1
ATOM 2906 C CA . SER A 1 382 ? 9.201 12.250 -6.418 1.00 89.06 382 SER A CA 1
ATOM 2907 C C . SER A 1 382 ? 9.939 12.638 -7.710 1.00 89.06 382 SER A C 1
ATOM 2909 O O . SER A 1 382 ? 10.941 12.030 -8.076 1.00 89.06 382 SER A O 1
ATOM 2911 N N . GLY A 1 383 ? 9.479 13.694 -8.385 1.00 89.88 383 GLY A N 1
ATOM 2912 C CA . GLY A 1 383 ? 10.160 14.253 -9.560 1.00 89.88 383 GLY A CA 1
ATOM 2913 C C . GLY A 1 383 ? 9.796 13.556 -10.879 1.00 89.88 383 GLY A C 1
ATOM 2914 O O . GLY A 1 383 ? 8.776 12.874 -10.945 1.00 89.88 383 GLY A O 1
ATOM 2915 N N . PRO A 1 384 ? 10.590 13.731 -11.951 1.00 91.56 384 PRO A N 1
ATOM 2916 C CA . PRO A 1 384 ? 10.258 13.219 -13.286 1.00 91.56 384 PRO A CA 1
ATOM 2917 C C . PRO A 1 384 ? 10.051 11.700 -13.347 1.00 91.56 384 PRO A C 1
ATOM 2919 O O . PRO A 1 384 ? 9.144 11.235 -14.034 1.00 91.56 384 PRO A O 1
ATOM 2922 N N . ALA A 1 385 ? 10.827 10.934 -12.570 1.00 93.19 385 ALA A N 1
ATOM 2923 C CA . ALA A 1 385 ? 10.695 9.479 -12.490 1.00 93.19 385 ALA A CA 1
ATOM 2924 C C . ALA A 1 385 ? 9.294 9.042 -12.031 1.00 93.19 385 ALA A C 1
ATOM 2926 O O . ALA A 1 385 ? 8.760 8.072 -12.562 1.00 93.19 385 ALA A O 1
ATOM 2927 N N . LYS A 1 386 ? 8.662 9.800 -11.119 1.00 95.25 386 LYS A N 1
ATOM 2928 C CA . LYS A 1 386 ? 7.279 9.567 -10.670 1.00 95.25 386 LYS A CA 1
ATOM 2929 C C . LYS A 1 386 ? 6.314 9.506 -11.847 1.00 95.25 386 LYS A C 1
ATOM 2931 O O . LYS A 1 386 ? 5.487 8.608 -11.911 1.00 95.25 386 LYS A O 1
ATOM 2936 N N . VAL A 1 387 ? 6.399 10.472 -12.758 1.00 96.62 387 VAL A N 1
ATOM 2937 C CA . VAL A 1 387 ? 5.440 10.600 -13.864 1.00 96.62 387 VAL A CA 1
ATOM 2938 C C . VAL A 1 387 ? 5.608 9.469 -14.859 1.00 96.62 387 VAL A C 1
ATOM 2940 O O . VAL A 1 387 ? 4.619 8.912 -15.317 1.00 96.62 387 VAL A O 1
ATOM 2943 N N . GLU A 1 388 ? 6.846 9.072 -15.137 1.00 97.94 388 GLU A N 1
ATOM 2944 C CA . GLU A 1 388 ? 7.090 7.929 -16.012 1.00 97.94 388 GLU A CA 1
ATOM 2945 C C . GLU A 1 388 ? 6.661 6.601 -15.362 1.00 97.94 388 GLU A C 1
ATOM 2947 O O . GLU A 1 388 ? 6.114 5.738 -16.048 1.00 97.94 388 GLU A O 1
ATOM 2952 N N . MET A 1 389 ? 6.838 6.441 -14.043 1.00 98.25 389 MET A N 1
ATOM 2953 C CA . MET A 1 389 ? 6.314 5.282 -13.303 1.00 98.25 389 MET A CA 1
ATOM 2954 C C . MET A 1 389 ? 4.789 5.213 -13.399 1.00 98.25 389 MET A C 1
ATOM 2956 O O . MET A 1 389 ? 4.233 4.156 -13.681 1.00 98.25 389 MET A O 1
ATOM 2960 N N . GLU A 1 390 ? 4.113 6.343 -13.200 1.00 98.44 390 GLU A N 1
ATOM 2961 C CA . GLU A 1 390 ? 2.660 6.438 -13.321 1.00 98.44 390 GLU A CA 1
ATOM 2962 C C . GLU A 1 390 ? 2.179 6.143 -14.742 1.00 98.44 390 GLU A C 1
ATOM 2964 O O . GLU A 1 390 ? 1.269 5.334 -14.913 1.00 98.44 390 GLU A O 1
ATOM 2969 N N . ARG A 1 391 ? 2.825 6.730 -15.759 1.00 98.62 391 ARG A N 1
ATOM 2970 C CA . ARG A 1 391 ? 2.532 6.474 -17.176 1.00 98.62 391 ARG A CA 1
ATOM 2971 C C . ARG A 1 391 ? 2.586 4.980 -17.475 1.00 98.62 391 ARG A C 1
ATOM 2973 O O . ARG A 1 391 ? 1.650 4.423 -18.043 1.00 98.62 391 ARG A O 1
ATOM 2980 N N . ARG A 1 392 ? 3.669 4.315 -17.069 1.00 98.62 392 ARG A N 1
ATOM 2981 C CA . ARG A 1 392 ? 3.854 2.878 -17.301 1.00 98.62 392 ARG A CA 1
ATOM 2982 C C . ARG A 1 392 ? 2.889 2.022 -16.494 1.00 98.62 392 ARG A C 1
ATOM 2984 O O . ARG A 1 392 ? 2.430 1.018 -17.021 1.00 98.62 392 ARG A O 1
ATOM 2991 N N . ALA A 1 393 ? 2.545 2.418 -15.271 1.00 98.69 393 ALA A N 1
ATOM 2992 C CA . ALA A 1 393 ? 1.552 1.712 -14.470 1.00 98.69 393 ALA A CA 1
ATOM 2993 C C . ALA A 1 393 ? 0.154 1.777 -15.106 1.00 98.69 393 ALA A C 1
ATOM 2995 O O . ALA A 1 393 ? -0.514 0.750 -15.203 1.00 98.69 393 ALA A O 1
ATOM 2996 N N . VAL A 1 394 ? -0.266 2.949 -15.602 1.00 98.69 394 VAL A N 1
ATOM 2997 C CA . VAL A 1 394 ? -1.527 3.098 -16.351 1.00 98.69 394 VAL A CA 1
ATOM 2998 C C . VAL A 1 394 ? -1.511 2.204 -17.588 1.00 98.69 394 VAL A C 1
ATOM 3000 O O . VAL A 1 394 ? -2.413 1.391 -17.751 1.00 98.69 394 VAL A O 1
ATOM 3003 N N . LEU A 1 395 ? -0.449 2.259 -18.399 1.00 98.69 395 LEU A N 1
ATOM 3004 C CA . LEU A 1 395 ? -0.313 1.412 -19.593 1.00 98.69 395 LEU A CA 1
ATOM 3005 C C . LEU A 1 395 ? -0.258 -0.093 -19.279 1.00 98.69 395 LEU A C 1
ATOM 3007 O O . LEU A 1 395 ? -0.680 -0.901 -20.102 1.00 98.69 395 LEU A O 1
ATOM 3011 N N . ALA A 1 396 ? 0.244 -0.473 -18.105 1.00 98.56 396 ALA A N 1
ATOM 3012 C CA . ALA A 1 396 ? 0.255 -1.848 -17.607 1.00 98.56 396 ALA A CA 1
ATOM 3013 C C . ALA A 1 396 ? -1.085 -2.286 -16.982 1.00 98.56 396 ALA A C 1
ATOM 3015 O O . ALA A 1 396 ? -1.255 -3.452 -16.635 1.00 98.56 396 ALA A O 1
ATOM 3016 N N . GLY A 1 397 ? -2.048 -1.372 -16.860 1.00 97.81 397 GLY A N 1
ATOM 3017 C CA . GLY A 1 397 ? -3.433 -1.680 -16.538 1.00 97.81 397 GLY A CA 1
ATOM 3018 C C . GLY A 1 397 ? -3.787 -1.698 -15.052 1.00 97.81 397 GLY A C 1
ATOM 3019 O O . GLY A 1 397 ? -4.548 -2.567 -14.610 1.00 97.81 397 GLY A O 1
ATOM 3020 N N . VAL A 1 398 ? -3.271 -0.736 -14.281 1.00 98.56 398 VAL A N 1
ATOM 3021 C CA . VAL A 1 398 ? -3.804 -0.442 -12.938 1.00 98.56 398 VAL A CA 1
ATOM 3022 C C . VAL A 1 398 ? -5.267 0.025 -12.997 1.00 98.56 398 VAL A C 1
ATOM 3024 O O . VAL A 1 398 ? -5.705 0.638 -13.971 1.00 98.56 398 VAL A O 1
ATOM 3027 N N . ASN A 1 399 ? -6.011 -0.246 -11.927 1.00 98.50 399 ASN A N 1
ATOM 3028 C CA . ASN A 1 399 ? -7.369 0.250 -11.676 1.00 98.50 399 ASN A CA 1
ATOM 3029 C C . ASN A 1 399 ? -7.381 1.510 -10.809 1.00 98.50 399 ASN A C 1
ATOM 3031 O O . ASN A 1 399 ? -8.365 2.246 -10.806 1.00 98.50 399 ASN A O 1
ATOM 3035 N N . GLY A 1 400 ? -6.290 1.783 -10.090 1.00 98.06 400 GLY A N 1
ATOM 3036 C CA . GLY A 1 400 ? -6.204 2.966 -9.247 1.00 98.06 400 GLY A CA 1
ATOM 3037 C C . GLY A 1 400 ? -4.791 3.499 -9.057 1.00 98.06 400 GLY A C 1
ATOM 3038 O O . GLY A 1 400 ? -3.794 2.782 -9.195 1.00 98.06 400 GLY A O 1
ATOM 3039 N N . LEU A 1 401 ? -4.701 4.789 -8.736 1.00 97.38 401 LEU A N 1
ATOM 3040 C CA . LEU A 1 401 ? -3.437 5.485 -8.530 1.00 97.38 401 LEU A CA 1
ATOM 3041 C C . LEU A 1 401 ? -3.553 6.530 -7.419 1.00 97.38 401 LEU A C 1
ATOM 3043 O O . LEU A 1 401 ? -4.419 7.401 -7.446 1.00 97.38 401 LEU A O 1
ATOM 3047 N N . ALA A 1 402 ? -2.655 6.478 -6.440 1.00 97.25 402 ALA A N 1
ATOM 3048 C CA . ALA A 1 402 ? -2.652 7.448 -5.347 1.00 97.25 402 ALA A CA 1
ATOM 3049 C C . ALA A 1 402 ? -1.926 8.737 -5.745 1.00 97.25 402 ALA A C 1
ATOM 3051 O O . ALA A 1 402 ? -0.785 8.651 -6.182 1.00 97.25 402 ALA A O 1
ATOM 3052 N N . TYR A 1 403 ? -2.490 9.925 -5.519 1.00 96.69 403 TYR A N 1
ATOM 3053 C CA . TYR A 1 403 ? -1.836 11.227 -5.763 1.00 96.69 403 TYR A CA 1
ATOM 3054 C C . TYR A 1 403 ? -1.186 11.383 -7.169 1.00 96.69 403 TYR A C 1
ATOM 3056 O O . TYR A 1 403 ? 0.023 11.660 -7.264 1.00 96.69 403 TYR A O 1
ATOM 3064 N N . PRO A 1 404 ? -1.948 11.190 -8.264 1.00 96.56 404 PRO A N 1
ATOM 3065 C CA . PRO A 1 404 ? -1.436 11.253 -9.640 1.00 96.56 404 PRO A CA 1
ATOM 3066 C C . PRO A 1 404 ? -0.865 12.631 -9.999 1.00 96.56 404 PRO A C 1
ATOM 3068 O O . PRO A 1 404 ? -1.330 13.660 -9.510 1.00 96.56 404 PRO A O 1
ATOM 3071 N N . ASP A 1 405 ? 0.143 12.669 -10.869 1.00 96.81 405 ASP A N 1
ATOM 3072 C CA . ASP A 1 405 ? 0.513 13.896 -11.586 1.00 96.81 405 ASP A CA 1
ATOM 3073 C C . ASP A 1 405 ? -0.581 14.245 -12.619 1.00 96.81 405 ASP A C 1
ATOM 3075 O O . ASP A 1 405 ? -1.143 13.329 -13.228 1.00 96.81 405 ASP A O 1
ATOM 3079 N N . PRO A 1 406 ? -0.890 15.530 -12.875 1.00 96.69 406 PRO A N 1
ATOM 3080 C CA . PRO A 1 406 ? -1.892 15.897 -13.878 1.00 96.69 406 PRO A CA 1
ATOM 3081 C C . PRO A 1 406 ? -1.613 15.360 -15.288 1.00 96.69 406 PRO A C 1
ATOM 3083 O O . PRO A 1 406 ? -2.550 15.103 -16.042 1.00 96.69 406 PRO A O 1
ATOM 3086 N N . ARG A 1 407 ? -0.339 15.139 -15.651 1.00 96.94 407 ARG A N 1
ATOM 3087 C CA . ARG A 1 407 ? 0.027 14.486 -16.922 1.00 96.94 407 ARG A CA 1
ATOM 3088 C C . ARG A 1 407 ? -0.478 13.049 -17.001 1.00 96.94 407 ARG A C 1
ATOM 3090 O O . ARG A 1 407 ? -0.920 12.627 -18.061 1.00 96.94 407 ARG A O 1
ATOM 3097 N N . THR A 1 408 ? -0.450 12.325 -15.887 1.00 96.81 408 THR A N 1
ATOM 3098 C CA . THR A 1 408 ? -0.978 10.958 -15.793 1.00 96.81 408 THR A CA 1
ATOM 3099 C C . THR A 1 408 ? -2.496 10.946 -15.933 1.00 96.81 408 THR A C 1
ATOM 3101 O O . THR A 1 408 ? -3.039 10.061 -16.584 1.00 96.81 408 THR A O 1
ATOM 3104 N N . VAL A 1 409 ? -3.183 11.940 -15.358 1.00 97.81 409 VAL A N 1
ATOM 3105 C CA . VAL A 1 409 ? -4.641 12.074 -15.507 1.00 97.81 409 VAL A CA 1
ATOM 3106 C C . VAL A 1 409 ? -5.005 12.273 -16.979 1.00 97.81 409 VAL A C 1
ATOM 3108 O O . VAL A 1 409 ? -5.833 11.532 -17.490 1.00 97.81 409 VAL A O 1
ATOM 3111 N N . ARG A 1 410 ? -4.326 13.192 -17.682 1.00 97.88 410 ARG A N 1
ATOM 3112 C CA . ARG A 1 410 ? -4.550 13.419 -19.122 1.00 97.88 410 ARG A CA 1
ATOM 3113 C C . ARG A 1 410 ? -4.291 12.174 -19.964 1.00 97.88 410 ARG A C 1
ATOM 3115 O O . ARG A 1 410 ? -5.121 11.830 -20.792 1.00 97.88 410 ARG A O 1
ATOM 3122 N N . LEU A 1 411 ? -3.194 11.464 -19.699 1.00 98.12 411 LEU A N 1
ATOM 3123 C CA . LEU A 1 411 ? -2.901 10.193 -20.364 1.00 98.12 411 LEU A CA 1
ATOM 3124 C C . LEU A 1 411 ? -4.048 9.186 -20.199 1.00 98.12 411 LEU A C 1
ATOM 3126 O O . LEU A 1 411 ? -4.425 8.526 -21.159 1.00 98.12 411 LEU A O 1
ATOM 3130 N N . ALA A 1 412 ? -4.581 9.030 -18.986 1.00 98.00 412 ALA A N 1
ATOM 3131 C CA . ALA A 1 412 ? -5.669 8.087 -18.740 1.00 98.00 412 ALA A CA 1
ATOM 3132 C C . ALA A 1 412 ? -6.923 8.443 -19.558 1.00 98.00 412 ALA A C 1
ATOM 3134 O O . ALA A 1 412 ? -7.549 7.555 -20.131 1.00 98.00 412 ALA A O 1
ATOM 3135 N N . GLU A 1 413 ? -7.242 9.734 -19.665 1.00 97.75 413 GLU A N 1
ATOM 3136 C CA . GLU A 1 413 ? -8.349 10.233 -20.488 1.00 97.75 413 GLU A CA 1
ATOM 3137 C C . GLU A 1 413 ? -8.104 10.000 -21.987 1.00 97.75 413 GLU A C 1
ATOM 3139 O O . GLU A 1 413 ? -9.002 9.549 -22.693 1.00 97.75 413 GLU A O 1
ATOM 3144 N N . GLU A 1 414 ? -6.880 10.238 -22.471 1.00 98.25 414 GLU A N 1
ATOM 3145 C CA . GLU A 1 414 ? -6.465 9.962 -23.857 1.00 98.25 414 GLU A CA 1
ATOM 3146 C C . GLU A 1 414 ? -6.567 8.469 -24.211 1.00 98.25 414 GLU A C 1
ATOM 3148 O O . GLU A 1 414 ? -6.859 8.118 -25.353 1.00 98.25 414 GLU A O 1
ATOM 3153 N N . LEU A 1 415 ? -6.372 7.587 -23.226 1.00 97.94 415 LEU A N 1
ATOM 3154 C CA . LEU A 1 415 ? -6.562 6.139 -23.354 1.00 97.94 415 LEU A CA 1
ATOM 3155 C C . LEU A 1 415 ? -8.036 5.703 -23.251 1.00 97.94 415 LEU A C 1
ATOM 3157 O O . LEU A 1 415 ? -8.319 4.511 -23.368 1.00 97.94 415 LEU A O 1
ATOM 3161 N N . GLY A 1 416 ? -8.968 6.636 -23.036 1.00 97.94 416 GLY A N 1
ATOM 3162 C CA . GLY A 1 416 ? -10.404 6.367 -22.935 1.00 97.94 416 GLY A CA 1
ATOM 3163 C C . GLY A 1 416 ? -10.884 5.916 -21.552 1.00 97.94 416 GLY A C 1
ATOM 3164 O O . GLY A 1 416 ? -12.015 5.450 -21.433 1.00 97.94 416 GLY A O 1
ATOM 3165 N N . LEU A 1 417 ? -10.062 6.049 -20.505 1.00 98.25 417 LEU A N 1
ATOM 3166 C CA . LEU A 1 417 ? -10.447 5.682 -19.142 1.00 98.25 417 LEU A CA 1
ATOM 3167 C C . LEU A 1 417 ? -11.304 6.774 -18.483 1.00 98.25 417 LEU A C 1
ATOM 3169 O O . LEU A 1 417 ? -11.010 7.968 -18.566 1.00 98.25 417 LEU A O 1
ATOM 3173 N N . ARG A 1 418 ? -12.332 6.357 -17.744 1.00 97.94 418 ARG A N 1
ATOM 3174 C CA . ARG A 1 418 ? -13.154 7.207 -16.879 1.00 97.94 418 ARG A CA 1
ATOM 3175 C C . ARG A 1 418 ? -12.425 7.438 -15.558 1.00 97.94 418 ARG A C 1
ATOM 3177 O O . ARG A 1 418 ? -12.329 6.553 -14.707 1.00 97.94 418 ARG A O 1
ATOM 3184 N N . VAL A 1 419 ? -11.903 8.647 -15.386 1.00 97.75 419 VAL A N 1
ATOM 3185 C CA . VAL A 1 419 ? -11.172 9.041 -14.177 1.00 97.75 419 VAL A CA 1
ATOM 3186 C C . VAL A 1 419 ? -12.120 9.559 -13.095 1.00 97.75 419 VAL A C 1
ATOM 3188 O O . VAL A 1 419 ? -13.023 10.347 -13.369 1.00 97.75 419 VAL A O 1
ATOM 3191 N N . SER A 1 420 ? -11.898 9.155 -11.844 1.00 97.19 420 SER A N 1
ATOM 3192 C CA . SER A 1 420 ? -12.640 9.680 -10.689 1.00 97.19 420 SER A CA 1
ATOM 3193 C C . SER A 1 420 ? -11.710 9.928 -9.509 1.00 97.19 420 SER A C 1
ATOM 3195 O O . SER A 1 420 ? -10.842 9.114 -9.214 1.00 97.19 420 SER A O 1
ATOM 3197 N N . PHE A 1 421 ? -11.869 11.064 -8.830 1.00 97.56 421 PHE A N 1
ATOM 3198 C CA . PHE A 1 421 ? -11.119 11.356 -7.609 1.00 97.56 421 PHE A CA 1
ATOM 3199 C C . PHE A 1 421 ? -11.873 10.831 -6.393 1.00 97.56 421 PHE A C 1
ATOM 3201 O O . PHE A 1 421 ? -13.076 11.051 -6.261 1.00 97.56 421 PHE A O 1
ATOM 3208 N N . VAL A 1 422 ? -11.154 10.160 -5.495 1.00 96.69 422 VAL A N 1
ATOM 3209 C CA . VAL A 1 422 ? -11.711 9.616 -4.254 1.00 96.69 422 VAL A CA 1
ATOM 3210 C C . VAL A 1 422 ? -10.824 9.964 -3.067 1.00 96.69 422 VAL A C 1
ATOM 3212 O O . VAL A 1 422 ? -9.611 9.762 -3.079 1.00 96.69 422 VAL A O 1
ATOM 3215 N N . GLU A 1 423 ? -11.423 10.474 -1.998 1.00 96.81 423 GLU A N 1
ATOM 3216 C CA . GLU A 1 423 ? -10.705 10.897 -0.792 1.00 96.81 423 GLU A CA 1
ATOM 3217 C C . GLU A 1 423 ? -10.629 9.775 0.251 1.00 96.81 423 GLU A C 1
ATOM 3219 O O . GLU A 1 423 ? -10.974 9.941 1.418 1.00 96.81 423 GLU A O 1
ATOM 3224 N N . ARG A 1 424 ? -10.166 8.600 -0.186 1.00 95.00 424 ARG A N 1
ATOM 3225 C CA . ARG A 1 424 ? -9.934 7.411 0.650 1.00 95.00 424 ARG A CA 1
ATOM 3226 C C . ARG A 1 424 ? -8.556 6.823 0.360 1.00 95.00 424 ARG A C 1
ATOM 3228 O O . ARG A 1 424 ? -7.877 7.254 -0.574 1.00 95.00 424 ARG A O 1
ATOM 3235 N N . CYS A 1 425 ? -8.111 5.872 1.181 1.00 94.62 425 CYS A N 1
ATOM 3236 C CA . CYS A 1 425 ? -6.872 5.135 0.921 1.00 94.62 425 CYS A CA 1
ATOM 3237 C C . CYS A 1 425 ? -6.908 4.469 -0.466 1.00 94.62 425 CYS A C 1
ATOM 3239 O O . CYS A 1 425 ? -7.970 4.044 -0.917 1.00 94.62 425 CYS A O 1
ATOM 3241 N N . CYS A 1 426 ? -5.752 4.329 -1.124 1.00 91.81 426 CYS A N 1
ATOM 3242 C CA . CYS A 1 426 ? -5.664 3.683 -2.437 1.00 91.81 426 CYS A CA 1
ATOM 3243 C C . CYS A 1 426 ? -6.120 2.222 -2.438 1.00 91.81 426 CYS A C 1
ATOM 3245 O O . CYS A 1 426 ? -6.493 1.709 -3.481 1.00 91.81 426 CYS A O 1
ATOM 3247 N N . THR A 1 427 ? -6.151 1.576 -1.277 1.00 94.25 427 THR A N 1
ATOM 3248 C CA . THR A 1 427 ? -6.635 0.202 -1.119 1.00 94.25 427 THR A CA 1
ATOM 3249 C C . THR A 1 427 ? -8.162 0.083 -1.082 1.00 94.25 427 THR A C 1
ATOM 3251 O O . THR A 1 427 ? -8.689 -1.014 -1.218 1.00 94.25 427 THR A O 1
ATOM 3254 N N . LEU A 1 428 ? -8.873 1.203 -0.907 1.00 94.12 428 LEU A N 1
ATOM 3255 C CA . LEU A 1 428 ? -10.340 1.299 -0.919 1.00 94.12 428 LEU A CA 1
ATOM 3256 C C . LEU A 1 428 ? -10.864 2.022 -2.174 1.00 94.12 428 LEU A C 1
ATOM 3258 O O . LEU A 1 428 ? -12.038 2.386 -2.239 1.00 94.12 428 LEU A O 1
ATOM 3262 N N . ALA A 1 429 ? -9.970 2.317 -3.117 1.00 81.81 429 ALA A N 1
ATOM 3263 C CA . ALA A 1 429 ? -10.196 3.159 -4.282 1.00 81.81 429 ALA A CA 1
ATOM 3264 C C . ALA A 1 429 ? -10.024 2.331 -5.559 1.00 81.81 429 ALA A C 1
ATOM 3266 O O . ALA A 1 429 ? -9.074 2.560 -6.310 1.00 81.81 429 ALA A O 1
ATOM 3267 N N . VAL A 1 430 ? -10.891 1.337 -5.749 1.00 76.50 430 VAL A N 1
ATOM 3268 C CA . VAL A 1 430 ? -10.851 0.395 -6.875 1.00 76.50 430 VAL A CA 1
ATOM 3269 C C . VAL A 1 430 ? -12.222 -0.103 -7.287 1.00 76.50 430 VAL A C 1
ATOM 3271 O O . VAL A 1 430 ? -13.129 -0.087 -6.424 1.00 76.50 430 VAL A O 1
#

Foldseek 3Di:
DDDDDDDDDDDDDDDDDDDDDDDDDDDDDDDDDDDDDDDDDDDDDDDDDDDDDDPDDFGWDADPVGTDGDDPPPDPPPDDDPPDDDDDDDPDDPDDDDDDLPQQDLPHDLVNLVVLLPDPLVVLLVSLLVLLVVAHDLAAEEEAQQLDFFDDPVDTDQHLLEAEEALCQQDAAQCFQLDRSPVSVSHHYQNALVSLLVVLVVSVVSNHQAYEYEHHDDLQQFTPCVRNLVSLLVSVVVRHAYEYETTLDDLVVLVSNVVSVHQEYEYEQAQQQCLCCRGRVHPDHSVSSLVSLLSNVVSVGAYEYEYEQCSPLQDRDRSSVSLSSCLNRDHQAYEYAYREQDPPGNSNPRDTHALSSLLSSLSSSCSSCSNHAYEHFDHGYDDPRLQSNLLSNVSSNHNYYYSHDVVSVVSSVVVVGDYDYDNYGRRVRD

pLDDT: mean 80.17, std 29.16, range [21.08, 98.88]

Secondary structure (DSSP, 8-state):
-----------------------------------PPPPS-TT-----------SS----EEETTEEE---TT--TT----------------------------TT--HHHHHHHHTS-HHHHHHHHHHHHHHHS-SEEEEE--SSS--B-SS-BPPTTSEEEEETTTT--SS--TTTTTGGGGGSEE--SHHHHHHHHHHHHHTT--EEEEE-PPPTTSB---GGGHHHHHHHHHTT-EEEEE-BS--HHHHHHHHHTT-SEEEEE----HHHHHHHH--S--HHHHHHHHHHHHHTT--EEEEEEETTBTTB--SHHHHHHHHHHH--S-EEEEE--PPTTSTTTTPPPPPHHHHHHHHHHHHHHSTTS-EEE-S----SHHHHHHHHHHHHTT-SEEES--HHHHHHHHHTT-EEEEESS-GGG--